Protein AF-0000000069339954 (afdb_homodimer)

Radius of gyration: 22.27 Å; Cα contacts (8 Å, |Δi|>4): 765; chains: 2; bounding box: 49×61×51 Å

Solvent-accessible surface area (backbone atoms only — not comparable to full-atom values): 23093 Å² total; per-residue (Å²): 108,72,66,53,50,46,50,40,54,21,49,47,51,28,42,56,39,59,40,52,70,90,53,72,43,31,54,77,86,26,27,66,56,45,43,47,37,65,69,64,50,54,42,57,45,34,44,43,46,44,49,50,40,51,49,58,54,48,73,76,56,79,58,58,97,74,69,33,35,27,34,40,33,30,35,76,48,36,39,30,36,53,57,76,63,29,57,77,33,49,38,16,46,40,73,83,49,70,68,61,49,49,57,51,49,58,66,36,70,54,47,54,30,65,59,44,52,54,50,50,52,50,43,52,72,62,56,36,37,36,33,37,45,35,84,54,45,29,86,83,39,36,69,32,48,53,53,23,38,45,74,57,64,63,63,86,56,74,44,80,44,51,33,44,80,91,49,63,92,53,51,46,26,60,49,49,17,52,52,36,46,50,44,43,72,74,62,38,41,47,55,30,26,38,20,28,41,67,25,67,58,42,76,47,67,43,43,76,37,58,38,63,35,74,51,77,38,61,68,62,96,108,71,66,53,51,47,49,40,53,21,50,47,51,29,43,54,37,59,41,52,70,91,54,72,43,33,55,78,88,30,27,65,56,46,43,48,36,66,70,65,50,53,42,59,44,35,44,43,45,45,48,50,40,51,50,59,53,47,73,76,56,77,58,59,96,73,70,33,36,27,34,42,33,28,35,76,48,35,38,29,35,53,58,75,63,29,57,79,33,49,38,16,47,41,74,82,49,70,67,63,48,49,55,50,52,56,66,35,69,54,48,55,30,66,60,45,51,55,49,50,52,52,43,51,73,62,55,37,36,36,34,38,47,35,82,53,45,30,86,84,39,35,67,33,47,54,52,24,37,45,74,54,64,62,64,87,55,73,43,80,44,50,32,45,80,90,50,62,91,54,51,46,28,59,49,49,17,50,53,34,45,50,42,44,73,72,61,38,40,47,55,30,26,38,19,30,41,66,26,68,56,41,76,49,68,44,42,75,36,56,38,64,36,75,52,77,39,60,69,63,95

Secondary structure (DSSP, 8-state):
-HHHHHHHHHHHHHHHTT-S-S-SS--GGGHHHHHHHHHSSHHHHHHHHHHHHHHHHHTT----TTS-EEEEEETBTTTB--HHHHHTTGGGTSPP-HHHHHHHHHTT-PPB-HHHHHHHHHHHHTT-EEEEEEEEEHHHHHHHHHHHHHHTT--S-SEEEEE-GGGTT--HHHHHHHHHHHHHHTT-EEEEEEESSGGGTSSS---S-EEE----S----/-HHHHHHHHHHHHHHHTT-S-S-SS--GGGHHHHHHHHHSSHHHHHHHHHHHHHHHHHTT----TTS-EEEEEETBTTTB--HHHHHTTGGGTSPP-HHHHHHHHHTT-PPB-HHHHHHHHHHHHTT-EEEEEEEEEHHHHHHHHHHHHHHTT--S-SEEEEE-GGGTT--HHHHHHHHHHHHHHTT-EEEEEEESSGGGTSSS---S-EEE----S----

Foldseek 3Di:
DVVLLVVLVVVLVCQLVVNDADDFFFPPSCLVVLVCCVPVCVLLVLQLVLLVVVVVLVVPDADDPPQQEEEEFEPDCTFFDCVVVLVVVSLRRHGDDPVSVLVVLQVLPTATSVSNLVSLVVCVVRRHAYEYEYAPECVSRVVSSVVSCVVNPNPDHPDYHYDYPVCPPPALLVVLQVVLVVSVVVVHAHAEFEDQAVSRQDDHNSHPYYTHRHRSSGYGD/DVVLLVVLVVVLVCQLVVNDADDFFQPPSCLVVLVCCVPVCVLLVLQLVLLVVVVVLVVPDADDPPQQEEEEFEPDCTFFDCVVVLVVVSLRRHGDDPVSVLVVLQVLPTATSVSNLVSLVVCVVRRHAYEYEYAPECVSRVVSSVVSCVVNPNPDHPDYHYDYPVCPPPALLVVLQVVLVVSVVVVHAHAEFEYQAVSRQDDHNSHPYYTHRHRSSGYGD

pLDDT: mean 97.52, std 3.15, range [65.25, 98.94]

InterPro domains:
  IPR005519 Acid phosphatase, class B-like [PF03767] (4-220)
  IPR010028 Acid phosphatase, plant [TIGR01675] (3-221)
  IPR014403 Vegetative storage protein/acid phosphatase [PIRSF002674] (4-221)
  IPR023214 HAD superfamily [G3DSA:3.40.50.1000] (3-221)
  IPR036412 HAD-like superfamily [SSF56784] (65-218)

Organism: Musa acuminata subsp. malaccensis (NCBI:txid214687)

Sequence (442 aa):
MAAEESYCLSWRVAVEANNARGWRTVPSECVCHVESYMLGGQYESDVDAVVENVTAYLDGVVAADDDKDVWLLDVDDTCLSNLPYYRGKHFGGDAFDSTAFRNWILRGDCPAIPAVLRLYEKLMGRGFQVFLVTGRDEEVMGSSTAENLAAQGFVGHQRLIMRGPRFRGQGAVAFKSAIRRQLVAEGYRIRGNVGDQWSDLLGDCVGDRTFKIPNPMYFVPMAAEESYCLSWRVAVEANNARGWRTVPSECVCHVESYMLGGQYESDVDAVVENVTAYLDGVVAADDDKDVWLLDVDDTCLSNLPYYRGKHFGGDAFDSTAFRNWILRGDCPAIPAVLRLYEKLMGRGFQVFLVTGRDEEVMGSSTAENLAAQGFVGHQRLIMRGPRFRGQGAVAFKSAIRRQLVAEGYRIRGNVGDQWSDLLGDCVGDRTFKIPNPMYFVP

Nearest PDB structures (foldseek):
  3pct-assembly2_C-2  TM=7.575E-01  e=1.041E-11  Pasteurella multocida
  3et4-assembly1_A  TM=8.330E-01  e=1.310E-10  Haemophilus influenzae 86-028NP
  3ocy-assembly1_A  TM=8.257E-01  e=1.310E-10  Haemophilus influenzae
  3sf0-assembly1_A-2  TM=8.254E-01  e=2.429E-10  Haemophilus influenzae Rd KW20
  3ocu-assembly1_A  TM=8.253E-01  e=4.504E-10  Haemophilus influenzae

Structure (mmCIF, N/CA/C/O backbone):
data_AF-0000000069339954-model_v1
#
loop_
_entity.id
_entity.type
_entity.pdbx_description
1 polymer '(wild Malaysian banana) hypothetical protein'
#
loop_
_atom_site.group_PDB
_atom_site.id
_atom_site.type_symbol
_atom_site.label_atom_id
_atom_site.label_alt_id
_atom_site.label_comp_id
_atom_site.label_asym_id
_atom_site.label_entity_id
_atom_site.label_seq_id
_atom_site.pdbx_PDB_ins_code
_atom_site.Cartn_x
_atom_site.Cartn_y
_atom_site.Cartn_z
_atom_site.occupancy
_atom_site.B_iso_or_equiv
_atom_site.auth_seq_id
_atom_site.auth_comp_id
_atom_site.auth_asym_id
_atom_site.auth_atom_id
_atom_site.pdbx_PDB_model_num
ATOM 1 N N . MET A 1 1 ? 23 -7.996 14.758 1 69.88 1 MET A N 1
ATOM 2 C CA . MET A 1 1 ? 23.047 -6.676 14.141 1 69.88 1 MET A CA 1
ATOM 3 C C . MET A 1 1 ? 22.453 -6.715 12.734 1 69.88 1 MET A C 1
ATOM 5 O O . MET A 1 1 ? 21.484 -6.008 12.445 1 69.88 1 MET A O 1
ATOM 9 N N . ALA A 1 2 ? 23.062 -7.637 11.812 1 75.19 2 ALA A N 1
ATOM 10 C CA . ALA A 1 2 ? 22.578 -7.715 10.438 1 75.19 2 ALA A CA 1
ATOM 11 C C . ALA A 1 2 ? 21.141 -8.227 10.391 1 75.19 2 ALA A C 1
ATOM 13 O O . ALA A 1 2 ? 20.312 -7.695 9.648 1 75.19 2 ALA A O 1
ATOM 14 N N . ALA A 1 3 ? 20.766 -9.203 11.203 1 83.69 3 ALA A N 1
ATOM 15 C CA . ALA A 1 3 ? 19.422 -9.773 11.234 1 83.69 3 ALA A CA 1
ATOM 16 C C . ALA A 1 3 ? 18.406 -8.766 11.758 1 83.69 3 ALA A C 1
ATOM 18 O O . ALA A 1 3 ? 17.297 -8.68 11.25 1 83.69 3 ALA A O 1
ATOM 19 N N . GLU A 1 4 ? 18.812 -8.016 12.711 1 86 4 GLU A N 1
ATOM 20 C CA . GLU A 1 4 ? 17.938 -6.988 13.266 1 86 4 GLU A CA 1
ATOM 21 C C . GLU A 1 4 ? 17.656 -5.895 12.242 1 86 4 GLU A C 1
ATOM 23 O O . GLU A 1 4 ? 16.531 -5.422 12.125 1 86 4 GLU A O 1
ATOM 28 N N . GLU A 1 5 ? 18.672 -5.52 11.469 1 92.81 5 GLU A N 1
ATOM 29 C CA . GLU A 1 5 ? 18.484 -4.504 10.438 1 92.81 5 GLU A CA 1
ATOM 30 C C . GLU A 1 5 ? 17.547 -4.992 9.344 1 92.81 5 GLU A C 1
ATOM 32 O O . GLU A 1 5 ? 16.688 -4.242 8.875 1 92.81 5 GLU A O 1
ATOM 37 N N . SER A 1 6 ? 17.766 -6.23 9 1 96.38 6 SER A N 1
ATOM 38 C CA . SER A 1 6 ? 16.906 -6.828 7.984 1 96.38 6 SER A CA 1
ATOM 39 C C . SER A 1 6 ? 15.453 -6.867 8.453 1 96.38 6 SER A C 1
ATOM 41 O O . SER A 1 6 ? 14.539 -6.543 7.688 1 96.38 6 SER A O 1
ATOM 43 N N . TYR A 1 7 ? 15.25 -7.242 9.703 1 97.62 7 TYR A N 1
ATOM 44 C CA . TYR A 1 7 ? 13.906 -7.289 10.266 1 97.62 7 TYR A CA 1
ATOM 45 C C . TYR A 1 7 ? 13.258 -5.91 10.25 1 97.62 7 TYR A C 1
ATOM 47 O O . TYR A 1 7 ? 12.094 -5.77 9.859 1 97.62 7 TYR A O 1
ATOM 55 N N . CYS A 1 8 ? 13.969 -4.906 10.688 1 98.62 8 CYS A N 1
ATOM 56 C CA . CYS A 1 8 ? 13.414 -3.562 10.797 1 98.62 8 CYS A CA 1
ATOM 57 C C . CYS A 1 8 ? 13.117 -2.982 9.422 1 98.62 8 CYS A C 1
ATOM 59 O O . CYS A 1 8 ? 12.133 -2.266 9.242 1 98.62 8 CYS A O 1
ATOM 61 N N . LEU A 1 9 ? 14.008 -3.293 8.414 1 98.19 9 LEU A N 1
ATOM 62 C CA . LEU A 1 9 ? 13.719 -2.904 7.035 1 98.19 9 LEU A CA 1
ATOM 63 C C . LEU A 1 9 ? 12.43 -3.549 6.547 1 98.19 9 LEU A C 1
ATOM 65 O O . LEU A 1 9 ? 11.586 -2.877 5.949 1 98.19 9 LEU A O 1
ATOM 69 N N . SER A 1 10 ? 12.281 -4.82 6.859 1 98.75 10 SER A N 1
ATOM 70 C CA . SER A 1 10 ? 11.094 -5.559 6.445 1 98.75 10 SER A CA 1
ATOM 71 C C . SER A 1 10 ? 9.844 -5.012 7.117 1 98.75 10 SER A C 1
ATOM 73 O O . SER A 1 10 ? 8.797 -4.879 6.48 1 98.75 10 SER A O 1
ATOM 75 N N . TRP A 1 11 ? 9.969 -4.695 8.398 1 98.75 11 TRP A N 1
ATOM 76 C CA . TRP A 1 11 ? 8.836 -4.141 9.133 1 98.75 11 TRP A CA 1
ATOM 77 C C . TRP A 1 11 ? 8.406 -2.807 8.539 1 98.75 11 TRP A C 1
ATOM 79 O O . TRP A 1 11 ? 7.211 -2.568 8.336 1 98.75 11 TRP A O 1
ATOM 89 N N . ARG A 1 12 ? 9.344 -1.943 8.211 1 98.69 12 ARG A N 1
ATOM 90 C CA . ARG A 1 12 ? 9.008 -0.635 7.652 1 98.69 12 ARG A CA 1
ATOM 91 C C . ARG A 1 12 ? 8.312 -0.772 6.305 1 98.69 12 ARG A C 1
ATOM 93 O O . ARG A 1 12 ? 7.34 -0.07 6.031 1 98.69 12 ARG A O 1
ATOM 100 N N . VAL A 1 13 ? 8.797 -1.703 5.457 1 98.56 13 VAL A N 1
ATOM 101 C CA . VAL A 1 13 ? 8.156 -1.912 4.16 1 98.56 13 VAL A CA 1
ATOM 102 C C . VAL A 1 13 ? 6.75 -2.463 4.363 1 98.56 13 VAL A C 1
ATOM 104 O O . VAL A 1 13 ? 5.816 -2.072 3.658 1 98.56 13 VAL A O 1
ATOM 107 N N . ALA A 1 14 ? 6.602 -3.352 5.352 1 98.88 14 ALA A N 1
ATOM 108 C CA . ALA A 1 14 ? 5.285 -3.9 5.656 1 98.88 14 ALA A CA 1
ATOM 109 C C . ALA A 1 14 ? 4.316 -2.799 6.082 1 98.88 14 ALA A C 1
ATOM 111 O O . ALA A 1 14 ? 3.129 -2.85 5.754 1 98.88 14 ALA A O 1
ATOM 112 N N . VAL A 1 15 ? 4.777 -1.814 6.801 1 98.81 15 VAL A N 1
ATOM 113 C CA . VAL A 1 15 ? 3.973 -0.667 7.207 1 98.81 15 VAL A CA 1
ATOM 114 C C . VAL A 1 15 ? 3.527 0.114 5.973 1 98.81 15 VAL A C 1
ATOM 116 O O . VAL A 1 15 ? 2.342 0.412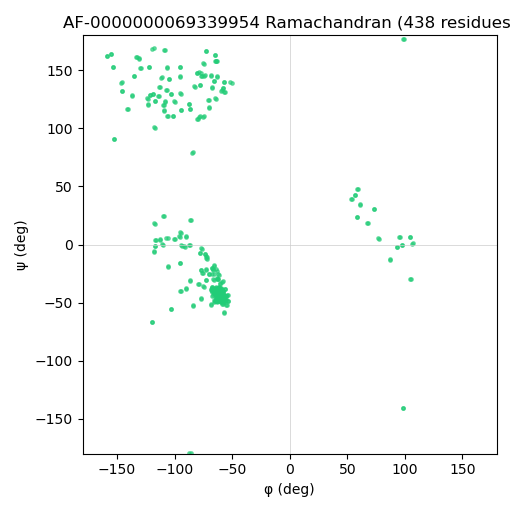 5.812 1 98.81 15 VAL A O 1
ATOM 119 N N . GLU A 1 16 ? 4.477 0.405 5.059 1 98.88 16 GLU A N 1
ATOM 120 C CA . GLU A 1 16 ? 4.195 1.255 3.904 1 98.88 16 GLU A CA 1
ATOM 121 C C . GLU A 1 16 ? 3.328 0.529 2.883 1 98.88 16 GLU A C 1
ATOM 123 O O . GLU A 1 16 ? 2.598 1.165 2.117 1 98.88 16 GLU A O 1
ATOM 128 N N . ALA A 1 17 ? 3.332 -0.808 2.93 1 98.81 17 ALA A N 1
ATOM 129 C CA . ALA A 1 17 ? 2.535 -1.603 1.999 1 98.81 17 ALA A CA 1
ATOM 130 C C . ALA A 1 17 ? 1.195 -1.99 2.617 1 98.81 17 ALA A C 1
ATOM 132 O O . ALA A 1 17 ? 0.456 -2.801 2.055 1 98.81 17 ALA A O 1
ATOM 133 N N . ASN A 1 18 ? 0.898 -1.47 3.795 1 98.56 18 ASN A N 1
ATOM 134 C CA . ASN A 1 18 ? -0.348 -1.687 4.523 1 98.56 18 ASN A CA 1
ATOM 135 C C . ASN A 1 18 ? -0.471 -3.129 5.004 1 98.56 18 ASN A C 1
ATOM 137 O O . ASN A 1 18 ? -1.578 -3.619 5.23 1 98.56 18 ASN A O 1
ATOM 141 N N . ASN A 1 19 ? 0.628 -3.885 5.066 1 98.81 19 ASN A N 1
ATOM 142 C CA . ASN A 1 19 ? 0.629 -5.234 5.625 1 98.81 19 ASN A CA 1
ATOM 143 C C . ASN A 1 19 ? 0.612 -5.211 7.148 1 98.81 19 ASN A C 1
ATOM 145 O O . ASN A 1 19 ? -0.134 -5.965 7.777 1 98.81 19 ASN A O 1
ATOM 149 N N . ALA A 1 20 ? 1.477 -4.371 7.719 1 98.69 20 ALA A N 1
ATOM 150 C CA . ALA A 1 20 ? 1.535 -4.219 9.172 1 98.69 20 ALA A CA 1
ATOM 151 C C . ALA A 1 20 ? 0.53 -3.178 9.656 1 98.69 20 ALA A C 1
ATOM 153 O O . ALA A 1 20 ? 0.642 -1.996 9.32 1 98.69 20 ALA A O 1
ATOM 154 N N . ARG A 1 21 ? -0.448 -3.604 10.453 1 97.56 21 ARG A N 1
ATOM 155 C CA . ARG A 1 21 ? -1.477 -2.713 10.977 1 97.56 21 ARG A CA 1
ATOM 156 C C . ARG A 1 21 ? -1.642 -2.896 12.484 1 97.56 21 ARG A C 1
ATOM 158 O O . ARG A 1 21 ? -1.176 -3.889 13.047 1 97.56 21 ARG A O 1
ATOM 165 N N . GLY A 1 22 ? -2.201 -1.932 13.047 1 96 22 GLY A N 1
ATOM 166 C CA . GLY A 1 22 ? -2.691 -2.061 14.406 1 96 22 GLY A CA 1
ATOM 167 C C . GLY A 1 22 ? -1.59 -1.996 15.445 1 96 22 GLY A C 1
ATOM 168 O O . GLY A 1 22 ? -1.816 -2.301 16.625 1 96 22 GLY A O 1
ATOM 169 N N . TRP A 1 23 ? -0.354 -1.727 15.039 1 97.19 23 TRP A N 1
ATOM 170 C CA . TRP A 1 23 ? 0.729 -1.627 16.016 1 97.19 23 TRP A CA 1
ATOM 171 C C . TRP A 1 23 ? 0.641 -0.321 16.797 1 97.19 23 TRP A C 1
ATOM 173 O O . TRP A 1 23 ? 0.254 0.713 16.25 1 97.19 23 TRP A O 1
ATOM 183 N N . ARG A 1 24 ? 0.978 -0.327 18.016 1 96.81 24 ARG A N 1
ATOM 184 C CA . ARG A 1 24 ? 0.797 0.814 18.906 1 96.81 24 ARG A CA 1
ATOM 185 C C . ARG A 1 24 ? 2.061 1.666 18.969 1 96.81 24 ARG A C 1
ATOM 187 O O . ARG A 1 24 ? 1.985 2.889 19.109 1 96.81 24 ARG A O 1
ATOM 194 N N . THR A 1 25 ? 3.168 0.961 19 1 98.44 25 THR A N 1
ATOM 195 C CA . THR A 1 25 ? 4.473 1.614 18.984 1 98.44 25 THR A CA 1
ATOM 196 C C . THR A 1 25 ? 5.406 0.957 17.984 1 98.44 25 THR A C 1
ATOM 198 O O . THR A 1 25 ? 5.145 -0.155 17.516 1 98.44 25 THR A O 1
ATOM 201 N N . VAL A 1 26 ? 6.375 1.643 17.641 1 98.69 26 VAL A N 1
ATOM 202 C CA . VAL A 1 26 ? 7.48 1.039 16.906 1 98.69 26 VAL A CA 1
ATOM 203 C C . VAL A 1 26 ? 8.086 -0.099 17.719 1 98.69 26 VAL A C 1
ATOM 205 O O . VAL A 1 26 ? 8.297 0.037 18.938 1 98.69 26 VAL A O 1
ATOM 208 N N . PRO A 1 27 ? 8.305 -1.264 17.047 1 98.06 27 PRO A N 1
ATOM 209 C CA . PRO A 1 27 ? 8.992 -2.309 17.812 1 98.06 27 PRO A CA 1
ATOM 210 C C . PRO A 1 27 ? 10.289 -1.812 18.453 1 98.06 27 PRO A C 1
ATOM 212 O O . PRO A 1 27 ? 11.047 -1.07 17.828 1 98.06 27 PRO A O 1
ATOM 215 N N . SER A 1 28 ? 10.508 -2.258 19.688 1 97.75 28 SER A N 1
ATOM 216 C CA . SER A 1 28 ? 11.641 -1.749 20.453 1 97.75 28 SER A CA 1
ATOM 217 C C . SER A 1 28 ? 12.953 -1.96 19.703 1 97.75 28 SER A C 1
ATOM 219 O O . SER A 1 28 ? 13.82 -1.083 19.703 1 97.75 28 SER A O 1
ATOM 221 N N . GLU A 1 29 ? 13.086 -3.066 19.047 1 97.81 29 GLU A N 1
ATOM 222 C CA . GLU A 1 29 ? 14.328 -3.385 18.359 1 97.81 29 GLU A CA 1
ATOM 223 C C . GLU A 1 29 ? 14.484 -2.547 17.094 1 97.81 29 GLU A C 1
ATOM 225 O O . GLU A 1 29 ? 15.555 -2.518 16.484 1 97.81 29 GLU A O 1
ATOM 230 N N . CYS A 1 30 ? 13.414 -1.79 16.703 1 98.56 30 CYS A N 1
ATOM 231 C CA . CYS A 1 30 ? 13.469 -1.052 15.445 1 98.56 30 CYS A CA 1
ATOM 232 C C . CYS A 1 30 ? 13.539 0.449 15.695 1 98.56 30 CYS A C 1
ATOM 234 O O . CYS A 1 30 ? 13.586 1.24 14.75 1 98.56 30 CYS A O 1
ATOM 236 N N . VAL A 1 31 ? 13.555 0.902 16.953 1 98.56 31 VAL A N 1
ATOM 237 C CA . VAL A 1 31 ? 13.523 2.326 17.266 1 98.56 31 VAL A CA 1
ATOM 238 C C . VAL A 1 31 ? 14.75 3.02 16.688 1 98.56 31 VAL A C 1
ATOM 240 O O . VAL A 1 31 ? 14.633 4.066 16.047 1 98.56 31 VAL A O 1
ATOM 243 N N . CYS A 1 32 ? 15.938 2.441 16.828 1 98.19 32 CYS A N 1
ATOM 244 C CA . CYS A 1 32 ? 17.156 3.029 16.297 1 98.19 32 CYS A CA 1
ATOM 245 C C . CYS A 1 32 ? 17.109 3.062 14.773 1 98.19 32 CYS A C 1
ATOM 247 O O . CYS A 1 32 ? 17.594 4.02 14.156 1 98.19 32 CYS A O 1
ATOM 249 N N . HIS A 1 33 ? 16.609 2.004 14.227 1 98.38 33 HIS A N 1
ATOM 250 C CA . HIS A 1 33 ? 16.453 1.955 12.781 1 98.38 33 HIS A CA 1
ATOM 251 C C . HIS A 1 33 ? 15.562 3.086 12.281 1 98.38 33 HIS A C 1
ATOM 253 O O . HIS A 1 33 ? 15.898 3.768 11.312 1 98.38 33 HIS A O 1
ATOM 259 N N . VAL A 1 34 ? 14.422 3.32 12.945 1 98.75 34 VAL A N 1
ATOM 260 C CA . VAL A 1 34 ? 13.484 4.359 12.539 1 98.75 34 VAL A CA 1
ATOM 261 C C . VAL A 1 34 ? 14.125 5.734 12.719 1 98.75 34 VAL A C 1
ATOM 263 O O . VAL A 1 34 ? 13.984 6.609 11.867 1 98.75 34 VAL A O 1
ATOM 266 N N . GLU A 1 35 ? 14.82 5.918 13.82 1 98.69 35 GLU A N 1
ATOM 267 C CA . GLU A 1 35 ? 15.555 7.164 14.023 1 98.69 35 GLU A CA 1
ATOM 268 C C . GLU A 1 35 ? 16.5 7.438 12.867 1 98.69 35 GLU A C 1
ATOM 270 O O . GLU A 1 35 ? 16.5 8.531 12.297 1 98.69 35 GLU A O 1
ATOM 275 N N . SER A 1 36 ? 17.312 6.469 12.539 1 98.38 36 SER A N 1
ATOM 276 C CA . SER A 1 36 ? 18.281 6.609 11.461 1 98.38 36 SER A CA 1
ATOM 277 C C . SER A 1 36 ? 17.578 6.875 10.125 1 98.38 36 SER A C 1
ATOM 279 O O . SER A 1 36 ? 18.062 7.66 9.312 1 98.38 36 SER A O 1
ATOM 281 N N . TYR A 1 37 ? 16.453 6.215 9.914 1 98.44 37 TYR A N 1
ATOM 282 C CA . TYR A 1 37 ? 15.672 6.406 8.695 1 98.44 37 TYR A CA 1
ATOM 283 C C . TYR A 1 37 ? 15.172 7.84 8.586 1 98.44 37 TYR A C 1
ATOM 285 O O . TYR A 1 37 ? 15.336 8.484 7.551 1 98.44 37 TYR A O 1
ATOM 293 N N . MET A 1 38 ? 14.617 8.359 9.695 1 98.75 38 MET A N 1
ATOM 294 C CA . MET A 1 38 ? 13.961 9.664 9.688 1 98.75 38 MET A CA 1
ATOM 295 C C . MET A 1 38 ? 14.984 10.789 9.586 1 98.75 38 MET A C 1
ATOM 297 O O . MET A 1 38 ? 14.711 11.828 8.984 1 98.75 38 MET A O 1
ATOM 301 N N . LEU A 1 39 ? 16.156 10.539 10.125 1 98.44 39 LEU A N 1
ATOM 302 C CA . LEU A 1 39 ? 17.109 11.633 10.234 1 98.44 39 LEU A CA 1
ATOM 303 C C . LEU A 1 39 ? 18.219 11.492 9.203 1 98.44 39 LEU A C 1
ATOM 305 O O . LEU A 1 39 ? 18.938 12.461 8.914 1 98.44 39 LEU A O 1
ATOM 309 N N . GLY A 1 40 ? 18.375 10.312 8.688 1 97.75 40 GLY A N 1
ATOM 310 C CA . GLY A 1 40 ? 19.578 10 7.926 1 97.75 40 GLY A CA 1
ATOM 311 C C . GLY A 1 40 ? 19.438 10.305 6.445 1 97.75 40 GLY A C 1
ATOM 312 O O . GLY A 1 40 ? 20.297 9.938 5.645 1 97.75 40 GLY A O 1
ATOM 313 N N . GLY A 1 41 ? 18.359 10.914 6.027 1 98.12 41 GLY A N 1
ATOM 314 C CA . GLY A 1 41 ? 18.25 11.352 4.645 1 98.12 41 GLY A CA 1
ATOM 315 C C . GLY A 1 41 ? 17.328 10.469 3.82 1 98.12 41 GLY A C 1
ATOM 316 O O . GLY A 1 41 ? 16.734 10.93 2.84 1 98.12 41 GLY A O 1
ATOM 317 N N . GLN A 1 42 ? 17.219 9.18 4.148 1 98.44 42 GLN A N 1
ATOM 318 C CA . GLN A 1 42 ? 16.422 8.258 3.344 1 98.44 42 GLN A CA 1
ATOM 319 C C . GLN A 1 42 ? 14.945 8.656 3.367 1 98.44 42 GLN A C 1
ATOM 321 O O . GLN A 1 42 ? 14.25 8.531 2.359 1 98.44 42 GLN A O 1
ATOM 326 N N . TYR A 1 43 ? 14.445 9.133 4.516 1 98.69 43 TYR A N 1
ATOM 327 C CA . TYR A 1 43 ? 13.062 9.602 4.59 1 98.69 43 TYR A CA 1
ATOM 328 C C . TYR A 1 43 ? 12.812 10.711 3.576 1 98.69 43 TYR A C 1
ATOM 330 O O . TYR A 1 43 ? 11.836 10.664 2.828 1 98.69 43 TYR A O 1
ATOM 338 N N . GLU A 1 44 ? 13.656 11.68 3.551 1 98.5 44 GLU A N 1
ATOM 339 C CA . GLU A 1 44 ? 13.523 12.773 2.598 1 98.5 44 GLU A CA 1
ATOM 340 C C . GLU A 1 44 ? 13.523 12.258 1.16 1 98.5 44 GLU A C 1
ATOM 342 O O . GLU A 1 44 ? 12.734 12.719 0.332 1 98.5 44 GLU A O 1
ATOM 347 N N . SER A 1 45 ? 14.406 11.352 0.894 1 98.69 45 SER A N 1
ATOM 348 C CA . SER A 1 45 ? 14.469 10.75 -0.435 1 98.69 45 SER A CA 1
ATOM 349 C C . SER A 1 45 ? 13.164 10.031 -0.782 1 98.69 45 SER A C 1
ATOM 351 O O . SER A 1 45 ? 12.68 10.133 -1.91 1 98.69 45 SER A O 1
ATOM 353 N N . ASP A 1 46 ? 12.602 9.289 0.179 1 98.88 46 ASP A N 1
ATOM 354 C CA . ASP A 1 46 ? 11.352 8.578 -0.049 1 98.88 46 ASP A CA 1
ATOM 355 C C . ASP A 1 46 ? 10.203 9.555 -0.322 1 98.88 46 ASP A C 1
ATOM 357 O O . ASP A 1 46 ? 9.391 9.32 -1.216 1 98.88 46 ASP A O 1
ATOM 361 N N . VAL A 1 47 ? 10.109 10.641 0.428 1 98.94 47 VAL A N 1
ATOM 362 C CA . VAL A 1 47 ? 9.062 11.641 0.219 1 98.94 47 VAL A CA 1
ATOM 363 C C . VAL A 1 47 ? 9.227 12.273 -1.16 1 98.94 47 VAL A C 1
ATOM 365 O O . VAL A 1 47 ? 8.242 12.461 -1.883 1 98.94 47 VAL A O 1
ATOM 368 N N . ASP A 1 48 ? 10.461 12.602 -1.527 1 98.75 48 ASP A N 1
ATOM 369 C CA . ASP A 1 48 ? 10.727 13.156 -2.852 1 98.75 48 ASP A CA 1
ATOM 370 C C . ASP A 1 48 ? 10.25 12.203 -3.947 1 98.75 48 ASP A C 1
ATOM 372 O O . ASP A 1 48 ? 9.688 12.641 -4.953 1 98.75 48 ASP A O 1
ATOM 376 N N . ALA A 1 49 ? 10.484 10.93 -3.764 1 98.69 49 ALA A N 1
ATOM 377 C CA . ALA A 1 49 ? 10.055 9.938 -4.742 1 98.69 49 ALA A CA 1
ATOM 378 C C . ALA A 1 49 ? 8.531 9.93 -4.879 1 98.69 49 ALA A C 1
ATOM 380 O O . ALA A 1 49 ? 8 9.805 -5.984 1 98.69 49 ALA A O 1
ATOM 381 N N . VAL A 1 50 ? 7.809 10.008 -3.77 1 98.88 50 VAL A N 1
ATOM 382 C CA . VAL A 1 50 ? 6.352 10.07 -3.811 1 98.88 50 VAL A CA 1
ATOM 383 C C . VAL A 1 50 ? 5.91 11.297 -4.605 1 98.88 50 VAL A C 1
ATOM 385 O O . VAL A 1 50 ? 5.074 11.188 -5.508 1 98.88 50 VAL A O 1
ATOM 388 N N . VAL A 1 51 ? 6.484 12.438 -4.27 1 98.81 51 VAL A N 1
ATOM 389 C CA . VAL A 1 51 ? 6.105 13.695 -4.918 1 98.81 51 VAL A CA 1
ATOM 390 C C . VAL A 1 51 ? 6.422 13.625 -6.41 1 98.81 51 VAL A C 1
ATOM 392 O O . VAL A 1 51 ? 5.676 14.148 -7.238 1 98.81 51 VAL A O 1
ATOM 395 N N . GLU A 1 52 ? 7.52 12.992 -6.75 1 98.19 52 GLU A N 1
ATOM 396 C CA . GLU A 1 52 ? 7.848 12.789 -8.156 1 98.19 52 GLU A CA 1
ATOM 397 C C . GLU A 1 52 ? 6.781 11.953 -8.859 1 98.19 52 GLU A C 1
ATOM 399 O O . GLU A 1 52 ? 6.414 12.242 -10 1 98.19 52 GLU A O 1
ATOM 404 N N . ASN A 1 53 ? 6.34 10.93 -8.234 1 98.62 53 ASN A N 1
ATOM 405 C CA . ASN A 1 53 ? 5.277 10.117 -8.812 1 98.62 53 ASN A CA 1
ATOM 406 C C . ASN A 1 53 ? 3.975 10.898 -8.938 1 98.62 53 ASN A C 1
ATOM 408 O O . ASN A 1 53 ? 3.252 10.75 -9.922 1 98.62 53 ASN A O 1
ATOM 412 N N . VAL A 1 54 ? 3.617 11.742 -7.953 1 98.75 54 VAL A N 1
ATOM 413 C CA . VAL A 1 54 ? 2.453 12.617 -8.047 1 98.75 54 VAL A CA 1
ATOM 414 C C . VAL A 1 54 ? 2.59 13.531 -9.266 1 98.75 54 VAL A C 1
ATOM 416 O O . VAL A 1 54 ? 1.649 13.68 -10.047 1 98.75 54 VAL A O 1
ATOM 419 N N . THR A 1 55 ? 3.756 14.094 -9.391 1 97.88 55 THR A N 1
ATOM 420 C CA . THR A 1 55 ? 4.008 15.039 -10.469 1 97.88 55 THR A CA 1
ATOM 421 C C . THR A 1 55 ? 3.867 14.359 -11.828 1 97.88 55 THR A C 1
ATOM 423 O O . THR A 1 55 ? 3.277 14.922 -12.758 1 97.88 55 THR A O 1
ATOM 426 N N . ALA A 1 56 ? 4.391 13.18 -11.945 1 97.31 56 ALA A N 1
ATOM 427 C CA . ALA A 1 56 ? 4.258 12.414 -13.188 1 97.31 56 ALA A CA 1
ATOM 428 C C . ALA A 1 56 ? 2.791 12.148 -13.508 1 97.31 56 ALA A C 1
ATOM 430 O O . ALA A 1 56 ? 2.365 12.289 -14.656 1 97.31 56 ALA A O 1
ATOM 431 N N . TYR A 1 57 ? 2.064 11.789 -12.57 1 97.75 57 TYR A N 1
ATOM 432 C CA . TYR A 1 57 ? 0.634 11.57 -12.75 1 97.75 57 TYR A CA 1
ATOM 433 C C . TYR A 1 57 ? -0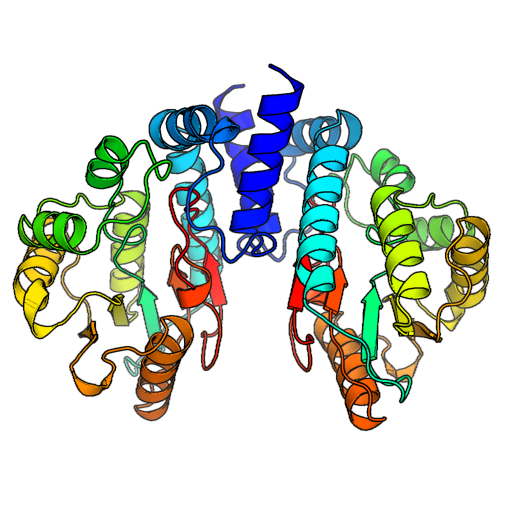.072 12.859 -13.148 1 97.75 57 TYR A C 1
ATOM 435 O O . TYR A 1 57 ? -0.895 12.859 -14.062 1 97.75 57 TYR A O 1
ATOM 443 N N . LEU A 1 58 ? 0.27 13.93 -12.469 1 96.5 58 LEU A N 1
ATOM 444 C CA . LEU A 1 58 ? -0.315 15.25 -12.688 1 96.5 58 LEU A CA 1
ATOM 445 C C . LEU A 1 58 ? -0.105 15.703 -14.133 1 96.5 58 LEU A C 1
ATOM 447 O O . LEU A 1 58 ? -0.944 16.406 -14.688 1 96.5 58 LEU A O 1
ATOM 451 N N . ASP A 1 59 ? 0.967 15.289 -14.703 1 94.31 59 ASP A N 1
ATOM 452 C CA . ASP A 1 59 ? 1.296 15.695 -16.062 1 94.31 59 ASP A CA 1
ATOM 453 C C . ASP A 1 59 ? 0.262 15.164 -17.062 1 94.31 59 ASP A C 1
ATOM 455 O O . ASP A 1 59 ? 0.083 15.734 -18.141 1 94.31 59 ASP A O 1
ATOM 459 N N . GLY A 1 60 ? -0.46 14.125 -16.672 1 93.56 60 GLY A N 1
ATOM 460 C CA . GLY A 1 60 ? -1.471 13.555 -17.547 1 93.56 60 GLY A CA 1
ATOM 461 C C . GLY A 1 60 ? -2.881 13.992 -17.203 1 93.56 60 GLY A C 1
ATOM 462 O O . GLY A 1 60 ? -3.846 13.555 -17.828 1 93.56 60 GLY A O 1
ATOM 463 N N . VAL A 1 61 ? -3.004 14.875 -16.25 1 94.38 61 VAL A N 1
ATOM 464 C CA . VAL A 1 61 ? -4.316 15.297 -15.766 1 94.38 61 VAL A CA 1
ATOM 465 C C . VAL A 1 61 ? -4.508 16.781 -16.031 1 94.38 61 VAL A C 1
ATOM 467 O O . VAL A 1 61 ? -3.664 17.609 -15.641 1 94.38 61 VAL A O 1
ATOM 470 N N . VAL A 1 62 ? -5.562 17.156 -16.75 1 92.38 62 VAL A N 1
ATOM 471 C CA . VAL A 1 62 ? -5.887 18.547 -16.984 1 92.38 62 VAL A CA 1
ATOM 472 C C . VAL A 1 62 ? -7.125 18.938 -16.188 1 92.38 62 VAL A C 1
ATOM 474 O O . VAL A 1 62 ? -8.148 18.266 -16.234 1 92.38 62 VAL A O 1
ATOM 477 N N . ALA A 1 63 ? -6.906 19.938 -15.406 1 93.44 63 ALA A N 1
ATOM 478 C CA . ALA A 1 63 ? -8.047 20.453 -14.656 1 93.44 63 ALA A CA 1
ATOM 479 C C . ALA A 1 63 ? -9.062 21.109 -15.594 1 93.44 63 ALA A C 1
ATOM 481 O O . ALA A 1 63 ? -8.688 21.891 -16.484 1 93.44 63 ALA A O 1
ATOM 482 N N . ALA A 1 64 ? -10.281 20.797 -15.359 1 93.88 64 ALA A N 1
ATOM 483 C CA . ALA A 1 64 ? -11.336 21.438 -16.125 1 93.88 64 ALA A CA 1
ATOM 484 C C . ALA A 1 64 ? -11.523 22.891 -15.695 1 93.88 64 ALA A C 1
ATOM 486 O O . ALA A 1 64 ? -11.031 23.297 -14.633 1 93.88 64 ALA A O 1
ATOM 487 N N . ASP A 1 65 ? -12.25 23.656 -16.5 1 93.38 65 ASP A N 1
ATOM 488 C CA . ASP A 1 65 ? -12.43 25.094 -16.25 1 93.38 65 ASP A CA 1
ATOM 489 C C . ASP A 1 65 ? -13.609 25.328 -15.312 1 93.38 65 ASP A C 1
ATOM 491 O O . ASP A 1 65 ? -14.047 26.469 -15.141 1 93.38 65 ASP A O 1
ATOM 495 N N . ASP A 1 66 ? -14 24.391 -14.578 1 96.69 66 ASP A N 1
ATOM 496 C CA . ASP A 1 66 ? -15.18 24.594 -13.742 1 96.69 66 ASP A CA 1
ATOM 497 C C . ASP A 1 66 ? -14.805 24.609 -12.258 1 96.69 66 ASP A C 1
ATOM 499 O O . ASP A 1 66 ? -15.688 24.609 -11.391 1 96.69 66 ASP A O 1
ATOM 503 N N . ASP A 1 67 ? -13.5 24.531 -11.898 1 95.44 67 ASP A N 1
ATOM 504 C CA . ASP A 1 67 ? -12.961 24.594 -10.539 1 95.44 67 ASP A CA 1
ATOM 505 C C . ASP A 1 67 ? -13.5 23.453 -9.68 1 95.44 67 ASP A C 1
ATOM 507 O O . ASP A 1 67 ? -13.75 23.641 -8.484 1 95.44 67 ASP A O 1
ATOM 511 N N . LYS A 1 68 ? -13.695 22.328 -10.297 1 97.94 68 LYS A N 1
ATOM 512 C CA . LYS A 1 68 ? -14.281 21.219 -9.555 1 97.94 68 LYS A CA 1
ATOM 513 C C . LYS A 1 68 ? -13.305 20.047 -9.461 1 97.94 68 LYS A C 1
ATOM 515 O O . LYS A 1 68 ? -13.609 19.031 -8.828 1 97.94 68 LYS A O 1
ATOM 520 N N . ASP A 1 69 ? -12.148 20.188 -10.062 1 98.5 69 ASP A N 1
ATOM 521 C CA . ASP A 1 69 ? -11.094 19.188 -9.906 1 98.5 69 ASP A CA 1
ATOM 522 C C . ASP A 1 69 ? -10.234 19.484 -8.68 1 98.5 69 ASP A C 1
ATOM 524 O O . ASP A 1 69 ? -9.625 20.547 -8.586 1 98.5 69 ASP A O 1
ATOM 528 N N . VAL A 1 70 ? -10.188 18.516 -7.754 1 98.44 70 VAL A N 1
ATOM 529 C CA . VAL A 1 70 ? -9.586 18.859 -6.465 1 98.44 70 VAL A CA 1
ATOM 530 C C . VAL A 1 70 ? -8.539 17.812 -6.09 1 98.44 70 VAL A C 1
ATOM 532 O O . VAL A 1 70 ? -8.586 16.688 -6.566 1 98.44 70 VAL A O 1
ATOM 535 N N . TRP A 1 71 ? -7.613 18.219 -5.375 1 98.81 71 TRP A N 1
ATOM 536 C CA . TRP A 1 71 ? -6.652 17.375 -4.676 1 98.81 71 TRP A CA 1
ATOM 537 C C . TRP A 1 71 ? -6.832 17.469 -3.166 1 98.81 71 TRP A C 1
ATOM 539 O O . TRP A 1 71 ? -7.062 18.562 -2.631 1 98.81 71 TRP A O 1
ATOM 549 N N . LEU A 1 72 ? -6.797 16.344 -2.523 1 98.94 72 LEU A N 1
ATOM 550 C CA . LEU A 1 72 ? -6.844 16.266 -1.067 1 98.94 72 LEU A CA 1
ATOM 551 C C . LEU A 1 72 ? -5.461 15.992 -0.49 1 98.94 72 LEU A C 1
ATOM 553 O O . LEU A 1 72 ? -4.77 15.07 -0.939 1 98.94 72 LEU A O 1
ATOM 557 N N . LEU A 1 73 ? -5.031 16.766 0.464 1 98.94 73 LEU A N 1
ATOM 558 C CA . LEU A 1 73 ? -3.807 16.531 1.22 1 98.94 73 LEU A CA 1
ATOM 559 C C . LEU A 1 73 ? -4.102 16.406 2.711 1 98.94 73 LEU A C 1
ATOM 561 O O . LEU A 1 73 ? -4.777 17.266 3.285 1 98.94 73 LEU A O 1
ATOM 565 N N . ASP A 1 74 ? -3.598 15.328 3.312 1 98.94 74 ASP A N 1
ATOM 566 C CA . ASP A 1 74 ? -3.543 15.273 4.77 1 98.94 74 ASP A CA 1
ATOM 567 C C . ASP A 1 74 ? -2.596 16.344 5.324 1 98.94 74 ASP A C 1
ATOM 569 O O . ASP A 1 74 ? -1.8 16.922 4.578 1 98.94 74 ASP A O 1
ATOM 573 N N . VAL A 1 75 ? -2.738 16.625 6.66 1 98.94 75 VAL A N 1
ATOM 574 C CA . VAL A 1 75 ? -1.907 17.672 7.234 1 98.94 75 VAL A CA 1
ATOM 575 C C . VAL A 1 75 ? -0.76 17.062 8.031 1 98.94 75 VAL A C 1
ATOM 577 O O . VAL A 1 75 ? 0.412 17.281 7.723 1 98.94 75 VAL A O 1
ATOM 580 N N . ASP A 1 76 ? -1.057 16.203 9.008 1 98.81 76 ASP A N 1
ATOM 581 C CA . ASP A 1 76 ? -0.046 15.641 9.898 1 98.81 76 ASP A CA 1
ATOM 582 C C . ASP A 1 76 ? 0.848 14.656 9.148 1 98.81 76 ASP A C 1
ATOM 584 O O . ASP A 1 76 ? 0.371 13.641 8.641 1 98.81 76 ASP A O 1
ATOM 588 N N . ASP A 1 77 ? 2.174 15.023 9.102 1 98.88 77 ASP A N 1
ATOM 589 C CA . ASP A 1 77 ? 3.24 14.258 8.469 1 98.88 77 ASP A CA 1
ATOM 590 C C . ASP A 1 77 ? 2.939 14.031 6.988 1 98.88 77 ASP A C 1
ATOM 592 O O . ASP A 1 77 ? 3.344 13.016 6.418 1 98.88 77 ASP A O 1
ATOM 596 N N . THR A 1 78 ? 2.133 14.898 6.434 1 98.94 78 THR A N 1
ATOM 597 C CA . THR A 1 78 ? 1.922 15.094 5.004 1 98.94 78 THR A CA 1
ATOM 598 C C . THR A 1 78 ? 2.285 16.516 4.594 1 98.94 78 THR A C 1
ATOM 600 O O . THR A 1 78 ? 3.35 16.75 4.02 1 98.94 78 THR A O 1
ATOM 603 N N . CYS A 1 79 ? 1.536 17.484 5.055 1 98.94 79 CYS A N 1
ATOM 604 C CA . CYS A 1 79 ? 1.92 18.875 4.836 1 98.94 79 CYS A CA 1
ATOM 605 C C . CYS A 1 79 ? 2.908 19.344 5.898 1 98.94 79 CYS A C 1
ATOM 607 O O . CYS A 1 79 ? 3.965 19.891 5.574 1 98.94 79 CYS A O 1
ATOM 609 N N . LEU A 1 80 ? 2.543 19.141 7.168 1 98.94 80 LEU A N 1
ATOM 610 C CA . LEU A 1 80 ? 3.348 19.531 8.32 1 98.94 80 LEU A CA 1
ATOM 611 C C . LEU A 1 80 ? 4.004 18.328 8.961 1 98.94 80 LEU A C 1
ATOM 613 O O . LEU A 1 80 ? 3.385 17.266 9.07 1 98.94 80 LEU A O 1
ATOM 617 N N . SER A 1 81 ? 5.215 18.469 9.422 1 98.88 81 SER A N 1
ATOM 618 C CA . SER A 1 81 ? 5.969 17.375 10.008 1 98.88 81 SER A CA 1
ATOM 619 C C . SER A 1 81 ? 5.82 17.344 11.523 1 98.88 81 SER A C 1
ATOM 621 O O . SER A 1 81 ? 6.035 18.359 12.195 1 98.88 81 SER A O 1
ATOM 623 N N . ASN A 1 82 ? 5.492 16.219 12.055 1 98.44 82 ASN A N 1
ATOM 624 C CA . ASN A 1 82 ? 5.457 15.984 13.492 1 98.44 82 ASN A CA 1
ATOM 625 C C . ASN A 1 82 ? 6.758 15.375 14 1 98.44 82 ASN A C 1
ATOM 627 O O . ASN A 1 82 ? 6.848 14.953 15.148 1 98.44 82 ASN A O 1
ATOM 631 N N . LEU A 1 83 ? 7.77 15.328 13.156 1 98.44 83 LEU A N 1
ATOM 632 C CA . LEU A 1 83 ? 9.047 14.719 13.5 1 98.44 83 LEU A CA 1
ATOM 633 C C . LEU A 1 83 ? 9.625 15.344 14.766 1 98.44 83 LEU A C 1
ATOM 635 O O . LEU A 1 83 ? 10.109 14.625 15.648 1 98.44 83 LEU A O 1
ATOM 639 N N . PRO A 1 84 ? 9.602 16.703 14.938 1 97.88 84 PRO A N 1
ATOM 640 C CA . PRO A 1 84 ? 10.141 17.25 16.188 1 97.88 84 PRO A CA 1
ATOM 641 C C . PRO A 1 84 ? 9.438 16.703 17.422 1 97.88 84 PRO A C 1
ATOM 643 O O . PRO A 1 84 ? 10.086 16.422 18.438 1 97.88 84 PRO A O 1
ATOM 646 N N . TYR A 1 85 ? 8.141 16.531 17.422 1 97.69 85 TYR A N 1
ATOM 647 C CA . TYR A 1 85 ? 7.414 15.93 18.531 1 97.69 85 TYR A CA 1
ATOM 648 C C . TYR A 1 85 ? 7.867 14.492 18.766 1 97.69 85 TYR A C 1
ATOM 650 O O . TYR A 1 85 ? 8.164 14.102 19.891 1 97.69 85 TYR A O 1
ATOM 658 N N . TYR A 1 86 ? 7.957 13.727 17.688 1 98 86 TYR A N 1
ATOM 659 C CA . TYR A 1 86 ? 8.211 12.297 17.797 1 98 86 TYR A CA 1
ATOM 660 C C . TYR A 1 86 ? 9.68 12.023 18.109 1 98 86 TYR A C 1
ATOM 662 O O . TYR A 1 86 ? 10.031 10.938 18.578 1 98 86 TYR A O 1
ATOM 670 N N . ARG A 1 87 ? 10.516 12.961 17.797 1 97.12 87 ARG A N 1
ATOM 671 C CA . ARG A 1 87 ? 11.875 12.859 18.297 1 97.12 87 ARG A CA 1
ATOM 672 C C . ARG A 1 87 ? 11.883 12.695 19.812 1 97.12 87 ARG A C 1
ATOM 674 O O . ARG A 1 87 ? 12.617 11.867 20.359 1 97.12 87 ARG A O 1
ATOM 681 N N . GLY A 1 88 ? 11.047 13.484 20.469 1 96.12 88 GLY A N 1
ATOM 682 C CA . GLY A 1 88 ? 10.938 13.414 21.922 1 96.12 88 GLY A CA 1
ATOM 683 C C . GLY A 1 88 ? 10.234 12.164 22.406 1 96.12 88 GLY A C 1
ATOM 684 O O . GLY A 1 88 ? 10.25 11.859 23.609 1 96.12 88 GLY A O 1
ATOM 685 N N . LYS A 1 89 ? 9.594 11.422 21.547 1 97.62 89 LYS A N 1
ATOM 686 C CA . LYS A 1 89 ? 8.875 10.188 21.859 1 97.62 89 LYS A CA 1
ATOM 687 C C . LYS A 1 89 ? 9.594 8.969 21.297 1 97.62 89 LYS A C 1
ATOM 689 O O . LYS A 1 89 ? 8.953 7.973 20.938 1 97.62 89 LYS A O 1
ATOM 694 N N . HIS A 1 90 ? 10.914 9.117 21.109 1 98.06 90 HIS A N 1
ATOM 695 C CA . HIS A 1 90 ? 11.766 8.055 20.594 1 98.06 90 HIS A CA 1
ATOM 696 C C . HIS A 1 90 ? 11.273 7.555 19.234 1 98.06 90 HIS A C 1
ATOM 698 O O . HIS A 1 90 ? 11.164 6.348 19.016 1 98.06 90 HIS A O 1
ATOM 704 N N . PHE A 1 91 ? 10.891 8.477 18.391 1 98.5 91 PHE A N 1
ATOM 705 C CA . PHE A 1 91 ? 10.492 8.211 17.016 1 98.5 91 PHE A CA 1
ATOM 706 C C . PHE A 1 91 ? 9.406 7.145 16.953 1 98.5 91 PHE A C 1
ATOM 708 O O . PHE A 1 91 ? 9.445 6.262 16.094 1 98.5 91 PHE A O 1
ATOM 715 N N . GLY A 1 92 ? 8.469 7.211 17.906 1 98.44 92 GLY A N 1
ATOM 716 C CA . GLY A 1 92 ? 7.348 6.285 17.938 1 98.44 92 GLY A CA 1
ATOM 717 C C . GLY A 1 92 ? 7.562 5.117 18.875 1 98.44 92 GLY A C 1
ATOM 718 O O . GLY A 1 92 ? 6.688 4.254 19.016 1 98.44 92 GLY A O 1
ATOM 719 N N . GLY A 1 93 ? 8.656 5.035 19.516 1 98.44 93 GLY A N 1
ATOM 720 C CA . GLY A 1 93 ? 8.922 3.977 20.469 1 98.44 93 GLY A CA 1
ATOM 721 C C . GLY A 1 93 ? 8.094 4.094 21.734 1 98.44 93 GLY A C 1
ATOM 722 O O . GLY A 1 93 ? 7.91 3.109 22.453 1 98.44 93 GLY A O 1
ATOM 723 N N . ASP A 1 94 ? 7.656 5.266 22.094 1 97.88 94 ASP A N 1
ATOM 724 C CA . ASP A 1 94 ? 6.793 5.512 23.25 1 97.88 94 ASP A CA 1
ATOM 725 C C . ASP A 1 94 ? 5.324 5.555 22.828 1 97.88 94 ASP A C 1
ATOM 727 O O . ASP A 1 94 ? 5.004 5.918 21.703 1 97.88 94 ASP A O 1
ATOM 731 N N . ALA A 1 95 ? 4.5 5.23 23.719 1 95.56 95 ALA A N 1
ATOM 732 C CA . ALA A 1 95 ? 3.061 5.266 23.469 1 95.56 95 ALA A CA 1
ATOM 733 C C . ALA A 1 95 ? 2.59 6.688 23.172 1 95.56 95 ALA A C 1
ATOM 735 O O . ALA A 1 95 ? 3.119 7.652 23.719 1 95.56 95 ALA A O 1
ATOM 736 N N . PHE A 1 96 ? 1.644 6.773 22.297 1 94.75 96 PHE A N 1
ATOM 737 C CA . PHE A 1 96 ? 1.059 8.062 21.938 1 94.75 96 PHE A CA 1
ATOM 738 C C . PHE A 1 96 ? 0.476 8.75 23.172 1 94.75 96 PHE A C 1
ATOM 740 O O . PHE A 1 96 ? -0.171 8.109 24 1 94.75 96 PHE A O 1
ATOM 747 N N . ASP A 1 97 ? 0.735 9.945 23.312 1 95.62 97 ASP A N 1
ATOM 748 C CA . ASP A 1 97 ? 0.207 10.82 24.344 1 95.62 97 ASP A CA 1
ATOM 749 C C . ASP A 1 97 ? -0.627 11.945 23.75 1 95.62 97 ASP A C 1
ATOM 751 O O . ASP A 1 97 ? -0.083 12.969 23.312 1 95.62 97 ASP A O 1
ATOM 755 N N . SER A 1 98 ? -1.955 11.766 23.812 1 95 98 SER A N 1
ATOM 756 C CA . SER A 1 98 ? -2.869 12.672 23.141 1 95 98 SER A CA 1
ATOM 757 C C . SER A 1 98 ? -2.752 14.094 23.688 1 95 98 SER A C 1
ATOM 759 O O . SER A 1 98 ? -2.824 15.062 22.938 1 95 98 SER A O 1
ATOM 761 N N . THR A 1 99 ? -2.621 14.258 25 1 97 99 THR A N 1
ATOM 762 C CA . THR A 1 99 ? -2.5 15.57 25.625 1 97 99 THR A CA 1
ATOM 763 C C . THR A 1 99 ? -1.203 16.25 25.203 1 97 99 THR A C 1
ATOM 765 O O . THR A 1 99 ? -1.211 17.422 24.828 1 97 99 THR A O 1
ATOM 768 N N . ALA A 1 100 ? -0.106 15.539 25.297 1 96.94 100 ALA A N 1
ATOM 769 C CA . ALA A 1 100 ? 1.178 16.109 24.891 1 96.94 100 ALA A CA 1
ATOM 770 C C . ALA A 1 100 ? 1.165 16.5 23.406 1 96.94 100 ALA A C 1
ATOM 772 O O . ALA A 1 100 ? 1.728 17.531 23.031 1 96.94 100 ALA A O 1
ATOM 773 N N . PHE A 1 101 ? 0.572 15.664 22.609 1 97.12 101 PHE A N 1
ATOM 774 C CA . PHE A 1 101 ? 0.488 15.953 21.188 1 97.12 101 PHE A CA 1
ATOM 775 C C . PHE A 1 101 ? -0.339 17.203 20.938 1 97.12 101 PHE A C 1
ATOM 777 O O . PHE A 1 101 ? 0.067 18.078 20.156 1 97.12 101 PHE A O 1
ATOM 784 N N . ARG A 1 102 ? -1.477 17.281 21.594 1 97.38 102 ARG A N 1
ATOM 785 C CA . ARG A 1 102 ? -2.318 18.469 21.484 1 97.38 102 ARG A CA 1
ATOM 786 C C . ARG A 1 102 ? -1.542 19.734 21.859 1 97.38 102 ARG A C 1
ATOM 788 O O . ARG A 1 102 ? -1.579 20.734 21.141 1 97.38 102 ARG A O 1
ATOM 795 N N . ASN A 1 103 ? -0.865 19.656 22.984 1 97.62 103 ASN A N 1
ATOM 796 C CA . ASN A 1 103 ? -0.07 20.797 23.422 1 97.62 103 ASN A CA 1
ATOM 797 C C . ASN A 1 103 ? 0.992 21.172 22.391 1 97.62 103 ASN A C 1
ATOM 799 O O . ASN A 1 103 ? 1.259 22.344 22.172 1 97.62 103 ASN A O 1
ATOM 803 N N . TRP A 1 104 ? 1.552 20.188 21.812 1 97.44 104 TRP A N 1
ATOM 804 C CA . TRP A 1 104 ? 2.547 20.422 20.766 1 97.44 104 TRP A CA 1
ATOM 805 C C . TRP A 1 104 ? 1.925 21.125 19.562 1 97.44 104 TRP A C 1
ATOM 807 O O . TRP A 1 104 ? 2.482 22.109 19.062 1 97.44 104 TRP A O 1
ATOM 817 N N . ILE A 1 105 ? 0.79 20.672 19.078 1 98.19 105 ILE A N 1
ATOM 818 C CA . ILE A 1 105 ? 0.1 21.234 17.922 1 98.19 105 ILE A CA 1
ATOM 819 C C . ILE A 1 105 ? -0.263 22.703 18.219 1 98.19 105 ILE A C 1
ATOM 821 O O . ILE A 1 105 ? -0.161 23.562 17.328 1 98.19 105 ILE A O 1
ATOM 825 N N . LEU A 1 106 ? -0.662 22.969 19.422 1 98.31 106 LEU 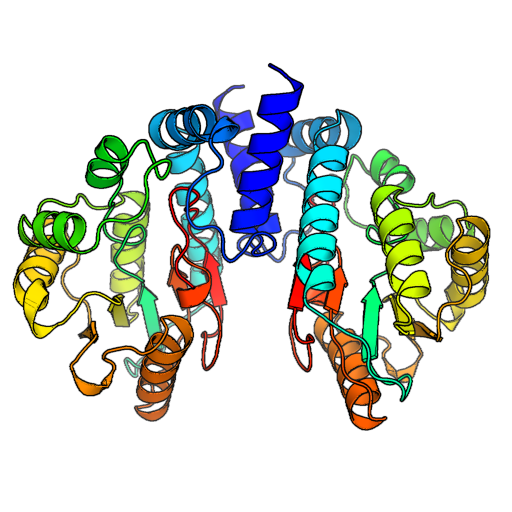A N 1
ATOM 826 C CA . LEU A 1 106 ? -1.115 24.297 19.812 1 98.31 106 LEU A CA 1
ATOM 827 C C . LEU A 1 106 ? 0.038 25.297 19.781 1 98.31 106 LEU A C 1
ATOM 829 O O . LEU A 1 106 ? -0.186 26.5 19.719 1 98.31 106 LEU A O 1
ATOM 833 N N . ARG A 1 107 ? 1.284 24.812 19.828 1 97.38 107 ARG A N 1
ATOM 834 C CA . ARG A 1 107 ? 2.436 25.703 19.703 1 97.38 107 ARG A CA 1
ATOM 835 C C . ARG A 1 107 ? 2.506 26.312 18.312 1 97.38 107 ARG A C 1
ATOM 837 O O . ARG A 1 107 ? 3.104 27.375 18.125 1 97.38 107 ARG A O 1
ATOM 844 N N . GLY A 1 108 ? 1.999 25.562 17.312 1 97.38 108 GLY A N 1
ATOM 845 C CA . GLY A 1 108 ? 1.967 26.062 15.953 1 97.38 108 GLY A CA 1
ATOM 846 C C . GLY A 1 108 ? 3.334 26.094 15.297 1 97.38 108 GLY A C 1
ATOM 847 O O . GLY A 1 108 ? 3.6 26.953 14.445 1 97.38 108 GLY A O 1
ATOM 848 N N . ASP A 1 109 ? 4.215 25.172 15.688 1 95.56 109 ASP A N 1
ATOM 849 C CA . ASP A 1 109 ? 5.602 25.25 15.242 1 95.56 109 ASP A CA 1
ATOM 850 C C . ASP A 1 109 ? 5.988 24.047 14.398 1 95.56 109 ASP A C 1
ATOM 852 O O . ASP A 1 109 ? 7.172 23.75 14.234 1 95.56 109 ASP A O 1
ATOM 856 N N . CYS A 1 110 ? 5.039 23.344 13.906 1 98.38 110 CYS A N 1
ATOM 857 C CA . CYS A 1 110 ? 5.352 22.219 13.031 1 98.38 110 CYS A CA 1
ATOM 858 C C . CYS A 1 110 ? 5.895 22.703 11.695 1 98.38 110 CYS A C 1
ATOM 860 O O . CYS A 1 110 ? 5.258 23.5 11.016 1 98.38 110 CYS A O 1
ATOM 862 N N . PRO A 1 111 ? 7.043 22.25 11.328 1 98.81 111 PRO A N 1
ATOM 863 C CA . PRO A 1 111 ? 7.602 22.703 10.047 1 98.81 111 PRO A CA 1
ATOM 864 C C . PRO A 1 111 ? 6.918 22.047 8.844 1 98.81 111 PRO A C 1
ATOM 866 O O . PRO A 1 111 ? 6.371 20.953 8.969 1 98.81 111 PRO A O 1
ATOM 869 N N . ALA A 1 112 ? 6.973 22.703 7.664 1 98.94 112 ALA A N 1
ATOM 870 C CA . ALA A 1 112 ? 6.492 22.109 6.414 1 98.94 112 ALA A CA 1
ATOM 871 C C . ALA A 1 112 ? 7.375 20.953 5.98 1 98.94 112 ALA A C 1
ATOM 873 O O . ALA A 1 112 ? 8.57 20.922 6.281 1 98.94 112 ALA A O 1
ATOM 874 N N . ILE A 1 113 ? 6.805 19.984 5.41 1 98.94 113 ILE A N 1
ATOM 875 C CA . ILE A 1 113 ? 7.574 19.031 4.617 1 98.94 113 ILE A CA 1
ATOM 876 C C . ILE A 1 113 ? 7.895 19.625 3.25 1 98.94 113 ILE A C 1
ATOM 878 O O . ILE A 1 113 ? 7 19.812 2.424 1 98.94 113 ILE A O 1
ATOM 882 N N . PRO A 1 114 ? 9.133 19.922 3.018 1 98.75 114 PRO A N 1
ATOM 883 C CA . PRO A 1 114 ? 9.484 20.766 1.877 1 98.75 114 PRO A CA 1
ATOM 884 C C . PRO A 1 114 ? 8.992 20.203 0.547 1 98.75 114 PRO A C 1
ATOM 886 O O . PRO A 1 114 ? 8.461 20.938 -0.285 1 98.75 114 PRO A O 1
ATOM 889 N N . ALA A 1 115 ? 9.141 18.938 0.321 1 98.81 115 ALA A N 1
ATOM 890 C CA . ALA A 1 115 ? 8.727 18.328 -0.937 1 98.81 115 ALA A CA 1
ATOM 891 C C . ALA A 1 115 ? 7.23 18.484 -1.161 1 98.81 115 ALA A C 1
ATOM 893 O O . ALA A 1 115 ? 6.789 18.734 -2.285 1 98.81 115 ALA A O 1
ATOM 894 N N . VAL A 1 116 ? 6.438 18.391 -0.111 1 98.94 116 VAL A N 1
ATOM 895 C CA . VAL A 1 116 ? 4.988 18.484 -0.234 1 98.94 116 VAL A CA 1
ATOM 896 C C . VAL A 1 116 ? 4.594 19.953 -0.45 1 98.94 116 VAL A C 1
ATOM 898 O O . VAL A 1 116 ? 3.646 20.25 -1.182 1 98.94 116 VAL A O 1
ATOM 901 N N . LEU A 1 117 ? 5.305 20.859 0.177 1 98.88 117 LEU A N 1
ATOM 902 C CA . LEU A 1 117 ? 5.059 22.266 -0.091 1 98.88 117 LEU A CA 1
ATOM 903 C C . LEU A 1 117 ? 5.266 22.594 -1.567 1 98.88 117 LEU A C 1
ATOM 905 O O . LEU A 1 117 ? 4.465 23.297 -2.17 1 98.88 117 LEU A O 1
ATOM 909 N N . ARG A 1 118 ? 6.344 22.047 -2.143 1 98.62 118 ARG A N 1
ATOM 910 C CA . ARG A 1 118 ? 6.578 22.234 -3.57 1 98.62 118 ARG A CA 1
ATOM 911 C C . ARG A 1 118 ? 5.434 21.641 -4.395 1 98.62 118 ARG A C 1
ATOM 913 O O . ARG A 1 118 ? 4.996 22.25 -5.375 1 98.62 118 ARG A O 1
ATOM 920 N N . LEU A 1 119 ? 4.984 20.469 -4.062 1 98.81 119 LEU A N 1
ATOM 921 C CA . LEU A 1 119 ? 3.842 19.859 -4.734 1 98.81 119 LEU A CA 1
ATOM 922 C C . LEU A 1 119 ? 2.609 20.75 -4.633 1 98.81 119 LEU A C 1
ATOM 924 O O . LEU A 1 119 ? 1.897 20.953 -5.617 1 98.81 119 LEU A O 1
ATOM 928 N N . TYR A 1 120 ? 2.375 21.234 -3.416 1 98.75 120 TYR A N 1
ATOM 929 C CA . TYR A 1 120 ? 1.243 22.125 -3.143 1 98.75 120 TYR A CA 1
ATOM 930 C C . TYR A 1 120 ? 1.246 23.312 -4.078 1 98.75 120 TYR A C 1
ATOM 932 O O . TYR A 1 120 ? 0.231 23.625 -4.711 1 98.75 120 TYR A O 1
ATOM 940 N N . GLU A 1 121 ? 2.332 23.938 -4.219 1 98.25 121 GLU A N 1
ATOM 941 C CA . GLU A 1 121 ? 2.49 25.094 -5.102 1 98.25 121 GLU A CA 1
ATOM 942 C C . GLU A 1 121 ? 2.244 24.719 -6.559 1 98.25 121 GLU A C 1
ATOM 944 O O . GLU A 1 121 ? 1.617 25.469 -7.309 1 98.25 121 GLU A O 1
ATOM 949 N N . LYS A 1 122 ? 2.74 23.594 -6.91 1 97.81 122 LYS A N 1
ATOM 950 C CA . LYS A 1 122 ? 2.541 23.109 -8.273 1 97.81 122 LYS A CA 1
ATOM 951 C C . LYS A 1 122 ? 1.062 22.859 -8.555 1 97.81 122 LYS A C 1
ATOM 953 O O . LYS A 1 122 ? 0.563 23.219 -9.625 1 97.81 122 LYS A O 1
ATOM 958 N N . LEU A 1 123 ? 0.376 22.234 -7.613 1 98.06 123 LEU A N 1
ATOM 959 C CA . LEU A 1 123 ? -1.049 21.969 -7.77 1 98.06 123 LEU A CA 1
ATOM 960 C C . LEU A 1 123 ? -1.832 23.266 -7.961 1 98.06 123 LEU A C 1
ATOM 962 O O . LEU A 1 123 ? -2.646 23.375 -8.883 1 98.06 123 LEU A O 1
ATOM 966 N N . MET A 1 124 ? -1.563 24.203 -7.105 1 95.69 124 MET A N 1
ATOM 967 C CA . MET A 1 124 ? -2.238 25.5 -7.164 1 95.69 124 MET A CA 1
ATOM 968 C C . MET A 1 124 ? -1.945 26.219 -8.484 1 95.69 124 MET A C 1
ATOM 970 O O . MET A 1 124 ? -2.85 26.766 -9.102 1 95.69 124 MET A O 1
ATOM 974 N N . GLY A 1 125 ? -0.725 26.141 -8.914 1 95.5 125 GLY A N 1
ATOM 975 C CA . GLY A 1 125 ? -0.32 26.766 -10.164 1 95.5 125 GLY A CA 1
ATOM 976 C C . GLY A 1 125 ? -0.974 26.141 -11.383 1 95.5 125 GLY A C 1
ATOM 977 O O . GLY A 1 125 ? -1.139 26.812 -12.406 1 95.5 125 GLY A O 1
ATOM 978 N N . ARG A 1 126 ? -1.384 24.891 -11.305 1 95.81 126 ARG A N 1
ATOM 979 C CA . ARG A 1 126 ? -1.98 24.172 -12.422 1 95.81 126 ARG A CA 1
ATOM 980 C C . ARG A 1 126 ? -3.498 24.312 -12.422 1 95.81 126 ARG A C 1
ATOM 982 O O . ARG A 1 126 ? -4.184 23.734 -13.266 1 95.81 126 ARG A O 1
ATOM 989 N N . GLY A 1 127 ? -4.008 25.016 -11.43 1 95.31 127 GLY A N 1
ATOM 990 C CA . GLY A 1 127 ? -5.422 25.375 -11.453 1 95.31 127 GLY A CA 1
ATOM 991 C C . GLY A 1 127 ? -6.285 24.406 -10.664 1 95.31 127 GLY A C 1
ATOM 992 O O . GLY A 1 127 ? -7.516 24.469 -10.727 1 95.31 127 GLY A O 1
ATOM 993 N N . PHE A 1 128 ? -5.691 23.5 -9.984 1 97.75 128 PHE A N 1
ATOM 994 C CA . PHE A 1 128 ? -6.469 22.594 -9.148 1 97.75 128 PHE A CA 1
ATOM 995 C C . PHE A 1 128 ? -6.871 23.281 -7.848 1 97.75 128 PHE A C 1
ATOM 997 O O . PHE A 1 128 ? -6.168 24.172 -7.359 1 97.75 128 PHE A O 1
ATOM 1004 N N . GLN A 1 129 ? -8.055 22.859 -7.371 1 97.69 129 GLN A N 1
ATOM 1005 C CA . GLN A 1 129 ? -8.391 23.219 -5.996 1 97.69 129 GLN A CA 1
ATOM 1006 C C . GLN A 1 129 ? -7.762 22.234 -5.004 1 97.69 129 GLN A C 1
ATOM 1008 O O . GLN A 1 129 ? -7.734 21.031 -5.242 1 97.69 129 GLN A O 1
ATOM 1013 N N . VAL A 1 130 ? -7.238 22.828 -3.975 1 98.75 130 VAL A N 1
ATOM 1014 C CA . VAL A 1 130 ? -6.617 21.953 -2.977 1 98.75 130 VAL A CA 1
ATOM 1015 C C . VAL A 1 130 ? -7.402 22.031 -1.668 1 98.75 130 VAL A C 1
ATOM 1017 O O . VAL A 1 130 ? -7.719 23.125 -1.192 1 98.75 130 VAL A O 1
ATOM 1020 N N . PHE A 1 131 ? -7.777 20.891 -1.151 1 98.94 131 PHE A N 1
ATOM 1021 C CA . PHE A 1 131 ? -8.367 20.75 0.173 1 98.94 131 PHE A CA 1
ATOM 1022 C C . PHE A 1 131 ? -7.383 20.125 1.143 1 98.94 131 PHE A C 1
ATOM 1024 O O . PHE A 1 131 ? -6.688 19.156 0.791 1 98.94 131 PHE A O 1
ATOM 1031 N N . LEU A 1 132 ? -7.27 20.703 2.297 1 98.94 132 LEU A N 1
ATOM 1032 C CA . LEU A 1 132 ? -6.523 20.094 3.398 1 98.94 132 LEU A CA 1
ATOM 1033 C C . LEU A 1 132 ? -7.469 19.438 4.395 1 98.94 132 LEU A C 1
ATOM 1035 O O . LEU A 1 132 ? -8.414 20.062 4.875 1 98.94 132 LEU A O 1
ATOM 1039 N N . VAL A 1 133 ? -7.262 18.172 4.629 1 98.88 133 VAL A N 1
ATOM 1040 C CA . VAL A 1 133 ? -8.156 17.422 5.492 1 98.88 133 VAL A CA 1
ATOM 1041 C C . VAL A 1 133 ? -7.363 16.797 6.641 1 98.88 133 VAL A C 1
ATOM 1043 O O . VAL A 1 133 ? -6.449 16 6.414 1 98.88 133 VAL A O 1
ATOM 1046 N N . THR A 1 134 ? -7.695 17.109 7.887 1 98.75 134 THR A N 1
ATOM 1047 C CA . THR A 1 134 ? -6.93 16.641 9.031 1 98.75 134 THR A CA 1
ATOM 1048 C C . THR A 1 134 ? -7.859 16.141 10.141 1 98.75 134 THR A C 1
ATOM 1050 O O . THR A 1 134 ? -8.969 16.656 10.289 1 98.75 134 THR A O 1
ATOM 1053 N N . GLY A 1 135 ? -7.418 15.117 10.844 1 97.94 135 GLY A N 1
ATOM 1054 C CA . GLY A 1 135 ? -8.172 14.586 11.969 1 97.94 135 GLY A CA 1
ATOM 1055 C C . GLY A 1 135 ? -8.047 15.438 13.219 1 97.94 135 GLY A C 1
ATOM 1056 O O . GLY A 1 135 ? -8.656 15.125 14.25 1 97.94 135 GLY A O 1
ATOM 1057 N N . ARG A 1 136 ? -7.234 16.516 13.195 1 98.12 136 ARG A N 1
ATOM 1058 C CA . ARG A 1 136 ? -7.125 17.422 14.328 1 98.12 136 ARG A CA 1
ATOM 1059 C C . ARG A 1 136 ? -8.484 18 14.711 1 98.12 136 ARG A C 1
ATOM 1061 O O . ARG A 1 136 ? -9.289 18.328 13.836 1 98.12 136 ARG A O 1
ATOM 1068 N N . ASP A 1 137 ? -8.695 18.094 15.984 1 97.5 137 ASP A N 1
ATOM 1069 C CA . ASP A 1 137 ? -9.953 18.641 16.484 1 97.5 137 ASP A CA 1
ATOM 1070 C C . ASP A 1 137 ? -10.094 20.109 16.094 1 97.5 137 ASP A C 1
ATOM 1072 O O . ASP A 1 137 ? -9.227 20.938 16.406 1 97.5 137 ASP A O 1
ATOM 1076 N N . GLU A 1 138 ? -11.156 20.406 15.477 1 98.06 138 GLU A N 1
ATOM 1077 C CA . GLU A 1 138 ? -11.367 21.75 14.945 1 98.06 138 GLU A CA 1
ATOM 1078 C C . GLU A 1 138 ? -11.508 22.766 16.078 1 98.06 138 GLU A C 1
ATOM 1080 O O . GLU A 1 138 ? -10.922 23.859 16.016 1 98.06 138 GLU A O 1
ATOM 1085 N N . GLU A 1 139 ? -12.234 22.453 17.062 1 97.69 139 GLU A N 1
ATOM 1086 C CA . GLU A 1 139 ? -12.531 23.406 18.125 1 97.69 139 GLU A CA 1
ATOM 1087 C C . GLU A 1 139 ? -11.281 23.719 18.953 1 97.69 139 GLU A C 1
ATOM 1089 O O . GLU A 1 139 ? -11.062 24.875 19.328 1 97.69 139 GLU A O 1
ATOM 1094 N N . VAL A 1 140 ? -10.508 22.766 19.172 1 97.25 140 VAL A N 1
ATOM 1095 C CA . VAL A 1 140 ? -9.391 22.906 20.078 1 97.25 140 VAL A CA 1
ATOM 1096 C C . VAL A 1 140 ? -8.148 23.375 19.328 1 97.25 140 VAL A C 1
ATOM 1098 O O . VAL A 1 140 ? -7.395 24.219 19.812 1 97.25 140 VAL A O 1
ATOM 1101 N N . MET A 1 141 ? -7.945 22.859 18.094 1 98.19 141 MET A N 1
ATOM 1102 C CA . MET A 1 141 ? -6.668 23.047 17.406 1 98.19 141 MET A CA 1
ATOM 1103 C C . MET A 1 141 ? -6.848 23.859 16.141 1 98.19 141 MET A C 1
ATOM 1105 O O . MET A 1 141 ? -5.898 24.031 15.367 1 98.19 141 MET A O 1
ATOM 1109 N N . GLY A 1 142 ? -8.055 24.328 15.883 1 98.12 142 GLY A N 1
ATOM 1110 C CA . GLY A 1 142 ? -8.383 24.953 14.609 1 98.12 142 GLY A CA 1
ATOM 1111 C C . GLY A 1 142 ? -7.488 26.141 14.289 1 98.12 142 GLY A C 1
ATOM 1112 O O . GLY A 1 142 ? -6.824 26.156 13.25 1 98.12 142 GLY A O 1
ATOM 1113 N N . SER A 1 143 ? -7.48 27.141 15.156 1 98.12 143 SER A N 1
ATOM 1114 C CA . SER A 1 143 ? -6.738 28.375 14.906 1 98.12 143 SER A CA 1
ATOM 1115 C C . SER A 1 143 ? -5.242 28.094 14.781 1 98.12 143 SER A C 1
ATOM 1117 O O . SER A 1 143 ? -4.598 28.578 13.844 1 98.12 143 SER A O 1
ATOM 1119 N N . SER A 1 144 ? -4.68 27.328 15.703 1 98.62 144 SER A N 1
ATOM 1120 C CA . SER A 1 144 ? -3.252 27.016 15.688 1 98.62 144 SER A CA 1
ATOM 1121 C C . SER A 1 144 ? -2.865 26.266 14.406 1 98.62 144 SER A C 1
ATOM 1123 O O . SER A 1 144 ? -1.807 26.531 13.828 1 98.62 144 SER A O 1
ATOM 1125 N N . THR A 1 145 ? -3.666 25.344 13.969 1 98.81 145 THR A N 1
ATOM 1126 C CA . THR A 1 145 ? -3.4 24.594 12.758 1 98.81 145 THR A CA 1
ATOM 1127 C C . THR A 1 145 ? -3.42 25.5 11.531 1 98.81 145 THR A C 1
ATOM 1129 O O . THR A 1 145 ? -2.5 25.469 10.711 1 98.81 145 THR A O 1
ATOM 1132 N N . ALA A 1 146 ? -4.484 26.328 11.438 1 98.81 146 ALA A N 1
ATOM 1133 C CA . ALA A 1 146 ? -4.609 27.234 10.305 1 98.81 146 ALA A CA 1
ATOM 1134 C C . ALA A 1 146 ? -3.43 28.203 10.25 1 98.81 146 ALA A C 1
ATOM 1136 O O . ALA A 1 146 ? -2.855 28.422 9.18 1 98.81 146 ALA A O 1
ATOM 1137 N N . GLU A 1 147 ? -3.08 28.766 11.367 1 98.69 147 GLU A N 1
ATOM 1138 C CA . GLU A 1 147 ? -1.976 29.719 11.445 1 98.69 147 GLU A CA 1
ATOM 1139 C C . GLU A 1 147 ? -0.649 29.047 11.086 1 98.69 147 GLU A C 1
ATOM 1141 O O . GLU A 1 147 ? 0.185 29.641 10.398 1 98.69 147 GLU A O 1
ATOM 1146 N N . ASN A 1 148 ? -0.448 27.812 11.609 1 98.88 148 ASN A N 1
ATOM 1147 C CA . ASN A 1 148 ? 0.768 27.078 11.281 1 98.88 148 ASN A CA 1
ATOM 1148 C C . ASN A 1 148 ? 0.882 26.812 9.781 1 98.88 148 ASN A C 1
ATOM 1150 O O . ASN A 1 148 ? 1.937 27.047 9.188 1 98.88 148 ASN A O 1
ATOM 1154 N N . LEU A 1 149 ? -0.202 26.312 9.188 1 98.94 149 LEU A N 1
ATOM 1155 C CA . LEU A 1 149 ? -0.223 26.062 7.75 1 98.94 149 LEU A CA 1
ATOM 1156 C C . LEU A 1 149 ? 0.125 27.328 6.969 1 98.94 149 LEU A C 1
ATOM 1158 O O . LEU A 1 149 ? 0.961 27.297 6.062 1 98.94 149 LEU A O 1
ATOM 1162 N N . ALA A 1 150 ? -0.507 28.438 7.34 1 98.75 150 ALA A N 1
ATOM 1163 C CA . ALA A 1 150 ? -0.241 29.703 6.66 1 98.75 150 ALA A CA 1
ATOM 1164 C C . ALA A 1 150 ? 1.22 30.109 6.82 1 98.75 150 ALA A C 1
ATOM 1166 O O . ALA A 1 150 ? 1.871 30.5 5.848 1 98.75 150 ALA A O 1
ATOM 1167 N N . ALA A 1 151 ? 1.729 29.984 8.023 1 98.75 151 ALA A N 1
ATOM 1168 C CA . ALA A 1 151 ? 3.105 30.375 8.312 1 98.75 151 ALA A CA 1
ATOM 1169 C C . ALA A 1 151 ? 4.094 29.531 7.516 1 98.75 151 ALA A C 1
ATOM 1171 O O . ALA A 1 151 ? 5.195 29.984 7.199 1 98.75 151 ALA A O 1
ATOM 1172 N N . GLN A 1 152 ? 3.707 28.328 7.215 1 98.81 152 GLN A N 1
ATOM 1173 C CA . GLN A 1 152 ? 4.602 27.406 6.52 1 98.81 152 GLN A CA 1
ATOM 1174 C C . GLN A 1 152 ? 4.379 27.453 5.012 1 98.81 152 GLN A C 1
ATOM 1176 O O . GLN A 1 152 ? 5.004 26.703 4.262 1 98.81 152 GLN A O 1
ATOM 1181 N N . GLY A 1 153 ? 3.477 28.25 4.566 1 98.69 153 GLY A N 1
ATOM 1182 C CA . GLY A 1 153 ? 3.367 28.516 3.141 1 98.69 153 GLY A CA 1
ATOM 1183 C C . GLY A 1 153 ? 2.178 27.844 2.492 1 98.69 153 GLY A C 1
ATOM 1184 O O . GLY A 1 153 ? 1.978 27.953 1.281 1 98.69 153 GLY A O 1
ATOM 1185 N N . PHE A 1 154 ? 1.378 27.109 3.248 1 98.81 154 PHE A N 1
ATOM 1186 C CA . PHE A 1 154 ? 0.173 26.5 2.709 1 98.81 154 PHE A CA 1
ATOM 1187 C C . PHE A 1 154 ? -0.993 27.484 2.725 1 98.81 154 PHE A C 1
ATOM 1189 O O . PHE A 1 154 ? -1.872 27.391 3.584 1 98.81 154 PHE A O 1
ATOM 1196 N N . VAL A 1 155 ? -0.981 28.328 1.767 1 98.5 155 VAL A N 1
ATOM 1197 C CA . VAL A 1 155 ? -1.985 29.375 1.66 1 98.5 155 VAL A CA 1
ATOM 1198 C C . VAL A 1 155 ? -2.709 29.266 0.32 1 98.5 155 VAL A C 1
ATOM 1200 O O . VAL A 1 155 ? -2.162 28.734 -0.646 1 98.5 155 VAL A O 1
ATOM 1203 N N . GLY A 1 156 ? -3.922 29.703 0.224 1 97.75 156 GLY A N 1
ATOM 1204 C CA . GLY A 1 156 ? -4.645 29.75 -1.035 1 97.75 156 GLY A CA 1
ATOM 1205 C C . GLY A 1 156 ? -5.48 28.516 -1.301 1 97.75 156 GLY A C 1
ATOM 1206 O O . GLY A 1 156 ? -6.188 28.438 -2.309 1 97.75 156 GLY A O 1
ATOM 1207 N N . HIS A 1 157 ? -5.422 27.516 -0.378 1 98.19 157 HIS A N 1
ATOM 1208 C CA . HIS A 1 157 ? -6.246 26.328 -0.549 1 98.19 157 HIS A CA 1
ATOM 1209 C C . HIS A 1 157 ? -7.73 26.672 -0.478 1 98.19 157 HIS A C 1
ATOM 1211 O O . HIS A 1 157 ? -8.109 27.719 0.069 1 98.19 157 HIS A O 1
ATOM 1217 N N . GLN A 1 158 ? -8.523 25.812 -1.047 1 98.31 158 GLN A N 1
ATOM 1218 C CA . GLN A 1 158 ? -9.961 26.047 -1.087 1 98.31 158 GLN A CA 1
ATOM 1219 C C . GLN A 1 158 ? -10.57 25.953 0.309 1 98.31 158 GLN A C 1
ATOM 1221 O O . GLN A 1 158 ? -11.352 26.828 0.712 1 98.31 158 GLN A O 1
ATOM 1226 N N . ARG A 1 159 ? -10.297 24.812 1.064 1 98.44 159 ARG A N 1
ATOM 1227 C CA . ARG A 1 159 ? -10.797 24.609 2.422 1 98.44 159 ARG A CA 1
ATOM 1228 C C . ARG A 1 159 ? -9.789 23.844 3.27 1 98.44 159 ARG A C 1
ATOM 1230 O O . ARG A 1 159 ? -9.086 22.969 2.764 1 98.44 159 ARG A O 1
ATOM 1237 N N . LEU A 1 160 ? -9.68 24.266 4.441 1 98.88 160 LEU A N 1
ATOM 1238 C CA . LEU A 1 160 ? -9.156 23.422 5.508 1 98.88 160 LEU A CA 1
ATOM 1239 C C . LEU A 1 160 ? -10.289 22.734 6.262 1 98.88 160 LEU A C 1
ATOM 1241 O O . LEU A 1 160 ? -11.133 23.406 6.871 1 98.88 160 LEU A O 1
ATOM 1245 N N . ILE A 1 161 ? -10.32 21.422 6.176 1 98.88 161 ILE A N 1
ATOM 1246 C CA . ILE A 1 161 ? -11.383 20.656 6.82 1 98.88 161 ILE A CA 1
ATOM 1247 C C . ILE A 1 161 ? -10.812 19.875 8.008 1 98.88 161 ILE A C 1
ATOM 1249 O O . ILE A 1 161 ? -9.891 19.078 7.848 1 98.88 161 ILE A O 1
ATOM 1253 N N . MET A 1 162 ? -11.328 20.156 9.188 1 98.69 162 MET A N 1
ATOM 1254 C CA . MET A 1 162 ? -10.875 19.531 10.43 1 98.69 162 MET A CA 1
ATOM 1255 C C . MET A 1 162 ? -12.008 18.734 11.086 1 98.69 162 MET A C 1
ATOM 1257 O O . MET A 1 162 ? -13.156 18.812 10.648 1 98.69 162 MET A O 1
ATOM 1261 N N . ARG A 1 163 ? -11.633 17.984 12.047 1 98.06 163 ARG A N 1
ATOM 1262 C CA . ARG A 1 163 ? -12.625 17.141 12.703 1 98.06 163 ARG A CA 1
ATOM 1263 C C . ARG A 1 163 ? -13.516 17.953 13.625 1 98.06 163 ARG A C 1
ATOM 1265 O O . ARG A 1 163 ? -13.086 18.375 14.703 1 98.06 163 ARG A O 1
ATOM 1272 N N . GLY A 1 164 ? -14.734 18.109 13.25 1 97.19 164 GLY A N 1
ATOM 1273 C CA . GLY A 1 164 ? -15.711 18.812 14.062 1 97.19 164 GLY A CA 1
ATOM 1274 C C . GLY A 1 164 ? -16.391 17.922 15.086 1 97.19 164 GLY A C 1
ATOM 1275 O O . GLY A 1 164 ? -16.125 16.719 15.156 1 97.19 164 GLY A O 1
ATOM 1276 N N . PRO A 1 165 ? -17.297 18.5 15.852 1 95.88 165 PRO A N 1
ATOM 1277 C CA . PRO A 1 165 ? -17.969 17.766 16.938 1 95.88 165 PRO A CA 1
ATOM 1278 C C . PRO A 1 165 ? -18.75 16.562 16.438 1 95.88 165 PRO A C 1
ATOM 1280 O O . PRO A 1 165 ? -18.844 15.547 17.125 1 95.88 165 PRO A O 1
ATOM 1283 N N . ARG A 1 166 ? -19.312 16.656 15.258 1 95.44 166 ARG A N 1
ATOM 1284 C CA . ARG A 1 166 ? -20.156 15.602 14.727 1 95.44 166 ARG A CA 1
ATOM 1285 C C . ARG A 1 166 ? -19.344 14.336 14.461 1 95.44 166 ARG A C 1
ATOM 1287 O O . ARG A 1 166 ? -19.906 13.25 14.328 1 95.44 166 ARG A O 1
ATOM 1294 N N . PHE A 1 167 ? -18.094 14.484 14.328 1 95.94 167 PHE A N 1
ATOM 1295 C CA . PHE A 1 167 ? -17.266 13.352 13.977 1 95.94 167 PHE A CA 1
ATOM 1296 C C . PHE A 1 167 ? -16.438 12.891 15.172 1 95.94 167 PHE A C 1
ATOM 1298 O O . PHE A 1 167 ? -15.57 12.023 15.047 1 95.94 167 PHE A O 1
ATOM 1305 N N . ARG A 1 168 ? -16.688 13.484 16.297 1 92.12 168 ARG A N 1
ATOM 1306 C CA . ARG A 1 168 ? -15.938 13.102 17.5 1 92.12 168 ARG A CA 1
ATOM 1307 C C . ARG A 1 168 ? -16.078 11.609 17.781 1 92.12 168 ARG A C 1
ATOM 1309 O O . ARG A 1 168 ? -17.188 11.07 17.734 1 92.12 168 ARG A O 1
ATOM 1316 N N . GLY A 1 169 ? -14.914 10.906 18.031 1 91.31 169 GLY A N 1
ATOM 1317 C CA . GLY A 1 169 ? -14.93 9.492 18.391 1 91.31 169 GLY A CA 1
ATOM 1318 C C . GLY A 1 169 ? -14.922 8.578 17.172 1 91.31 169 GLY A C 1
ATOM 1319 O O . GLY A 1 169 ? -14.727 7.371 17.297 1 91.31 169 GLY A O 1
ATOM 1320 N N . GLN A 1 170 ? -15.148 9.086 16.031 1 94.56 170 GLN A N 1
ATOM 1321 C CA . GLN A 1 170 ? -15.148 8.273 14.812 1 94.56 170 GLN A CA 1
ATOM 1322 C C . GLN A 1 170 ? -13.719 7.957 14.367 1 94.56 170 GLN A C 1
ATOM 1324 O O . GLN A 1 170 ? -12.82 8.781 14.523 1 94.56 170 GLN A O 1
ATOM 1329 N N . GLY A 1 171 ? -13.547 6.77 13.812 1 96.62 171 GLY A N 1
ATOM 1330 C CA . GLY A 1 171 ? -12.25 6.395 13.273 1 96.62 171 GLY A CA 1
ATOM 1331 C C . GLY A 1 171 ? -11.82 7.258 12.102 1 96.62 171 GLY A C 1
ATOM 1332 O O . GLY A 1 171 ? -12.656 7.863 11.438 1 96.62 171 GLY A O 1
ATOM 1333 N N . ALA A 1 172 ? -10.539 7.262 11.891 1 97.31 172 ALA A N 1
ATOM 1334 C CA . ALA A 1 172 ? -9.977 8.125 10.859 1 97.31 172 ALA A CA 1
ATOM 1335 C C . ALA A 1 172 ? -10.531 7.766 9.484 1 97.31 172 ALA A C 1
ATOM 1337 O O . ALA A 1 172 ? -10.875 8.648 8.695 1 97.31 172 ALA A O 1
ATOM 1338 N N . VAL A 1 173 ? -10.664 6.453 9.141 1 98.12 173 VAL A N 1
ATOM 1339 C CA . VAL A 1 173 ? -11.172 6.027 7.836 1 98.12 173 VAL A CA 1
ATOM 1340 C C . VAL A 1 173 ? -12.602 6.531 7.648 1 98.12 173 VAL A C 1
ATOM 1342 O O . VAL A 1 173 ? -12.945 7.062 6.594 1 98.12 173 VAL A O 1
ATOM 1345 N N . ALA A 1 174 ? -13.422 6.359 8.672 1 97.81 174 ALA A N 1
ATOM 1346 C CA . ALA A 1 174 ? -14.82 6.785 8.609 1 97.81 174 ALA A CA 1
ATOM 1347 C C . ALA A 1 174 ? -14.922 8.297 8.43 1 97.81 174 ALA A C 1
ATOM 1349 O O . ALA A 1 174 ? -15.68 8.781 7.586 1 97.81 174 ALA A O 1
ATOM 1350 N N . PHE A 1 175 ? -14.188 9.055 9.266 1 98.5 175 PHE A N 1
ATOM 1351 C CA . PHE A 1 175 ? -14.195 10.508 9.188 1 98.5 175 PHE A CA 1
ATOM 1352 C C . PHE A 1 175 ? -13.758 10.984 7.809 1 98.5 175 PHE A C 1
ATOM 1354 O O . PHE A 1 175 ? -14.477 11.75 7.156 1 98.5 175 PHE A O 1
ATOM 1361 N N . LYS A 1 176 ? -12.633 10.508 7.305 1 98.62 176 LYS A N 1
ATOM 1362 C CA . LYS A 1 176 ? -12.102 10.945 6.012 1 98.62 176 LYS A CA 1
ATOM 1363 C C . LYS A 1 176 ? -13.031 10.539 4.875 1 98.62 176 LYS A C 1
ATOM 1365 O O . LYS A 1 176 ? -13.227 11.305 3.924 1 98.62 176 LYS A O 1
ATOM 1370 N N . SER A 1 177 ? -13.594 9.336 4.961 1 98.5 177 SER A N 1
ATOM 1371 C CA . SER A 1 177 ? -14.555 8.883 3.957 1 98.5 177 SER A CA 1
ATOM 1372 C C . SER A 1 177 ? -15.766 9.805 3.906 1 98.5 177 SER A C 1
ATOM 1374 O O . SER A 1 177 ? -16.234 10.164 2.822 1 98.5 177 SER A O 1
ATOM 1376 N N . ALA A 1 178 ? -16.219 10.188 5.082 1 98.62 178 ALA A N 1
ATOM 1377 C CA . ALA A 1 178 ? -17.391 11.062 5.148 1 98.62 178 ALA A CA 1
ATOM 1378 C C . ALA A 1 178 ? -17.094 12.406 4.477 1 98.62 178 ALA A C 1
ATOM 1380 O O . ALA A 1 178 ? -17.938 12.93 3.74 1 98.62 178 ALA A O 1
ATOM 1381 N N . ILE A 1 179 ? -15.953 12.914 4.723 1 98.75 179 ILE A N 1
ATOM 1382 C CA . ILE A 1 179 ? -15.555 14.188 4.133 1 98.75 179 ILE A CA 1
ATOM 1383 C C . ILE A 1 179 ? -15.484 14.055 2.611 1 98.75 179 ILE A C 1
ATOM 1385 O O . ILE A 1 179 ? -16 14.898 1.881 1 98.75 179 ILE A O 1
ATOM 1389 N N . ARG A 1 180 ? -14.859 12.992 2.1 1 98.88 180 ARG A N 1
ATOM 1390 C CA . ARG A 1 180 ? -14.727 12.805 0.659 1 98.88 180 ARG A CA 1
ATOM 1391 C C . ARG A 1 180 ? -16.078 12.609 -0 1 98.88 180 ARG A C 1
ATOM 1393 O O . ARG A 1 180 ? -16.344 13.141 -1.079 1 98.88 180 ARG A O 1
ATOM 1400 N N . ARG A 1 181 ? -16.969 11.836 0.666 1 98.75 181 ARG A N 1
ATOM 1401 C CA . ARG A 1 181 ? -18.312 11.672 0.144 1 98.75 181 ARG A CA 1
ATOM 1402 C C . ARG A 1 181 ? -19.031 13.016 0.026 1 98.75 181 ARG A C 1
ATOM 1404 O O . ARG A 1 181 ? -19.734 13.273 -0.958 1 98.75 181 ARG A O 1
ATOM 1411 N N . GLN A 1 182 ? -18.859 13.812 1.059 1 98.62 182 GLN A N 1
ATOM 1412 C CA . GLN A 1 182 ? -19.484 15.133 1.05 1 98.62 182 GLN A CA 1
ATOM 1413 C C . GLN A 1 182 ? -18.953 15.977 -0.106 1 98.62 182 GLN A C 1
ATOM 1415 O O . GLN A 1 182 ? -19.719 16.672 -0.785 1 98.62 182 GLN A O 1
ATOM 1420 N N . LEU A 1 183 ? -17.656 15.961 -0.32 1 98.75 183 LEU A N 1
ATOM 1421 C CA . LEU A 1 183 ? -17.047 16.734 -1.4 1 98.75 183 LEU A CA 1
ATOM 1422 C C . LEU A 1 183 ? -17.562 16.266 -2.758 1 98.75 183 LEU A C 1
ATOM 1424 O O . LEU A 1 183 ? -17.891 17.078 -3.621 1 98.75 183 LEU A O 1
ATOM 1428 N N . VAL A 1 184 ? -17.609 14.953 -2.938 1 98.81 184 VAL A N 1
ATOM 1429 C CA . VAL A 1 184 ? -18.141 14.398 -4.18 1 98.81 184 VAL A CA 1
ATOM 1430 C C . VAL A 1 184 ? -19.594 14.82 -4.355 1 98.81 184 VAL A C 1
ATOM 1432 O O . VAL A 1 184 ? -20.016 15.195 -5.453 1 98.81 184 VAL A O 1
ATOM 1435 N N . ALA A 1 185 ? -20.359 14.789 -3.287 1 98.69 185 ALA A N 1
ATOM 1436 C CA . ALA A 1 185 ? -21.766 15.203 -3.32 1 98.69 185 ALA A CA 1
ATOM 1437 C C . ALA A 1 185 ? -21.891 16.672 -3.695 1 98.69 185 ALA A C 1
ATOM 1439 O O . ALA A 1 185 ? -22.875 17.078 -4.316 1 98.69 185 ALA A O 1
ATOM 1440 N N . GLU A 1 186 ? -20.906 17.438 -3.346 1 98.5 186 GLU A N 1
ATOM 1441 C CA . GLU A 1 186 ? -20.875 18.859 -3.672 1 98.5 186 GLU A CA 1
ATOM 1442 C C . GLU A 1 186 ? -20.484 19.078 -5.129 1 98.5 186 GLU A C 1
ATOM 1444 O O . GLU A 1 186 ? -20.5 20.219 -5.613 1 98.5 186 GLU A O 1
ATOM 1449 N N . GLY A 1 187 ? -20.094 18.031 -5.828 1 98.44 187 GLY A N 1
ATOM 1450 C CA . GLY A 1 187 ? -19.828 18.109 -7.254 1 98.44 187 GLY A CA 1
ATOM 1451 C C . GLY A 1 187 ? -18.344 18.109 -7.578 1 98.44 187 GLY A C 1
ATOM 1452 O O . GLY A 1 187 ? -17.953 18.266 -8.734 1 98.44 187 GLY A O 1
ATOM 1453 N N . TYR A 1 188 ? -17.531 17.906 -6.586 1 98.75 188 TYR A N 1
ATOM 1454 C CA . TYR A 1 188 ? -16.094 17.906 -6.812 1 98.75 188 TYR A CA 1
ATOM 1455 C C . TYR A 1 188 ? -15.633 16.562 -7.379 1 98.75 188 TYR A C 1
ATOM 1457 O O . TYR A 1 188 ? -16.219 15.523 -7.078 1 98.75 188 TYR A O 1
ATOM 1465 N N . ARG A 1 189 ? -14.609 16.641 -8.195 1 98.69 189 ARG A N 1
ATOM 1466 C CA . ARG A 1 189 ? -13.875 15.477 -8.68 1 98.69 189 ARG A CA 1
ATOM 1467 C C . ARG A 1 189 ? -12.516 15.359 -8.008 1 98.69 189 ARG A C 1
ATOM 1469 O O . ARG A 1 189 ? -11.633 16.188 -8.234 1 98.69 189 ARG A O 1
ATOM 1476 N N . ILE A 1 190 ? -12.406 14.391 -7.215 1 98.75 190 ILE A N 1
ATOM 1477 C CA . ILE A 1 190 ? -11.141 14.195 -6.512 1 98.75 190 ILE A CA 1
ATOM 1478 C C . ILE A 1 190 ? -10.133 13.523 -7.441 1 98.75 190 ILE A C 1
ATOM 1480 O O . ILE A 1 190 ? -10.242 12.32 -7.723 1 98.75 190 ILE A O 1
ATOM 1484 N N . ARG A 1 191 ? -9.156 14.258 -7.879 1 98.62 191 ARG A N 1
ATOM 1485 C CA . ARG A 1 191 ? -8.18 13.766 -8.852 1 98.62 191 ARG A CA 1
ATOM 1486 C C . ARG A 1 191 ? -7.027 13.047 -8.164 1 98.62 191 ARG A C 1
ATOM 1488 O O . ARG A 1 191 ? -6.43 12.133 -8.734 1 98.62 191 ARG A O 1
ATOM 1495 N N . GLY A 1 192 ? -6.699 13.438 -7 1 98.62 192 GLY A N 1
ATOM 1496 C CA . GLY A 1 192 ? -5.629 12.844 -6.219 1 98.62 192 GLY A CA 1
ATOM 1497 C C . GLY A 1 192 ? -5.82 13.008 -4.723 1 98.62 192 GLY A C 1
ATOM 1498 O O . GLY A 1 192 ? -6.445 13.969 -4.273 1 98.62 192 GLY A O 1
ATOM 1499 N N . ASN A 1 193 ? -5.305 12.141 -3.994 1 98.88 193 ASN A N 1
ATOM 1500 C CA . ASN A 1 193 ? -5.398 12.047 -2.541 1 98.88 193 ASN A CA 1
ATOM 1501 C C . ASN A 1 193 ? -4.074 11.609 -1.923 1 98.88 193 ASN A C 1
ATOM 1503 O O . ASN A 1 193 ? -3.574 10.523 -2.225 1 98.88 193 ASN A O 1
ATOM 1507 N N . VAL A 1 194 ? -3.457 12.484 -1.097 1 98.94 194 VAL A N 1
ATOM 1508 C CA . VAL A 1 194 ? -2.119 12.266 -0.559 1 98.94 194 VAL A CA 1
ATOM 1509 C C . VAL A 1 194 ? -2.178 12.211 0.966 1 98.94 194 VAL A C 1
ATOM 1511 O O . VAL A 1 194 ? -2.756 13.094 1.603 1 98.94 194 VAL A O 1
ATOM 1514 N N . GLY A 1 195 ? -1.628 11.227 1.583 1 98.94 195 GLY A N 1
ATOM 1515 C CA . GLY A 1 195 ? -1.58 11.102 3.031 1 98.94 195 GLY A CA 1
ATOM 1516 C C . GLY A 1 195 ? -0.48 10.18 3.516 1 98.94 195 GLY A C 1
ATOM 1517 O O . GLY A 1 195 ? 0.036 9.367 2.746 1 98.94 195 GLY A O 1
ATOM 1518 N N . ASP A 1 196 ? -0.141 10.297 4.781 1 98.94 196 ASP A N 1
ATOM 1519 C CA . ASP A 1 196 ? 0.951 9.492 5.324 1 98.94 196 ASP A CA 1
ATOM 1520 C C . ASP A 1 196 ? 0.423 8.219 5.984 1 98.94 196 ASP A C 1
ATOM 1522 O O . ASP A 1 196 ? 1.192 7.305 6.285 1 98.94 196 ASP A O 1
ATOM 1526 N N . GLN A 1 197 ? -0.871 8.195 6.262 1 98.81 197 GLN A N 1
ATOM 1527 C CA . GLN A 1 197 ? -1.52 7.023 6.848 1 98.81 197 GLN A CA 1
ATOM 1528 C C . GLN A 1 197 ? -2.467 6.359 5.852 1 98.81 197 GLN A C 1
ATOM 1530 O O . GLN A 1 197 ? -3.145 7.047 5.082 1 98.81 197 GLN A O 1
ATOM 1535 N N . TRP A 1 198 ? -2.529 5.051 5.906 1 98.69 198 TRP A N 1
ATOM 1536 C CA . TRP A 1 198 ? -3.477 4.348 5.047 1 98.69 198 TRP A CA 1
ATOM 1537 C C . TRP A 1 198 ? -4.91 4.742 5.383 1 98.69 198 TRP A C 1
ATOM 1539 O O . TRP A 1 198 ? -5.777 4.77 4.504 1 98.69 198 TRP A O 1
ATOM 1549 N N . SER A 1 199 ? -5.188 5.176 6.594 1 98.56 199 SER A N 1
ATOM 1550 C CA . SER A 1 199 ? -6.516 5.648 6.973 1 98.56 199 SER A CA 1
ATOM 1551 C C . SER A 1 199 ? -6.883 6.926 6.223 1 98.56 199 SER A C 1
ATOM 1553 O O . SER A 1 199 ? -8.055 7.305 6.168 1 98.56 199 SER A O 1
ATOM 1555 N N . ASP A 1 200 ? -5.93 7.625 5.672 1 98.69 200 ASP A N 1
ATOM 1556 C CA . ASP A 1 200 ? -6.195 8.773 4.812 1 98.69 200 ASP A CA 1
ATOM 1557 C C . ASP A 1 200 ? -6.668 8.336 3.432 1 98.69 200 ASP A C 1
ATOM 1559 O O . ASP A 1 200 ? -7.293 9.109 2.705 1 98.69 200 ASP A O 1
ATOM 1563 N N . LEU A 1 201 ? -6.312 7.137 3.031 1 98.75 201 LEU A N 1
ATOM 1564 C CA . LEU A 1 201 ? -6.312 6.766 1.619 1 98.75 201 LEU A CA 1
ATOM 1565 C C . LEU A 1 201 ? -7.293 5.629 1.354 1 98.75 201 LEU A C 1
ATOM 1567 O O . LEU A 1 201 ? -7.496 5.238 0.202 1 98.75 201 LEU A O 1
ATOM 1571 N N . LEU A 1 202 ? -7.887 5.066 2.369 1 97.75 202 LEU A N 1
ATOM 1572 C CA . LEU A 1 202 ? -8.797 3.934 2.246 1 97.75 202 LEU A CA 1
ATOM 1573 C C . LEU A 1 202 ? -10.234 4.359 2.518 1 97.75 202 LEU A C 1
ATOM 1575 O O . LEU A 1 202 ? -10.477 5.449 3.041 1 97.75 202 LEU A O 1
ATOM 1579 N N . GLY A 1 203 ? -11.219 3.486 2.184 1 97.12 203 GLY A N 1
ATOM 1580 C CA . GLY A 1 203 ? -12.633 3.754 2.391 1 97.12 203 GLY A CA 1
ATOM 1581 C C . GLY A 1 203 ? -13.336 4.242 1.139 1 97.12 203 GLY A C 1
ATOM 1582 O O . GLY A 1 203 ? -13.07 3.75 0.04 1 97.12 203 GLY A O 1
ATOM 1583 N N . ASP A 1 204 ? -14.258 5.211 1.309 1 97.31 204 ASP A N 1
ATOM 1584 C CA . ASP A 1 204 ? -15.102 5.637 0.199 1 97.31 204 ASP A CA 1
ATOM 1585 C C . ASP A 1 204 ? -14.516 6.863 -0.496 1 97.31 204 ASP A C 1
ATOM 1587 O O . ASP A 1 204 ? -13.898 7.715 0.149 1 97.31 204 ASP A O 1
ATOM 1591 N N . CYS A 1 205 ? -14.688 6.922 -1.794 1 98.19 205 CYS A N 1
ATOM 1592 C CA . CYS A 1 205 ? -14.391 8.102 -2.594 1 98.19 205 CYS A CA 1
ATOM 1593 C C . CYS A 1 205 ? -12.93 8.508 -2.449 1 98.19 205 CYS A C 1
ATOM 1595 O O . CYS A 1 205 ? -12.625 9.68 -2.215 1 98.19 205 CYS A O 1
ATOM 1597 N N . VAL A 1 206 ? -12.031 7.602 -2.566 1 98.06 206 VAL A N 1
ATOM 1598 C CA . VAL A 1 206 ? -10.625 7.836 -2.26 1 98.06 206 VAL A CA 1
ATOM 1599 C C . VAL A 1 206 ? -10 8.711 -3.344 1 98.06 206 VAL A C 1
ATOM 1601 O O . VAL A 1 206 ? -8.898 9.25 -3.162 1 98.06 206 VAL A O 1
ATOM 1604 N N . GLY A 1 207 ? -10.719 8.961 -4.484 1 98.12 207 GLY A N 1
ATOM 1605 C CA . GLY A 1 207 ? -10.188 9.734 -5.594 1 98.12 207 GLY A CA 1
ATOM 1606 C C . GLY A 1 207 ? -9.648 8.875 -6.715 1 98.12 207 GLY A C 1
ATOM 1607 O O . GLY A 1 207 ? -9.664 7.645 -6.629 1 98.12 207 GLY A O 1
ATOM 1608 N N . ASP A 1 208 ? -9.195 9.555 -7.832 1 97.94 208 ASP A N 1
ATOM 1609 C CA . ASP A 1 208 ? -8.703 8.852 -9.008 1 97.94 208 ASP A CA 1
ATOM 1610 C C . ASP A 1 208 ? -7.395 8.133 -8.711 1 97.94 208 ASP A C 1
ATOM 1612 O O . ASP A 1 208 ? -7.156 7.031 -9.219 1 97.94 208 ASP A O 1
ATOM 1616 N N . ARG A 1 209 ? -6.562 8.82 -7.887 1 98.25 209 ARG A N 1
ATOM 1617 C CA . ARG A 1 209 ? -5.254 8.273 -7.535 1 98.25 209 ARG A CA 1
ATOM 1618 C C . ARG A 1 209 ? -4.875 8.648 -6.105 1 98.25 209 ARG A C 1
ATOM 1620 O O . ARG A 1 209 ? -5.102 9.773 -5.668 1 98.25 209 ARG A O 1
ATOM 1627 N N . THR A 1 210 ? -4.414 7.648 -5.332 1 98.81 210 THR A N 1
ATOM 1628 C CA . THR A 1 210 ? -3.916 7.906 -3.986 1 98.81 210 THR A CA 1
ATOM 1629 C C . THR A 1 210 ? -2.393 7.805 -3.943 1 98.81 210 THR A C 1
ATOM 1631 O O . THR A 1 210 ? -1.792 7.082 -4.742 1 98.81 210 THR A O 1
ATOM 1634 N N . PHE A 1 211 ? -1.771 8.508 -3.037 1 98.94 211 PHE A N 1
ATOM 1635 C CA . PHE A 1 211 ? -0.327 8.477 -2.834 1 98.94 211 PHE A CA 1
ATOM 1636 C C . PHE A 1 211 ? 0.01 8.422 -1.35 1 98.94 211 PHE A C 1
ATOM 1638 O O . PHE A 1 211 ? -0.457 9.25 -0.57 1 98.94 211 PHE A O 1
ATOM 1645 N N . LYS A 1 212 ? 0.834 7.469 -0.977 1 98.94 212 LYS A N 1
ATOM 1646 C CA . LYS A 1 212 ? 1.196 7.176 0.408 1 98.94 212 LYS A CA 1
ATOM 1647 C C . LYS A 1 212 ? 2.568 7.75 0.749 1 98.94 212 LYS A C 1
ATOM 1649 O O . LYS A 1 212 ? 3.592 7.242 0.284 1 98.94 212 LYS A O 1
ATOM 1654 N N . ILE A 1 213 ? 2.584 8.781 1.592 1 98.94 213 ILE A N 1
ATOM 1655 C CA . ILE A 1 213 ? 3.826 9.281 2.168 1 98.94 213 ILE A CA 1
ATOM 1656 C C . ILE A 1 213 ? 4.27 8.367 3.309 1 98.94 213 ILE A C 1
ATOM 1658 O O . ILE A 1 213 ? 3.451 7.938 4.121 1 98.94 213 ILE A O 1
ATOM 1662 N N . PRO A 1 214 ? 5.574 8.039 3.393 1 98.88 214 PRO A N 1
ATOM 1663 C CA . PRO A 1 214 ? 6.012 7.105 4.43 1 98.88 214 PRO A CA 1
ATOM 1664 C C . PRO A 1 214 ? 5.836 7.66 5.84 1 98.88 214 PRO A C 1
ATOM 1666 O O . PRO A 1 214 ? 6.031 8.859 6.062 1 98.88 214 PRO A O 1
ATOM 1669 N N . ASN A 1 215 ? 5.418 6.816 6.746 1 98.88 215 ASN A N 1
ATOM 1670 C CA . ASN A 1 215 ? 5.379 7.164 8.164 1 98.88 215 ASN A CA 1
ATOM 1671 C C . ASN A 1 215 ? 5.516 5.926 9.047 1 98.88 215 ASN A C 1
ATOM 1673 O O . ASN A 1 215 ? 4.52 5.281 9.383 1 98.88 215 ASN A O 1
ATOM 1677 N N . PRO A 1 216 ? 6.734 5.594 9.398 1 98.75 216 PRO A N 1
ATOM 1678 C CA . PRO A 1 216 ? 6.926 4.438 10.273 1 98.75 216 PRO A CA 1
ATOM 1679 C C . PRO A 1 216 ? 6.836 4.797 11.75 1 98.75 216 PRO A C 1
ATOM 1681 O O . PRO A 1 216 ? 7.004 3.93 12.617 1 98.75 216 PRO A O 1
ATOM 1684 N N . MET A 1 217 ? 6.605 6.055 12.078 1 98.81 217 MET A N 1
ATOM 1685 C CA . MET A 1 217 ? 6.711 6.5 13.469 1 98.81 217 MET A CA 1
ATOM 1686 C C . MET A 1 217 ? 5.457 6.133 14.258 1 98.81 217 MET A C 1
ATOM 1688 O O . MET A 1 217 ? 5.523 5.887 15.461 1 98.81 217 MET A O 1
ATOM 1692 N N . TYR A 1 218 ? 4.336 6.168 13.547 1 98.62 218 TYR A N 1
ATOM 1693 C CA . TYR A 1 218 ? 3.09 5.855 14.242 1 98.62 218 TYR A CA 1
ATOM 1694 C C . TYR A 1 218 ? 2.035 5.355 13.266 1 98.62 218 TYR A C 1
ATOM 1696 O O . TYR A 1 218 ? 2.189 5.496 12.047 1 98.62 218 TYR A O 1
ATOM 1704 N N . PHE A 1 219 ? 1.037 4.754 13.789 1 98.19 219 PHE A N 1
ATOM 1705 C CA . PHE A 1 219 ? -0.059 4.156 13.039 1 98.19 219 PHE A CA 1
ATOM 1706 C C . PHE A 1 219 ? -1.397 4.742 13.477 1 98.19 219 PHE A C 1
ATOM 1708 O O . PHE A 1 219 ? -1.698 4.797 14.672 1 98.19 219 PHE A O 1
ATOM 1715 N N . VAL A 1 220 ? -2.141 5.242 12.555 1 97.44 220 VAL A N 1
ATOM 1716 C CA . VAL A 1 220 ? -3.498 5.711 12.812 1 97.44 220 VAL A CA 1
ATOM 1717 C C . VAL A 1 220 ? -4.504 4.758 12.172 1 97.44 220 VAL A C 1
ATOM 1719 O O . VAL A 1 220 ? -4.547 4.613 10.953 1 97.44 220 VAL A O 1
ATOM 1722 N N . PRO A 1 221 ? -5.301 4.105 12.992 1 93.38 221 PRO A N 1
ATOM 1723 C CA . PRO A 1 221 ? -6.25 3.129 12.453 1 93.38 221 PRO A CA 1
ATOM 1724 C C . PRO A 1 221 ? -7.422 3.781 11.727 1 93.38 221 PRO A C 1
ATOM 1726 O O . PRO A 1 221 ? -7.77 4.93 12.016 1 93.38 221 PRO A O 1
ATOM 1729 N N . MET B 1 1 ? 27.188 6.949 -6.066 1 65.25 1 MET B N 1
ATOM 1730 C CA . MET B 1 1 ? 26.953 5.637 -5.469 1 65.25 1 MET B CA 1
ATOM 1731 C C . MET B 1 1 ? 25.891 5.719 -4.371 1 65.25 1 MET B C 1
ATOM 1733 O O . MET B 1 1 ? 24.844 5.074 -4.461 1 65.25 1 MET B O 1
ATOM 1737 N N . ALA B 1 2 ? 26.078 6.617 -3.303 1 75.62 2 ALA B N 1
ATOM 1738 C CA . ALA B 1 2 ? 25.125 6.715 -2.203 1 75.62 2 ALA B CA 1
ATOM 1739 C C . ALA B 1 2 ? 23.797 7.297 -2.68 1 75.62 2 ALA B C 1
ATOM 1741 O O . ALA B 1 2 ? 22.719 6.785 -2.332 1 75.62 2 ALA B O 1
ATOM 1742 N N . ALA B 1 3 ? 23.859 8.273 -3.512 1 84.31 3 ALA B N 1
ATOM 1743 C CA . ALA B 1 3 ? 22.641 8.891 -4.031 1 84.31 3 ALA B CA 1
ATOM 1744 C C . ALA B 1 3 ? 21.844 7.91 -4.891 1 84.31 3 ALA B C 1
ATOM 1746 O O . ALA B 1 3 ? 20.609 7.871 -4.828 1 84.31 3 ALA B O 1
ATOM 1747 N N . GLU B 1 4 ? 22.547 7.117 -5.629 1 85.81 4 GLU B N 1
ATOM 1748 C CA . GLU B 1 4 ? 21.891 6.113 -6.469 1 85.81 4 GLU B CA 1
ATOM 1749 C C . GLU B 1 4 ? 21.219 5.039 -5.621 1 85.81 4 GLU B C 1
ATOM 1751 O O . GLU B 1 4 ? 20.109 4.605 -5.926 1 85.81 4 GLU B O 1
ATOM 1756 N N . GLU B 1 5 ? 21.844 4.629 -4.574 1 92.69 5 GLU B N 1
ATOM 1757 C CA . GLU B 1 5 ? 21.281 3.631 -3.678 1 92.69 5 GLU B CA 1
ATOM 1758 C C . GLU B 1 5 ? 20.016 4.16 -2.992 1 92.69 5 GLU B C 1
ATOM 1760 O O . GLU B 1 5 ? 19.016 3.445 -2.877 1 92.69 5 GLU B O 1
ATOM 1765 N N . SER B 1 6 ? 20.141 5.398 -2.578 1 96.31 6 SER B N 1
ATOM 1766 C CA . SER B 1 6 ? 19 6.031 -1.944 1 96.31 6 SER B CA 1
ATOM 1767 C C . SER B 1 6 ? 17.812 6.117 -2.904 1 96.31 6 SER B C 1
ATOM 1769 O O . SER B 1 6 ? 16.672 5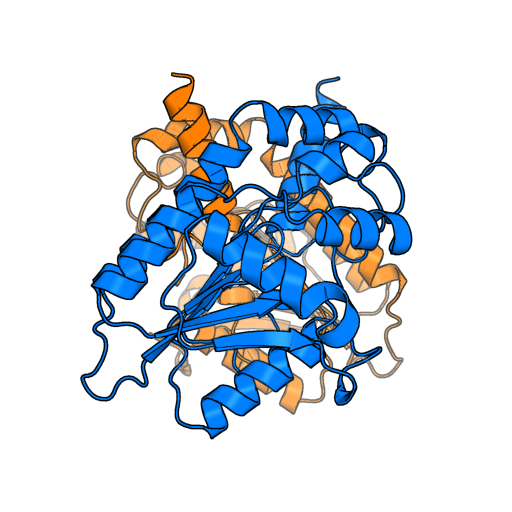.828 -2.523 1 96.31 6 SER B O 1
ATOM 1771 N N . TYR B 1 7 ? 18.094 6.484 -4.141 1 97.62 7 TYR B N 1
ATOM 1772 C CA . TYR B 1 7 ? 17.047 6.578 -5.148 1 97.62 7 TYR B CA 1
ATOM 1773 C C . TYR B 1 7 ? 16.375 5.223 -5.371 1 97.62 7 TYR B C 1
ATOM 1775 O O . TYR B 1 7 ? 15.148 5.129 -5.422 1 97.62 7 TYR B O 1
ATOM 1783 N N . CYS B 1 8 ? 17.172 4.188 -5.527 1 98.62 8 CYS B N 1
ATOM 1784 C CA . CYS B 1 8 ? 16.641 2.863 -5.832 1 98.62 8 CYS B CA 1
ATOM 1785 C C . CYS B 1 8 ? 15.844 2.309 -4.648 1 98.62 8 CYS B C 1
ATOM 1787 O O . CYS B 1 8 ? 14.836 1.631 -4.836 1 98.62 8 CYS B O 1
ATOM 1789 N N . LEU B 1 9 ? 16.328 2.598 -3.391 1 98.19 9 LEU B N 1
ATOM 1790 C CA . LEU B 1 9 ? 15.547 2.236 -2.207 1 98.19 9 LEU B CA 1
ATOM 1791 C C . LEU B 1 9 ? 14.188 2.928 -2.211 1 98.19 9 LEU B C 1
ATOM 1793 O O . LEU B 1 9 ? 13.164 2.291 -1.958 1 98.19 9 LEU B O 1
ATOM 1797 N N . SER B 1 10 ? 14.211 4.195 -2.551 1 98.75 10 SER B N 1
ATOM 1798 C CA . SER B 1 10 ? 12.984 4.98 -2.59 1 98.75 10 SER B CA 1
ATOM 1799 C C . SER B 1 10 ? 12.039 4.469 -3.672 1 98.75 10 SER B C 1
ATOM 1801 O O . SER B 1 10 ? 10.828 4.379 -3.455 1 98.75 10 SER B O 1
ATOM 1803 N N . TRP B 1 11 ? 12.609 4.141 -4.816 1 98.75 11 TRP B N 1
ATOM 1804 C CA . TRP B 1 11 ? 11.797 3.623 -5.918 1 98.75 11 TRP B CA 1
ATOM 1805 C C . TRP B 1 11 ? 11.133 2.309 -5.527 1 98.75 11 TRP B C 1
ATOM 1807 O O . TRP B 1 11 ? 9.938 2.117 -5.77 1 98.75 11 TRP B O 1
ATOM 1817 N N . ARG B 1 12 ? 11.852 1.421 -4.883 1 98.69 12 ARG B N 1
ATOM 1818 C CA . ARG B 1 12 ? 11.289 0.131 -4.488 1 98.69 12 ARG B CA 1
ATOM 1819 C C . ARG B 1 12 ? 10.156 0.307 -3.482 1 98.69 12 ARG B C 1
ATOM 1821 O O . ARG B 1 12 ? 9.125 -0.354 -3.584 1 98.69 12 ARG B O 1
ATOM 1828 N N . VAL B 1 13 ? 10.336 1.225 -2.514 1 98.56 13 VAL B N 1
ATOM 1829 C CA . VAL B 1 13 ? 9.281 1.469 -1.536 1 98.56 13 VAL B CA 1
ATOM 1830 C C . VAL B 1 13 ? 8.062 2.07 -2.232 1 98.56 13 VAL B C 1
ATOM 1832 O O . VAL B 1 13 ? 6.918 1.725 -1.914 1 98.56 13 VAL B O 1
ATOM 1835 N N . ALA B 1 14 ? 8.312 2.953 -3.203 1 98.88 14 ALA B N 1
ATOM 1836 C CA . ALA B 1 14 ? 7.215 3.547 -3.959 1 98.88 14 ALA B CA 1
ATOM 1837 C C . ALA B 1 14 ? 6.426 2.477 -4.711 1 98.88 14 ALA B C 1
ATOM 1839 O O . ALA B 1 14 ? 5.203 2.574 -4.832 1 98.88 14 ALA B O 1
ATOM 1840 N N . VAL B 1 15 ? 7.082 1.47 -5.215 1 98.81 15 VAL B N 1
ATOM 1841 C CA . VAL B 1 15 ? 6.434 0.35 -5.891 1 98.81 15 VAL B CA 1
ATOM 1842 C C . VAL B 1 15 ? 5.547 -0.406 -4.906 1 98.81 15 VAL B C 1
ATOM 1844 O O . VAL B 1 15 ? 4.375 -0.661 -5.188 1 98.81 15 VAL B O 1
ATOM 1847 N N . GLU B 1 16 ? 6.082 -0.716 -3.713 1 98.88 16 GLU B N 1
ATOM 1848 C CA . GLU B 1 16 ? 5.379 -1.55 -2.742 1 98.88 16 GLU B CA 1
ATOM 1849 C C . GLU B 1 16 ? 4.227 -0.787 -2.092 1 98.88 16 GLU B C 1
ATOM 1851 O O . GLU B 1 16 ? 3.26 -1.393 -1.627 1 98.88 16 GLU B O 1
ATOM 1856 N N . ALA B 1 17 ? 4.293 0.55 -2.137 1 98.81 17 ALA B N 1
ATOM 1857 C CA . ALA B 1 17 ? 3.24 1.377 -1.551 1 98.81 17 ALA B CA 1
ATOM 1858 C C . ALA B 1 17 ? 2.232 1.813 -2.609 1 98.81 17 ALA B C 1
ATOM 1860 O O . ALA B 1 17 ? 1.375 2.66 -2.346 1 98.81 17 ALA B O 1
ATOM 1861 N N . ASN B 1 18 ? 2.359 1.28 -3.822 1 98.56 18 ASN B N 1
ATOM 1862 C CA . ASN B 1 18 ? 1.468 1.541 -4.945 1 98.56 18 ASN B CA 1
ATOM 1863 C C . ASN B 1 18 ? 1.579 2.984 -5.43 1 98.56 18 ASN B C 1
ATOM 1865 O O . ASN B 1 18 ? 0.644 3.518 -6.027 1 98.56 18 ASN B O 1
ATOM 1869 N N . ASN B 1 19 ? 2.656 3.703 -5.086 1 98.81 19 ASN B N 1
ATOM 1870 C CA . ASN B 1 19 ? 2.908 5.047 -5.594 1 98.81 19 ASN B CA 1
ATOM 1871 C C . ASN B 1 19 ? 3.443 5.016 -7.023 1 98.81 19 ASN B C 1
ATOM 1873 O O . ASN B 1 19 ? 3.01 5.797 -7.871 1 98.81 19 ASN B O 1
ATOM 1877 N N . ALA B 1 20 ? 4.422 4.137 -7.25 1 98.69 20 ALA B N 1
ATOM 1878 C CA . ALA B 1 20 ? 4.992 3.971 -8.586 1 98.69 20 ALA B CA 1
ATOM 1879 C C . ALA B 1 20 ? 4.191 2.961 -9.406 1 98.69 20 ALA B C 1
ATOM 1881 O O . ALA B 1 20 ? 4.113 1.784 -9.047 1 98.69 20 ALA B O 1
ATOM 1882 N N . ARG B 1 21 ? 3.596 3.41 -10.492 1 97.62 21 ARG B N 1
ATOM 1883 C CA . ARG B 1 21 ? 2.793 2.553 -11.359 1 97.62 21 ARG B CA 1
ATOM 1884 C C . ARG B 1 21 ? 3.191 2.723 -12.82 1 97.62 21 ARG B C 1
ATOM 1886 O O . ARG B 1 21 ? 3.857 3.697 -13.18 1 97.62 21 ARG B O 1
ATOM 1893 N N . GLY B 1 22 ? 2.846 1.77 -13.555 1 96 22 GLY B N 1
ATOM 1894 C CA . GLY B 1 22 ? 2.877 1.9 -15 1 96 22 GLY B CA 1
ATOM 1895 C C . GLY B 1 22 ? 4.273 1.782 -15.578 1 96 22 GLY B C 1
ATOM 1896 O O . GLY B 1 22 ? 4.492 2.076 -16.75 1 96 22 GLY B O 1
ATOM 1897 N N . TRP B 1 23 ? 5.285 1.477 -14.758 1 97.19 23 TRP B N 1
ATOM 1898 C CA . TRP B 1 23 ? 6.641 1.33 -15.281 1 97.19 23 TRP B CA 1
ATOM 1899 C C . TRP B 1 23 ? 6.785 0.023 -16.062 1 97.19 23 TRP B C 1
ATOM 1901 O O . TRP B 1 23 ? 6.184 -0.99 -15.695 1 97.19 23 TRP B O 1
ATOM 1911 N N . ARG B 1 24 ? 7.547 0.006 -17.062 1 96.81 24 ARG B N 1
ATOM 1912 C CA . ARG B 1 24 ? 7.656 -1.137 -17.969 1 96.81 24 ARG B CA 1
ATOM 1913 C C . ARG B 1 24 ? 8.828 -2.027 -17.578 1 96.81 24 ARG B C 1
ATOM 1915 O O . ARG B 1 24 ? 8.781 -3.246 -17.766 1 96.81 24 ARG B O 1
ATOM 1922 N N . THR B 1 25 ? 9.891 -1.357 -17.203 1 98.44 25 THR B N 1
ATOM 1923 C CA . THR B 1 25 ? 11.086 -2.053 -16.734 1 98.44 25 THR B CA 1
ATOM 1924 C C . THR B 1 25 ? 11.609 -1.425 -15.445 1 98.44 25 THR B C 1
ATOM 1926 O O . THR B 1 25 ? 11.242 -0.301 -15.102 1 98.44 25 THR B O 1
ATOM 1929 N N . VAL B 1 26 ? 12.375 -2.148 -14.789 1 98.69 26 VAL B N 1
ATOM 1930 C CA . VAL B 1 26 ? 13.156 -1.58 -13.695 1 98.69 26 VAL B CA 1
ATOM 1931 C C . VAL B 1 26 ? 14.062 -0.47 -14.227 1 98.69 26 VAL B C 1
ATOM 1933 O O . VAL B 1 26 ? 14.688 -0.621 -15.281 1 98.69 26 VAL B O 1
ATOM 1936 N N . PRO B 1 27 ? 14.047 0.704 -13.523 1 98.06 27 PRO B N 1
ATOM 1937 C CA . PRO B 1 27 ? 15 1.718 -13.977 1 98.06 27 PRO B CA 1
ATOM 1938 C C . PRO B 1 27 ? 16.422 1.17 -14.125 1 98.06 27 PRO B C 1
ATOM 1940 O O . PRO B 1 27 ? 16.875 0.407 -13.266 1 98.06 27 PRO B O 1
ATOM 1943 N N . SER B 1 28 ? 17.078 1.582 -15.18 1 97.81 28 SER B N 1
ATOM 1944 C CA . SER B 1 28 ? 18.391 1.025 -15.492 1 97.81 28 SER B CA 1
ATOM 1945 C C . SER B 1 28 ? 19.359 1.192 -14.32 1 97.81 28 SER B C 1
ATOM 1947 O O . SER B 1 28 ? 20.125 0.285 -14.016 1 97.81 28 SER B O 1
ATOM 1949 N N . GLU B 1 29 ? 19.281 2.318 -13.656 1 97.81 29 GLU B N 1
ATOM 1950 C CA . GLU B 1 29 ? 20.203 2.596 -12.562 1 97.81 29 GLU B CA 1
ATOM 1951 C C . GLU B 1 29 ? 19.859 1.763 -11.328 1 97.81 29 GLU B C 1
ATOM 1953 O O . GLU B 1 29 ? 20.641 1.699 -10.375 1 97.81 29 GLU B O 1
ATOM 1958 N N . CYS B 1 30 ? 18.703 1.053 -11.352 1 98.56 30 CYS B N 1
ATOM 1959 C CA . CYS B 1 30 ? 18.281 0.32 -10.164 1 98.56 30 CYS B CA 1
ATOM 1960 C C . CYS B 1 30 ? 18.391 -1.185 -10.383 1 98.56 30 CYS B C 1
ATOM 1962 O O . CYS B 1 30 ? 18.062 -1.971 -9.492 1 98.56 30 CYS B O 1
ATOM 1964 N N . VAL B 1 31 ? 18.828 -1.65 -11.555 1 98.56 31 VAL B N 1
ATOM 1965 C CA . VAL B 1 31 ? 18.859 -3.074 -11.875 1 98.56 31 VAL B CA 1
ATOM 1966 C C . VAL B 1 31 ? 19.781 -3.805 -10.891 1 98.56 31 VAL B C 1
ATOM 1968 O O . VAL B 1 31 ? 19.406 -4.844 -10.344 1 98.56 31 VAL B O 1
ATOM 1971 N N . CYS B 1 32 ? 20.953 -3.271 -10.594 1 98.25 32 CYS B N 1
ATOM 1972 C CA . CYS B 1 32 ? 21.875 -3.898 -9.656 1 98.25 32 CYS B CA 1
ATOM 1973 C C . CYS B 1 32 ? 21.297 -3.924 -8.25 1 98.25 32 CYS B C 1
ATOM 1975 O O . CYS B 1 32 ? 21.484 -4.895 -7.512 1 98.25 32 CYS B O 1
ATOM 1977 N N . HIS B 1 33 ? 20.672 -2.842 -7.914 1 98.38 33 HIS B N 1
ATOM 1978 C CA . HIS B 1 33 ? 20 -2.781 -6.617 1 98.38 33 HIS B CA 1
ATOM 1979 C C . HIS B 1 33 ? 18.953 -3.875 -6.488 1 98.38 33 HIS B C 1
ATOM 1981 O O . HIS B 1 33 ? 18.891 -4.566 -5.465 1 98.38 33 HIS B O 1
ATOM 1987 N N . VAL B 1 34 ? 18.109 -4.074 -7.504 1 98.75 34 VAL B N 1
ATOM 1988 C CA . VAL B 1 34 ? 17.047 -5.074 -7.473 1 98.75 34 VAL B CA 1
ATOM 1989 C C . VAL B 1 34 ? 17.656 -6.473 -7.426 1 98.75 34 VAL B C 1
ATOM 1991 O O . VAL B 1 34 ? 17.188 -7.34 -6.684 1 98.75 34 VAL B O 1
ATOM 1994 N N . GLU B 1 35 ? 18.703 -6.684 -8.195 1 98.69 35 GLU B N 1
ATOM 1995 C CA . GLU B 1 35 ? 19.422 -7.957 -8.133 1 98.69 35 GLU B CA 1
ATOM 1996 C C . GLU B 1 35 ? 19.875 -8.258 -6.711 1 98.69 35 GLU B C 1
ATOM 1998 O O . GLU B 1 35 ? 19.641 -9.344 -6.188 1 98.69 35 GLU B O 1
ATOM 2003 N N . SER B 1 36 ? 20.547 -7.316 -6.109 1 98.38 36 SER B N 1
ATOM 2004 C CA . SER B 1 36 ? 21.062 -7.48 -4.75 1 98.38 36 SER B CA 1
ATOM 2005 C C . SER B 1 36 ? 19.922 -7.711 -3.758 1 98.38 36 SER B C 1
ATOM 2007 O O . SER B 1 36 ? 20.047 -8.508 -2.828 1 98.38 36 SER B O 1
ATOM 2009 N N . TYR B 1 37 ? 18.812 -7.012 -3.971 1 98.44 37 TYR B N 1
ATOM 2010 C CA . TYR B 1 37 ? 17.641 -7.16 -3.115 1 98.44 37 TYR B CA 1
ATOM 2011 C C . TYR B 1 37 ? 17.078 -8.57 -3.203 1 98.44 37 TYR B C 1
ATOM 2013 O O . TYR B 1 37 ? 16.844 -9.219 -2.18 1 98.44 37 TYR B O 1
ATOM 2021 N N . MET B 1 38 ? 16.938 -9.086 -4.441 1 98.75 38 MET B N 1
ATOM 2022 C CA . MET B 1 38 ? 16.281 -10.367 -4.676 1 98.75 38 MET B CA 1
ATOM 2023 C C . MET B 1 38 ? 17.156 -11.531 -4.219 1 98.75 38 MET B C 1
ATOM 2025 O O . MET B 1 38 ? 16.641 -12.555 -3.766 1 98.75 38 MET B O 1
ATOM 2029 N N . LEU B 1 39 ? 18.438 -11.328 -4.297 1 98.44 39 LEU B N 1
ATOM 2030 C CA . LEU B 1 39 ? 19.328 -12.461 -4.066 1 98.44 39 LEU B CA 1
ATOM 2031 C C . LEU B 1 39 ? 20 -12.352 -2.699 1 98.44 39 LEU B C 1
ATOM 2033 O O . LEU B 1 39 ? 20.531 -13.336 -2.176 1 98.44 39 LEU B O 1
ATOM 2037 N N . GLY B 1 40 ? 20 -11.172 -2.152 1 97.75 40 GLY B N 1
ATOM 2038 C CA . GLY B 1 40 ? 20.859 -10.898 -1.005 1 97.75 40 GLY B CA 1
ATOM 2039 C C . GLY B 1 40 ? 20.172 -11.188 0.322 1 97.75 40 GLY B C 1
ATOM 2040 O O . GLY B 1 40 ? 20.703 -10.852 1.382 1 97.75 40 GLY B O 1
ATOM 2041 N N . GLY B 1 41 ? 19 -11.758 0.318 1 98.12 41 GLY B N 1
ATOM 2042 C CA . GLY B 1 41 ? 18.375 -12.172 1.562 1 98.12 41 GLY B CA 1
ATOM 2043 C C . GLY B 1 41 ? 17.266 -11.25 2.006 1 98.12 41 GLY B C 1
ATOM 2044 O O . GLY B 1 41 ? 16.344 -11.672 2.707 1 98.12 41 GLY B O 1
ATOM 2045 N N . GLN B 1 42 ? 17.344 -9.953 1.662 1 98.44 42 GLN B N 1
ATOM 2046 C CA . GLN B 1 42 ? 16.344 -9.008 2.131 1 98.44 42 GLN B CA 1
ATOM 2047 C C . GLN B 1 42 ? 14.961 -9.344 1.578 1 98.44 42 GLN B C 1
ATOM 2049 O O . GLN B 1 42 ? 13.953 -9.18 2.271 1 98.44 42 GLN B O 1
ATOM 2054 N N . TYR B 1 43 ? 14.875 -9.812 0.323 1 98.69 43 TYR B N 1
ATOM 2055 C CA . TYR B 1 43 ? 13.594 -10.227 -0.242 1 98.69 43 TYR B CA 1
ATOM 2056 C C . TYR B 1 43 ? 12.953 -11.32 0.605 1 98.69 43 TYR B C 1
ATOM 2058 O O . TYR B 1 43 ? 11.773 -11.234 0.952 1 98.69 43 TYR B O 1
ATOM 2066 N N . GLU B 1 44 ? 13.695 -12.312 0.925 1 98.5 44 GLU B N 1
ATOM 2067 C CA . GLU B 1 44 ? 13.188 -13.398 1.765 1 98.5 44 GLU B CA 1
ATOM 2068 C C . GLU B 1 44 ? 12.688 -12.867 3.105 1 98.5 44 GLU B C 1
ATOM 2070 O O . GLU B 1 44 ? 11.641 -13.297 3.598 1 98.5 44 GLU B O 1
ATOM 2075 N N . SER B 1 45 ? 13.453 -11.992 3.684 1 98.69 45 SER B N 1
ATOM 2076 C CA . SER B 1 45 ? 13.062 -11.383 4.949 1 98.69 45 SER B CA 1
ATOM 2077 C C . SER B 1 45 ? 11.75 -10.617 4.805 1 98.69 45 SER B C 1
ATOM 2079 O O . SER B 1 45 ? 10.883 -10.688 5.68 1 98.69 45 SER B O 1
ATOM 2081 N N . ASP B 1 46 ? 11.602 -9.859 3.717 1 98.88 46 ASP B N 1
ATOM 2082 C CA . ASP B 1 46 ? 10.383 -9.102 3.48 1 98.88 46 ASP B CA 1
ATOM 2083 C C . ASP B 1 46 ? 9.18 -10.023 3.316 1 98.88 46 ASP B C 1
ATOM 2085 O O . ASP B 1 46 ? 8.102 -9.758 3.854 1 98.88 46 ASP B O 1
ATOM 2089 N N . VAL B 1 47 ? 9.312 -11.117 2.574 1 98.94 47 VAL B N 1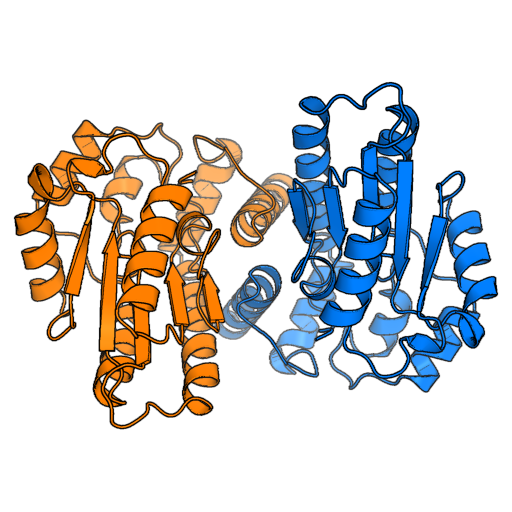
ATOM 2090 C CA . VAL B 1 47 ? 8.227 -12.078 2.387 1 98.94 47 VAL B CA 1
ATOM 2091 C C . VAL B 1 47 ? 7.855 -12.711 3.727 1 98.94 47 VAL B C 1
ATOM 2093 O O . VAL B 1 47 ? 6.676 -12.852 4.047 1 98.94 47 VAL B O 1
ATOM 2096 N N . ASP B 1 48 ? 8.852 -13.07 4.516 1 98.75 48 ASP B N 1
ATOM 2097 C CA . ASP B 1 48 ? 8.602 -13.625 5.844 1 98.75 48 ASP B CA 1
ATOM 2098 C C . ASP B 1 48 ? 7.797 -12.648 6.699 1 98.75 48 ASP B C 1
ATOM 2100 O O . ASP B 1 48 ? 6.895 -13.055 7.434 1 98.75 48 ASP B O 1
ATOM 2104 N N . ALA B 1 49 ? 8.133 -11.398 6.621 1 98.62 49 ALA B N 1
ATOM 2105 C CA . ALA B 1 49 ? 7.414 -10.383 7.383 1 98.62 49 ALA B CA 1
ATOM 2106 C C . ALA B 1 49 ? 5.949 -10.312 6.961 1 98.62 49 ALA B C 1
ATOM 2108 O O . ALA B 1 49 ? 5.059 -10.164 7.805 1 98.62 49 ALA B O 1
ATOM 2109 N N . VAL B 1 50 ? 5.676 -10.367 5.668 1 98.88 50 VAL B N 1
ATOM 2110 C CA . VAL B 1 50 ? 4.305 -10.375 5.18 1 98.88 50 VAL B CA 1
ATOM 2111 C C . VAL B 1 50 ? 3.559 -11.578 5.75 1 98.88 50 VAL B C 1
ATOM 2113 O O . VAL B 1 50 ? 2.459 -11.438 6.293 1 98.88 50 VAL B O 1
ATOM 2116 N N . VAL B 1 51 ? 4.16 -12.75 5.637 1 98.81 51 VAL B N 1
ATOM 2117 C CA . VAL B 1 51 ? 3.527 -13.977 6.094 1 98.81 51 VAL B CA 1
ATOM 2118 C C . VAL B 1 51 ? 3.291 -13.914 7.602 1 98.81 51 VAL B C 1
ATOM 2120 O O . VAL B 1 51 ? 2.275 -14.406 8.102 1 98.81 51 VAL B O 1
ATOM 2123 N N . GLU B 1 52 ? 4.219 -13.328 8.32 1 98.19 52 GLU B N 1
ATOM 2124 C CA . GLU B 1 52 ? 4.023 -13.133 9.758 1 98.19 52 GLU B CA 1
ATOM 2125 C C . GLU B 1 52 ? 2.809 -12.258 10.031 1 98.19 52 GLU B C 1
ATOM 2127 O O . GLU B 1 52 ? 2.039 -12.523 10.953 1 98.19 52 GLU B O 1
ATOM 2132 N N . ASN B 1 53 ? 2.658 -11.211 9.297 1 98.62 53 ASN B N 1
ATOM 2133 C CA . ASN B 1 53 ? 1.491 -10.359 9.461 1 98.62 53 ASN B CA 1
ATOM 2134 C C . ASN B 1 53 ? 0.202 -11.094 9.102 1 98.62 53 ASN B C 1
ATOM 2136 O O . ASN B 1 53 ? -0.823 -10.914 9.766 1 98.62 53 ASN B O 1
ATOM 2140 N N . VAL B 1 54 ? 0.197 -11.93 8.047 1 98.69 54 VAL B N 1
ATOM 2141 C CA . VAL B 1 54 ? -0.956 -12.75 7.707 1 98.69 54 VAL B CA 1
ATOM 2142 C C . VAL B 1 54 ? -1.302 -13.664 8.883 1 98.69 54 VAL B C 1
ATOM 2144 O O . VAL B 1 54 ? -2.467 -13.773 9.273 1 98.69 54 VAL B O 1
ATOM 2147 N N . THR B 1 55 ? -0.284 -14.273 9.406 1 97.88 55 THR B N 1
ATOM 2148 C CA . THR B 1 55 ? -0.475 -15.227 10.492 1 97.88 55 THR B CA 1
ATOM 2149 C C . THR B 1 55 ? -1.067 -14.531 11.719 1 97.88 55 THR B C 1
ATOM 2151 O O . THR B 1 55 ? -1.972 -15.062 12.367 1 97.88 55 THR B O 1
ATOM 2154 N N . ALA B 1 56 ? -0.577 -13.375 12.031 1 97.25 56 ALA B N 1
ATOM 2155 C CA . ALA B 1 56 ? -1.119 -12.609 13.148 1 97.25 56 ALA B CA 1
ATOM 2156 C C . ALA B 1 56 ? -2.592 -12.281 12.922 1 97.25 56 ALA B C 1
ATOM 2158 O O . ALA B 1 56 ? -3.408 -12.398 13.844 1 97.25 56 ALA B O 1
ATOM 2159 N N . TYR B 1 57 ? -2.912 -11.891 11.781 1 97.75 57 TYR B N 1
ATOM 2160 C CA . TYR B 1 57 ? -4.301 -11.609 11.438 1 97.75 57 TYR B CA 1
ATOM 2161 C C . TYR B 1 57 ? -5.156 -12.867 11.547 1 97.75 57 TYR B C 1
ATOM 2163 O O . TYR B 1 57 ? -6.254 -12.836 12.109 1 97.75 57 TYR B O 1
ATOM 2171 N N . LEU B 1 58 ? -4.637 -13.945 11.031 1 96.44 58 LEU B N 1
ATOM 2172 C CA . LEU B 1 58 ? -5.312 -15.242 11.008 1 96.44 58 LEU B CA 1
ATOM 2173 C C . LEU B 1 58 ? -5.652 -15.695 12.422 1 96.44 58 LEU B C 1
ATOM 2175 O O . LEU B 1 58 ? -6.66 -16.375 12.641 1 96.44 58 LEU B O 1
ATOM 2179 N N . ASP B 1 59 ? -4.848 -15.336 13.344 1 94.31 59 ASP B N 1
ATOM 2180 C CA . ASP B 1 59 ? -5.047 -15.742 14.727 1 94.31 59 ASP B CA 1
ATOM 2181 C C . ASP B 1 59 ? -6.348 -15.172 15.289 1 94.31 59 ASP B C 1
ATOM 2183 O O . ASP B 1 59 ? -6.922 -15.727 16.219 1 94.31 59 ASP B O 1
ATOM 2187 N N . GLY B 1 60 ? -6.836 -14.094 14.688 1 93.5 60 GLY B N 1
ATOM 2188 C CA . GLY B 1 60 ? -8.07 -13.477 15.141 1 93.5 60 GLY B CA 1
ATOM 2189 C C . GLY B 1 60 ? -9.273 -13.859 14.305 1 93.5 60 GLY B C 1
ATOM 2190 O O . GLY B 1 60 ? -10.383 -13.375 14.547 1 93.5 60 GLY B O 1
ATOM 2191 N N . VAL B 1 61 ? -9.086 -14.742 13.367 1 94.25 61 VAL B N 1
ATOM 2192 C CA . VAL B 1 61 ? -10.148 -15.117 12.445 1 94.25 61 VAL B CA 1
ATOM 2193 C C . VAL B 1 61 ? -10.484 -16.594 12.617 1 94.25 61 VAL B C 1
ATOM 2195 O O . VAL B 1 61 ? -9.594 -17.453 12.555 1 94.25 61 VAL B O 1
ATOM 2198 N N . VAL B 1 62 ? -11.742 -16.922 12.898 1 92.25 62 VAL B N 1
ATOM 2199 C CA . VAL B 1 62 ? -12.188 -18.297 13 1 92.25 62 VAL B CA 1
ATOM 2200 C C . VAL B 1 62 ? -13.062 -18.656 11.797 1 92.25 62 VAL B C 1
ATOM 2202 O O . VAL B 1 62 ? -14.016 -17.938 11.484 1 92.25 62 VAL B O 1
ATOM 2205 N N . ALA B 1 63 ? -12.609 -19.656 11.141 1 93.38 63 ALA B N 1
ATOM 2206 C CA . ALA B 1 63 ? -13.43 -20.141 10.031 1 93.38 63 ALA B CA 1
ATOM 2207 C C . ALA B 1 63 ? -14.734 -20.75 10.539 1 93.38 63 ALA B C 1
ATOM 2209 O O . ALA B 1 63 ? -14.734 -21.531 11.484 1 93.38 63 ALA B O 1
ATOM 2210 N N . ALA B 1 64 ? -15.773 -20.391 9.891 1 93.75 64 ALA B N 1
ATOM 2211 C CA . ALA B 1 64 ? -17.062 -21 10.227 1 93.75 64 ALA B CA 1
ATOM 2212 C C . ALA B 1 64 ? -17.125 -22.438 9.742 1 93.75 64 ALA B C 1
ATOM 2214 O O . ALA B 1 64 ? -16.312 -22.859 8.922 1 93.75 64 ALA B O 1
ATOM 2215 N N . ASP B 1 65 ? -18.109 -23.172 10.227 1 93.38 65 ASP B N 1
ATOM 2216 C CA . ASP B 1 65 ? -18.25 -24.594 9.914 1 93.38 65 ASP B CA 1
ATOM 2217 C C . ASP B 1 65 ? -19.016 -24.797 8.617 1 93.38 65 ASP B C 1
ATOM 2219 O O . ASP B 1 65 ? -19.438 -25.922 8.312 1 93.38 65 ASP B O 1
ATOM 2223 N N . ASP B 1 66 ? -19.078 -23.859 7.789 1 96.62 66 ASP B N 1
ATOM 2224 C CA . ASP B 1 66 ? -19.875 -24.016 6.582 1 96.62 66 ASP B CA 1
ATOM 2225 C C . ASP B 1 66 ? -19 -24.047 5.336 1 96.62 66 ASP B C 1
ATOM 2227 O O . ASP B 1 66 ? -19.516 -24.031 4.211 1 96.62 66 ASP B O 1
ATOM 2231 N N . ASP B 1 67 ? -17.641 -24.031 5.477 1 95.38 67 ASP B N 1
ATOM 2232 C CA . ASP B 1 67 ? -16.672 -24.125 4.402 1 95.38 67 ASP B CA 1
ATOM 2233 C C . ASP B 1 67 ? -16.812 -22.969 3.414 1 95.38 67 ASP B C 1
ATOM 2235 O O . ASP B 1 67 ? -16.641 -23.156 2.209 1 95.38 67 ASP B O 1
ATOM 2239 N N . LYS B 1 68 ? -17.172 -21.828 3.93 1 98 68 LYS B N 1
ATOM 2240 C CA . LYS B 1 68 ? -17.406 -20.703 3.033 1 98 68 LYS B CA 1
ATOM 2241 C C . LYS B 1 68 ? -16.422 -19.562 3.305 1 98 68 LYS B C 1
ATOM 2243 O O . LYS B 1 68 ? -16.438 -18.547 2.613 1 98 68 LYS B O 1
ATOM 2248 N N . ASP B 1 69 ? -15.562 -19.75 4.289 1 98.44 69 ASP B N 1
ATOM 2249 C CA . ASP B 1 69 ? -14.484 -18.797 4.531 1 98.44 69 ASP B CA 1
ATOM 2250 C C . ASP B 1 69 ? -13.25 -19.125 3.695 1 98.44 69 ASP B C 1
ATOM 2252 O O . ASP B 1 69 ? -12.688 -20.219 3.82 1 98.44 69 ASP B O 1
ATOM 2256 N N . VAL B 1 70 ? -12.828 -18.172 2.852 1 98.5 70 VAL B N 1
ATOM 2257 C CA . VAL B 1 70 ? -11.828 -18.547 1.863 1 98.5 70 VAL B CA 1
ATOM 2258 C C . VAL B 1 70 ? -10.672 -17.547 1.892 1 98.5 70 VAL B C 1
ATOM 2260 O O . VAL B 1 70 ? -10.844 -16.406 2.328 1 98.5 70 VAL B O 1
ATOM 2263 N N . TRP B 1 71 ? -9.57 -18 1.543 1 98.81 71 TRP B N 1
ATOM 2264 C CA . TRP B 1 71 ? -8.391 -17.203 1.245 1 98.81 71 TRP B CA 1
ATOM 2265 C C . TRP B 1 71 ? -8.016 -17.297 -0.23 1 98.81 71 TRP B C 1
ATOM 2267 O O . TRP B 1 71 ? -8.078 -18.391 -0.818 1 98.81 71 TRP B O 1
ATOM 2277 N N . LEU B 1 72 ? -7.711 -16.172 -0.814 1 98.94 72 LEU B N 1
ATOM 2278 C CA . LEU B 1 72 ? -7.23 -16.109 -2.191 1 98.94 72 LEU B CA 1
ATOM 2279 C C . LEU B 1 72 ? -5.723 -15.883 -2.232 1 98.94 72 LEU B C 1
ATOM 2281 O O . LEU B 1 72 ? -5.207 -14.984 -1.562 1 98.94 72 LEU B O 1
ATOM 2285 N N . LEU B 1 73 ? -5.004 -16.688 -2.975 1 98.94 73 LEU B N 1
ATOM 2286 C CA . LEU B 1 73 ? -3.582 -16.5 -3.236 1 98.94 73 LEU B CA 1
ATOM 2287 C C . LEU B 1 73 ? -3.316 -16.375 -4.734 1 98.94 73 LEU B C 1
ATOM 2289 O O . LEU B 1 73 ? -3.773 -17.219 -5.516 1 98.94 73 LEU B O 1
ATOM 2293 N N . ASP B 1 74 ? -2.59 -15.328 -5.109 1 98.94 74 ASP B N 1
ATOM 2294 C CA . ASP B 1 74 ? -2.012 -15.297 -6.445 1 98.94 74 ASP B CA 1
ATOM 2295 C C . ASP B 1 74 ? -0.969 -16.391 -6.621 1 98.94 74 ASP B C 1
ATOM 2297 O O . ASP B 1 74 ? -0.511 -16.984 -5.641 1 98.94 74 ASP B O 1
ATOM 2301 N N . VAL B 1 75 ? -0.628 -16.688 -7.91 1 98.94 75 VAL B N 1
ATOM 2302 C CA . VAL B 1 75 ? 0.314 -17.766 -8.148 1 98.94 75 VAL B CA 1
ATOM 2303 C C . VAL B 1 75 ? 1.692 -17.203 -8.477 1 98.94 75 VAL B C 1
ATOM 2305 O O . VAL B 1 75 ? 2.664 -17.469 -7.762 1 98.94 75 VAL B O 1
ATOM 2308 N N . ASP B 1 76 ? 1.789 -16.344 -9.492 1 98.81 76 ASP B N 1
ATOM 2309 C CA . ASP B 1 76 ? 3.072 -15.82 -9.953 1 98.81 76 ASP B CA 1
ATOM 2310 C C . ASP B 1 76 ? 3.67 -14.867 -8.93 1 98.81 76 ASP B C 1
ATOM 2312 O O . ASP B 1 76 ? 3.08 -13.828 -8.625 1 98.81 76 ASP B O 1
ATOM 2316 N N . ASP B 1 77 ? 4.879 -15.289 -8.406 1 98.88 77 ASP B N 1
ATOM 2317 C CA . ASP B 1 77 ? 5.672 -14.555 -7.422 1 98.88 77 ASP B CA 1
ATOM 2318 C C . ASP B 1 77 ? 4.867 -14.305 -6.148 1 98.88 77 ASP B C 1
ATOM 2320 O O . ASP B 1 77 ? 5.082 -13.297 -5.461 1 98.88 77 ASP B O 1
ATOM 2324 N N . THR B 1 78 ? 3.881 -15.141 -5.934 1 98.94 78 THR B N 1
ATOM 2325 C CA . THR B 1 78 ? 3.16 -15.32 -4.676 1 98.94 78 THR B CA 1
ATOM 2326 C C . THR B 1 78 ? 3.299 -16.75 -4.176 1 98.94 78 THR B C 1
ATOM 2328 O O . THR B 1 78 ? 4.078 -17.031 -3.262 1 98.94 78 THR B O 1
ATOM 2331 N N . CYS B 1 79 ? 2.736 -17.688 -4.875 1 98.94 79 CYS B N 1
ATOM 2332 C CA . CYS B 1 79 ? 2.965 -19.094 -4.547 1 98.94 79 CYS B CA 1
ATOM 2333 C C . CYS B 1 79 ? 4.254 -19.594 -5.18 1 98.94 79 CYS B C 1
ATOM 2335 O O . CYS B 1 79 ? 5.102 -20.172 -4.5 1 98.94 79 CYS B O 1
ATOM 2337 N N . LEU B 1 80 ? 4.375 -19.391 -6.492 1 98.94 80 LEU B N 1
ATOM 2338 C CA . LEU B 1 80 ? 5.527 -19.812 -7.277 1 98.94 80 LEU B CA 1
ATOM 2339 C C . LEU B 1 80 ? 6.414 -18.641 -7.641 1 98.94 80 LEU B C 1
ATOM 2341 O O . LEU B 1 80 ? 5.914 -17.547 -7.957 1 98.94 80 LEU B O 1
ATOM 2345 N N . SER B 1 81 ? 7.711 -18.844 -7.637 1 98.88 81 SER B N 1
ATOM 2346 C CA . SER B 1 81 ? 8.664 -17.766 -7.906 1 98.88 81 SER B CA 1
ATOM 2347 C C . SER B 1 81 ? 9.07 -17.75 -9.375 1 98.88 81 SER B C 1
ATOM 2349 O O . SER B 1 81 ? 9.484 -18.766 -9.93 1 98.88 81 SER B O 1
ATOM 2351 N N . ASN B 1 82 ? 8.992 -16.609 -9.977 1 98.44 82 ASN B N 1
ATOM 2352 C CA . ASN B 1 82 ? 9.492 -16.391 -11.336 1 98.44 82 ASN B CA 1
ATOM 2353 C C . ASN B 1 82 ? 10.906 -15.828 -11.328 1 98.44 82 ASN B C 1
ATOM 2355 O O . ASN B 1 82 ? 11.422 -15.422 -12.367 1 98.44 82 ASN B O 1
ATOM 2359 N N . LEU B 1 83 ? 11.555 -15.82 -10.172 1 98.44 83 LEU B N 1
ATOM 2360 C CA . LEU B 1 83 ? 12.898 -15.258 -10.031 1 98.44 83 LEU B CA 1
ATOM 2361 C C . LEU B 1 83 ? 13.859 -15.914 -11.016 1 98.44 83 LEU B C 1
ATOM 2363 O O . LEU B 1 83 ? 14.656 -15.227 -11.656 1 98.44 83 LEU B O 1
ATOM 2367 N N . PRO B 1 84 ? 13.852 -17.266 -11.195 1 97.81 84 PRO B N 1
ATOM 2368 C CA . PRO B 1 84 ? 14.773 -17.844 -12.172 1 97.81 84 PRO B CA 1
ATOM 2369 C C . PRO B 1 84 ? 14.586 -17.281 -13.578 1 97.81 84 PRO B C 1
ATOM 2371 O O . PRO B 1 84 ? 15.57 -17.031 -14.281 1 97.81 84 PRO B O 1
ATOM 2374 N N . TYR B 1 85 ? 13.391 -17.062 -14.039 1 97.62 85 TYR B N 1
ATOM 2375 C CA . TYR B 1 85 ? 13.133 -16.438 -15.336 1 97.62 85 TYR B CA 1
ATOM 2376 C C . TYR B 1 85 ? 13.688 -15.023 -15.375 1 97.62 85 TYR B C 1
ATOM 2378 O O . TYR B 1 85 ? 14.391 -14.648 -16.328 1 97.62 85 TYR B O 1
ATOM 2386 N N . TYR B 1 86 ? 13.414 -14.258 -14.336 1 97.94 86 TYR B N 1
ATOM 2387 C CA . TYR B 1 86 ? 13.742 -12.836 -14.344 1 97.94 86 TYR B CA 1
ATOM 2388 C C . TYR B 1 86 ? 15.234 -12.625 -14.102 1 97.94 86 TYR B C 1
ATOM 2390 O O . TYR B 1 86 ? 15.766 -11.547 -14.391 1 97.94 86 TYR B O 1
ATOM 2398 N N . ARG B 1 87 ? 15.859 -13.586 -13.508 1 97.12 87 ARG B N 1
ATOM 2399 C CA . ARG B 1 87 ? 17.312 -13.531 -13.492 1 97.12 87 ARG B CA 1
ATOM 2400 C C . ARG B 1 87 ? 17.875 -13.383 -14.906 1 97.12 87 ARG B C 1
ATOM 2402 O O . ARG B 1 87 ? 18.781 -12.586 -15.141 1 97.12 87 ARG B O 1
ATOM 2409 N N . GLY B 1 88 ? 17.297 -14.148 -15.82 1 96 88 GLY B N 1
ATOM 2410 C CA . GLY B 1 88 ? 17.734 -14.078 -17.203 1 96 88 GLY B CA 1
ATOM 2411 C C . GLY B 1 88 ? 17.297 -12.805 -17.906 1 96 88 GLY B C 1
ATOM 2412 O O . GLY B 1 88 ? 17.766 -12.508 -19 1 96 88 GLY B O 1
ATOM 2413 N N . LYS B 1 89 ? 16.406 -12.031 -17.312 1 97.56 89 LYS B N 1
ATOM 2414 C CA . LYS B 1 89 ? 15.898 -10.781 -17.859 1 97.56 89 LYS B CA 1
ATOM 2415 C C . LYS B 1 89 ? 16.422 -9.586 -17.078 1 97.56 89 LYS B C 1
ATOM 2417 O O . LYS B 1 89 ? 15.742 -8.562 -16.969 1 97.56 89 LYS B O 1
ATOM 2422 N N . HIS B 1 90 ? 17.578 -9.789 -16.422 1 98 90 HIS B N 1
ATOM 2423 C CA . HIS B 1 90 ? 18.234 -8.758 -15.633 1 98 90 HIS B CA 1
ATOM 2424 C C . HIS B 1 90 ? 17.297 -8.227 -14.547 1 98 90 HIS B C 1
ATOM 2426 O O . HIS B 1 90 ? 17.172 -7.012 -14.367 1 98 90 HIS B O 1
ATOM 2432 N N . PHE B 1 91 ? 16.594 -9.125 -13.906 1 98.5 91 PHE B N 1
ATOM 2433 C CA . PHE B 1 91 ? 15.742 -8.844 -12.758 1 98.5 91 PHE B CA 1
ATOM 2434 C C . PHE B 1 91 ? 14.75 -7.734 -13.086 1 98.5 91 PHE B C 1
ATOM 2436 O O . PHE B 1 91 ? 14.508 -6.848 -12.266 1 98.5 91 PHE B O 1
ATOM 2443 N N . GLY B 1 92 ? 14.219 -7.766 -14.32 1 98.44 92 GLY B N 1
ATOM 2444 C CA . GLY B 1 92 ? 13.211 -6.805 -14.75 1 98.44 92 GLY B CA 1
ATOM 2445 C C . GLY B 1 92 ? 13.797 -5.648 -15.539 1 98.44 92 GLY B C 1
ATOM 2446 O O . GLY B 1 92 ? 13.062 -4.762 -15.984 1 98.44 92 GLY B O 1
ATOM 2447 N N . GLY B 1 93 ? 15.047 -5.617 -15.734 1 98.44 93 GLY B N 1
ATOM 2448 C CA . GLY B 1 93 ? 15.688 -4.574 -16.516 1 98.44 93 GLY B CA 1
ATOM 2449 C C . GLY B 1 93 ? 15.367 -4.668 -18 1 98.44 93 GLY B C 1
ATOM 2450 O O . GLY B 1 93 ? 15.484 -3.682 -18.734 1 98.44 93 GLY B O 1
ATOM 2451 N N . ASP B 1 94 ? 15.047 -5.824 -18.5 1 97.88 94 ASP B N 1
ATOM 2452 C CA . ASP B 1 94 ? 14.648 -6.051 -19.891 1 97.88 94 ASP B CA 1
ATOM 2453 C C . ASP B 1 94 ? 13.133 -6.039 -20.031 1 97.88 94 ASP B C 1
ATOM 2455 O O . ASP B 1 94 ? 12.414 -6.383 -19.094 1 97.88 94 ASP B O 1
ATOM 2459 N N . ALA B 1 95 ? 12.688 -5.699 -21.156 1 95.44 95 ALA B N 1
ATOM 2460 C CA . ALA B 1 95 ? 11.258 -5.68 -21.438 1 95.44 95 ALA B CA 1
ATOM 2461 C C . ALA B 1 95 ? 10.664 -7.082 -21.328 1 95.44 95 ALA B C 1
ATOM 2463 O O . ALA B 1 95 ? 11.32 -8.07 -21.656 1 95.44 95 ALA B O 1
ATOM 2464 N N . PHE B 1 96 ? 9.469 -7.125 -20.859 1 94.44 96 PHE B N 1
ATOM 2465 C CA . PHE B 1 96 ? 8.742 -8.383 -20.75 1 94.44 96 PHE B CA 1
ATOM 2466 C C . PHE B 1 96 ? 8.617 -9.062 -22.109 1 94.44 96 PHE B C 1
ATOM 2468 O O . PHE B 1 96 ? 8.344 -8.398 -23.109 1 94.44 96 PHE B O 1
ATOM 2475 N N . ASP B 1 97 ? 8.859 -10.273 -22.141 1 95.5 97 ASP B N 1
ATOM 2476 C CA . ASP B 1 97 ? 8.703 -11.133 -23.312 1 95.5 97 ASP B CA 1
ATOM 2477 C C . ASP B 1 97 ? 7.664 -12.227 -23.062 1 95.5 97 ASP B C 1
ATOM 2479 O O . ASP B 1 97 ? 7.977 -13.258 -22.469 1 95.5 97 ASP B O 1
ATOM 2483 N N . SER B 1 98 ? 6.461 -11.992 -23.594 1 95 98 SER B N 1
ATOM 2484 C CA . SER B 1 98 ? 5.332 -12.867 -23.297 1 95 98 SER B CA 1
ATOM 2485 C C . SER B 1 98 ? 5.59 -14.289 -23.781 1 95 98 SER B C 1
ATOM 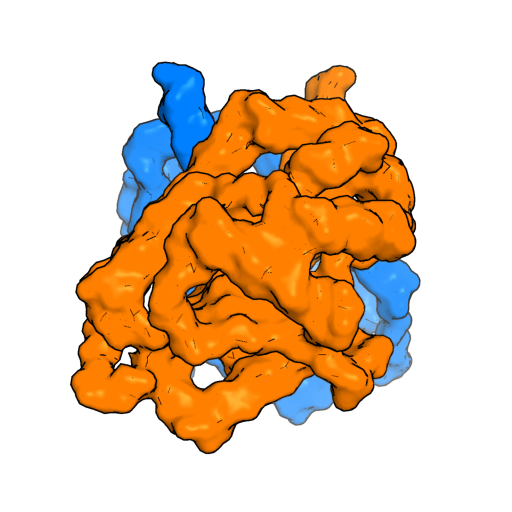2487 O O . SER B 1 98 ? 5.215 -15.25 -23.109 1 95 98 SER B O 1
ATOM 2489 N N . THR B 1 99 ? 6.176 -14.469 -24.953 1 96.94 99 THR B N 1
ATOM 2490 C CA . THR B 1 99 ? 6.469 -15.789 -25.5 1 96.94 99 THR B CA 1
ATOM 2491 C C . THR B 1 99 ? 7.5 -16.516 -24.656 1 96.94 99 THR B C 1
ATOM 2493 O O . THR B 1 99 ? 7.309 -17.688 -24.297 1 96.94 99 THR B O 1
ATOM 2496 N N . ALA B 1 100 ? 8.57 -15.844 -24.328 1 96.88 100 ALA B N 1
ATOM 2497 C CA . ALA B 1 100 ? 9.602 -16.453 -23.5 1 96.88 100 ALA B CA 1
ATOM 2498 C C . ALA B 1 100 ? 9.047 -16.828 -22.125 1 96.88 100 ALA B C 1
ATOM 2500 O O . ALA B 1 100 ? 9.398 -17.891 -21.578 1 96.88 100 ALA B O 1
ATOM 2501 N N . PHE B 1 101 ? 8.234 -15.977 -21.578 1 97.12 101 PHE B N 1
ATOM 2502 C CA . PHE B 1 101 ? 7.633 -16.25 -20.281 1 97.12 101 PHE B CA 1
ATOM 2503 C C . PHE B 1 101 ? 6.727 -17.469 -20.359 1 97.12 101 PHE B C 1
ATOM 2505 O O . PHE B 1 101 ? 6.793 -18.359 -19.5 1 97.12 101 PHE B O 1
ATOM 2512 N N . ARG B 1 102 ? 5.902 -17.516 -21.375 1 97.44 102 ARG B N 1
ATOM 2513 C CA . ARG B 1 102 ? 5.035 -18.672 -21.578 1 97.44 102 ARG B CA 1
ATOM 2514 C C . ARG B 1 102 ? 5.848 -19.953 -21.672 1 97.44 102 ARG B C 1
ATOM 2516 O O . ARG B 1 102 ? 5.516 -20.953 -21.016 1 97.44 102 ARG B O 1
ATOM 2523 N N . ASN B 1 103 ? 6.883 -19.906 -22.469 1 97.69 103 ASN B N 1
ATOM 2524 C CA . ASN B 1 103 ? 7.742 -21.078 -22.594 1 97.69 103 ASN B CA 1
ATOM 2525 C C . ASN B 1 103 ? 8.344 -21.484 -21.25 1 97.69 103 ASN B C 1
ATOM 2527 O O . ASN B 1 103 ? 8.469 -22.672 -20.953 1 97.69 103 ASN B O 1
ATOM 2531 N N . TRP B 1 104 ? 8.703 -20.516 -20.5 1 97.44 104 TRP B N 1
ATOM 2532 C CA . TRP B 1 104 ? 9.242 -20.781 -19.172 1 97.44 104 TRP B CA 1
ATOM 2533 C C . TRP B 1 104 ? 8.203 -21.469 -18.281 1 97.44 104 TRP B C 1
ATOM 2535 O O . TRP B 1 104 ? 8.5 -22.453 -17.609 1 97.44 104 TRP B O 1
ATOM 2545 N N . ILE B 1 105 ? 6.977 -20.938 -18.234 1 98.25 105 ILE B N 1
ATOM 2546 C CA . ILE B 1 105 ? 5.898 -21.484 -17.406 1 98.25 105 ILE B CA 1
ATOM 2547 C C . ILE B 1 105 ? 5.609 -22.922 -17.828 1 98.25 105 ILE B C 1
ATOM 2549 O O . ILE B 1 105 ? 5.355 -23.781 -16.969 1 98.25 105 ILE B O 1
ATOM 2553 N N . LEU B 1 106 ? 5.676 -23.188 -19.094 1 98.38 106 LEU B N 1
ATOM 2554 C CA . LEU B 1 106 ? 5.348 -24.516 -19.625 1 98.38 106 LEU B CA 1
ATOM 2555 C C . LEU B 1 106 ? 6.371 -25.547 -19.188 1 98.38 106 LEU B C 1
ATOM 2557 O O . LEU B 1 106 ? 6.094 -26.75 -19.219 1 98.38 106 LEU B O 1
ATOM 2561 N N . ARG B 1 107 ? 7.562 -25.109 -18.781 1 97.44 107 ARG B N 1
ATOM 2562 C CA . ARG B 1 107 ? 8.555 -26.031 -18.25 1 97.44 107 ARG B CA 1
ATOM 2563 C C . ARG B 1 107 ? 8.102 -26.641 -16.938 1 97.44 107 ARG B C 1
ATOM 2565 O O . ARG B 1 107 ? 8.555 -27.719 -16.547 1 97.44 107 ARG B O 1
ATOM 2572 N N . GLY B 1 108 ? 7.297 -25.859 -16.188 1 97.44 108 GLY B N 1
ATOM 2573 C CA . GLY B 1 108 ? 6.758 -26.359 -14.93 1 97.44 108 GLY B CA 1
ATOM 2574 C C . GLY B 1 108 ? 7.793 -26.438 -13.828 1 97.44 108 GLY B C 1
ATOM 2575 O O . GLY B 1 108 ? 7.703 -27.297 -12.945 1 97.44 108 GLY B O 1
ATOM 2576 N N . ASP B 1 109 ? 8.789 -25.531 -13.875 1 95.62 109 ASP B N 1
ATOM 2577 C CA . ASP B 1 109 ? 9.914 -25.672 -12.961 1 95.62 109 ASP B CA 1
ATOM 2578 C C . ASP B 1 109 ? 10.016 -24.469 -12.023 1 95.62 109 ASP B C 1
ATOM 2580 O O . ASP B 1 109 ? 11.07 -24.219 -11.438 1 95.62 109 ASP B O 1
ATOM 2584 N N . CYS B 1 110 ? 8.969 -23.734 -11.906 1 98.38 110 CYS B N 1
ATOM 2585 C CA . CYS B 1 110 ? 8.992 -22.609 -10.977 1 98.38 110 CYS B CA 1
ATOM 2586 C C . CYS B 1 110 ? 8.992 -23.109 -9.531 1 98.38 110 CYS B C 1
ATOM 2588 O O . CYS B 1 110 ? 8.125 -23.875 -9.133 1 98.38 110 CYS B O 1
ATOM 2590 N N . PRO B 1 111 ? 9.945 -22.703 -8.773 1 98.81 111 PRO B N 1
ATOM 2591 C CA . PRO B 1 111 ? 9.992 -23.156 -7.383 1 98.81 111 PRO B CA 1
AT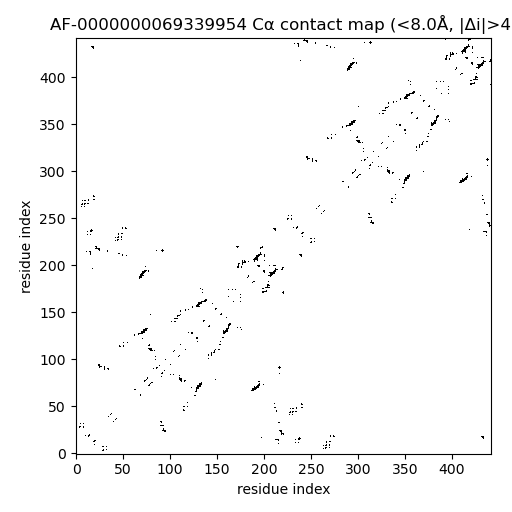OM 2592 C C . PRO B 1 111 ? 8.953 -22.469 -6.504 1 98.81 111 PRO B C 1
ATOM 2594 O O . PRO B 1 111 ? 8.523 -21.344 -6.809 1 98.81 111 PRO B O 1
ATOM 2597 N N . ALA B 1 112 ? 8.555 -23.125 -5.391 1 98.94 112 ALA B N 1
ATOM 2598 C CA . ALA B 1 112 ? 7.676 -22.5 -4.395 1 98.94 112 ALA B CA 1
ATOM 2599 C C . ALA B 1 112 ? 8.391 -21.375 -3.666 1 98.94 112 ALA B C 1
ATOM 2601 O O . ALA B 1 112 ? 9.609 -21.391 -3.514 1 98.94 112 ALA B O 1
ATOM 2602 N N . ILE B 1 113 ? 7.691 -20.375 -3.32 1 98.94 113 ILE B N 1
ATOM 2603 C CA . ILE B 1 113 ? 8.156 -19.438 -2.303 1 98.94 113 ILE B CA 1
ATOM 2604 C C . ILE B 1 113 ? 7.945 -20.031 -0.915 1 98.94 113 ILE B C 1
ATOM 2606 O O . ILE B 1 113 ? 6.805 -20.188 -0.463 1 98.94 113 ILE B O 1
ATOM 2610 N N . PRO B 1 114 ? 8.984 -20.375 -0.264 1 98.75 114 PRO B N 1
ATOM 2611 C CA . PRO B 1 114 ? 8.867 -21.219 0.923 1 98.75 114 PRO B CA 1
ATOM 2612 C C . PRO B 1 114 ? 7.957 -20.625 1.991 1 98.75 114 PRO B C 1
ATOM 2614 O O . PRO B 1 114 ? 7.137 -21.344 2.574 1 98.75 114 PRO B O 1
ATOM 2617 N N . ALA B 1 115 ? 8.078 -19.375 2.273 1 98.81 115 ALA B N 1
ATOM 2618 C CA . ALA B 1 115 ? 7.266 -18.734 3.301 1 98.81 115 ALA B CA 1
ATOM 2619 C C . ALA B 1 115 ? 5.777 -18.844 2.967 1 98.81 115 ALA B C 1
ATOM 2621 O O . ALA B 1 115 ? 4.949 -19.062 3.854 1 98.81 115 ALA B O 1
ATOM 2622 N N . VAL B 1 116 ? 5.426 -18.719 1.705 1 98.94 116 VAL B N 1
ATOM 2623 C CA . VAL B 1 116 ? 4.027 -18.766 1.296 1 98.94 116 VAL B CA 1
ATOM 2624 C C . VAL B 1 116 ? 3.527 -20.203 1.348 1 98.94 116 VAL B C 1
ATOM 2626 O O . VAL B 1 116 ? 2.369 -20.453 1.688 1 98.94 116 VAL B O 1
ATOM 2629 N N . LEU B 1 117 ? 4.375 -21.141 1.005 1 98.88 117 LEU B N 1
ATOM 2630 C CA . LEU B 1 117 ? 3.994 -22.547 1.156 1 98.88 117 LEU B CA 1
ATOM 2631 C C . LEU B 1 117 ? 3.643 -22.859 2.607 1 98.88 117 LEU B C 1
ATOM 2633 O O . LEU B 1 117 ? 2.652 -23.531 2.877 1 98.88 117 LEU B O 1
ATOM 2637 N N . ARG B 1 118 ? 4.457 -22.359 3.537 1 98.62 118 ARG B N 1
ATOM 2638 C CA . ARG B 1 118 ? 4.152 -22.547 4.953 1 98.62 118 ARG B CA 1
ATOM 2639 C C . ARG B 1 118 ? 2.811 -21.906 5.312 1 98.62 118 ARG B C 1
ATOM 2641 O O . ARG B 1 118 ? 2.027 -22.484 6.066 1 98.62 118 ARG B O 1
ATOM 2648 N N . LEU B 1 119 ? 2.566 -20.719 4.848 1 98.81 119 LEU B N 1
ATOM 2649 C CA . LEU B 1 119 ? 1.281 -20.062 5.066 1 98.81 119 LEU B CA 1
ATOM 2650 C C . LEU B 1 119 ? 0.137 -20.906 4.52 1 98.81 119 LEU B C 1
ATOM 2652 O O . LEU B 1 119 ? -0.89 -21.078 5.18 1 98.81 119 LEU B O 1
ATOM 2656 N N . TYR B 1 120 ? 0.337 -21.391 3.295 1 98.75 120 TYR B N 1
ATOM 2657 C CA . TYR B 1 120 ? -0.652 -22.234 2.627 1 98.75 120 TYR B CA 1
ATOM 2658 C C . TYR B 1 120 ? -1.031 -23.422 3.494 1 98.75 120 TYR B C 1
ATOM 2660 O O . TYR B 1 120 ? -2.217 -23.688 3.715 1 98.75 120 TYR B O 1
ATOM 2668 N N . GLU B 1 121 ? -0.093 -24.094 4.008 1 98.25 121 GLU B N 1
ATOM 2669 C CA . GLU B 1 121 ? -0.307 -25.234 4.883 1 98.25 121 GLU B CA 1
ATOM 2670 C C . GLU B 1 121 ? -1.046 -24.828 6.152 1 98.25 121 GLU B C 1
ATOM 2672 O O . GLU B 1 121 ? -1.926 -25.562 6.621 1 98.25 121 GLU B O 1
ATOM 2677 N N . LYS B 1 122 ? -0.671 -23.734 6.668 1 97.75 122 LYS B N 1
ATOM 2678 C CA . LYS B 1 122 ? -1.33 -23.234 7.871 1 97.75 122 LYS B CA 1
ATOM 2679 C C . LYS B 1 122 ? -2.801 -22.938 7.602 1 97.75 122 LYS B C 1
ATOM 2681 O O . LYS B 1 122 ? -3.666 -23.25 8.422 1 97.75 122 LYS B O 1
ATOM 2686 N N . LEU B 1 123 ? -3.076 -22.281 6.492 1 98 123 LEU B N 1
ATOM 2687 C CA . LEU B 1 123 ? -4.449 -21.953 6.125 1 98 123 LEU B CA 1
ATOM 2688 C C . LEU B 1 123 ? -5.293 -23.219 6.008 1 98 123 LEU B C 1
ATOM 2690 O O . LEU B 1 123 ? -6.391 -23.297 6.57 1 98 123 LEU B O 1
ATOM 2694 N N . MET B 1 124 ? -4.77 -24.188 5.297 1 95.69 124 MET B N 1
ATOM 2695 C CA . MET B 1 124 ? -5.465 -25.453 5.098 1 95.69 124 MET B CA 1
ATOM 2696 C C . MET B 1 124 ? -5.695 -26.172 6.43 1 95.69 124 MET B C 1
ATOM 2698 O O . MET B 1 124 ? -6.781 -26.688 6.68 1 95.69 124 MET B O 1
ATOM 2702 N N . GLY B 1 125 ? -4.723 -26.125 7.27 1 95.5 125 GLY B N 1
ATOM 2703 C CA . GLY B 1 125 ? -4.812 -26.766 8.57 1 95.5 125 GLY B CA 1
ATOM 2704 C C . GLY B 1 125 ? -5.84 -26.109 9.484 1 95.5 125 GLY B C 1
ATOM 2705 O O . GLY B 1 125 ? -6.387 -26.766 10.375 1 95.5 125 GLY B O 1
ATOM 2706 N N . ARG B 1 126 ? -6.145 -24.859 9.281 1 95.81 126 ARG B N 1
ATOM 2707 C CA . ARG B 1 126 ? -7.078 -24.094 10.109 1 95.81 126 ARG B CA 1
ATOM 2708 C C . ARG B 1 126 ? -8.5 -24.188 9.562 1 95.81 126 ARG B C 1
ATOM 2710 O O . ARG B 1 126 ? -9.422 -23.578 10.109 1 95.81 126 ARG B O 1
ATOM 2717 N N . GLY B 1 127 ? -8.641 -24.891 8.438 1 95.19 127 GLY B N 1
ATOM 2718 C CA . GLY B 1 127 ? -9.977 -25.188 7.945 1 95.19 127 GLY B CA 1
ATOM 2719 C C . GLY B 1 127 ? -10.469 -24.188 6.91 1 95.19 127 GLY B C 1
ATOM 2720 O O . GLY B 1 127 ? -11.633 -24.203 6.527 1 95.19 127 GLY B O 1
ATOM 2721 N N . PHE B 1 128 ? -9.641 -23.312 6.508 1 97.75 128 PHE B N 1
ATOM 2722 C CA . PHE B 1 128 ? -10.023 -22.375 5.453 1 97.75 128 PHE B CA 1
ATOM 2723 C C . PHE B 1 128 ? -9.969 -23.047 4.09 1 97.75 128 PHE B C 1
ATOM 2725 O O . PHE B 1 128 ? -9.172 -23.969 3.879 1 97.75 128 PHE B O 1
ATOM 2732 N N . GLN B 1 129 ? -10.875 -22.594 3.227 1 97.69 129 GLN B N 1
ATOM 2733 C CA . GLN B 1 129 ? -10.711 -22.938 1.819 1 97.69 129 GLN B CA 1
ATOM 2734 C C . GLN B 1 129 ? -9.727 -22 1.126 1 97.69 129 GLN B C 1
ATOM 2736 O O . GLN B 1 129 ? -9.75 -20.797 1.363 1 97.69 129 GLN B O 1
ATOM 2741 N N . VAL B 1 130 ? -8.883 -22.625 0.355 1 98.81 130 VAL B N 1
ATOM 2742 C CA . VAL B 1 130 ? -7.918 -21.797 -0.349 1 98.81 130 VAL B CA 1
ATOM 2743 C C . VAL B 1 130 ? -8.18 -21.844 -1.853 1 98.81 130 VAL B C 1
ATOM 2745 O O . VAL B 1 130 ? -8.352 -22.938 -2.416 1 98.81 130 VAL B O 1
ATOM 2748 N N . PHE B 1 131 ? -8.297 -20.688 -2.467 1 98.94 131 PHE B N 1
ATOM 2749 C CA . PHE B 1 131 ? -8.367 -20.547 -3.914 1 98.94 131 PHE B CA 1
ATOM 2750 C C . PHE B 1 131 ? -7.074 -19.953 -4.461 1 98.94 131 PHE B C 1
ATOM 2752 O O . PHE B 1 131 ? -6.516 -19.016 -3.875 1 98.94 131 PHE B O 1
ATOM 2759 N N . LEU B 1 132 ? -6.582 -20.562 -5.5 1 98.94 132 LEU B N 1
ATOM 2760 C CA . LEU B 1 132 ? -5.465 -20 -6.258 1 98.94 132 LEU B CA 1
ATOM 2761 C C . LEU B 1 132 ? -5.957 -19.297 -7.523 1 98.94 132 LEU B C 1
ATOM 2763 O O . LEU B 1 132 ? -6.688 -19.906 -8.32 1 98.94 132 LEU B O 1
ATOM 2767 N N . VAL B 1 133 ? -5.645 -18.047 -7.664 1 98.88 133 VAL B N 1
ATOM 2768 C CA . VAL B 1 133 ? -6.137 -17.266 -8.789 1 98.88 133 VAL B CA 1
ATOM 2769 C C . VAL B 1 133 ? -4.961 -16.672 -9.57 1 98.88 133 VAL B C 1
ATOM 2771 O O . VAL B 1 133 ? -4.156 -15.922 -9.023 1 98.88 133 VAL B O 1
ATOM 2774 N N . THR B 1 134 ? -4.832 -17 -10.844 1 98.75 134 THR B N 1
ATOM 2775 C CA . THR B 1 134 ? -3.688 -16.562 -11.641 1 98.75 134 THR B CA 1
ATOM 2776 C C . THR B 1 134 ? -4.137 -16.047 -13 1 98.75 134 THR B C 1
ATOM 2778 O O . THR B 1 134 ? -5.137 -16.516 -13.547 1 98.75 134 THR B O 1
ATOM 2781 N N . GLY B 1 135 ? -3.443 -15.039 -13.484 1 98 135 GLY B N 1
ATOM 2782 C CA . GLY B 1 135 ? -3.713 -14.484 -14.805 1 98 135 GLY B CA 1
ATOM 2783 C C . GLY B 1 135 ? -3.182 -15.352 -15.93 1 98 135 GLY B C 1
ATOM 2784 O O . GLY B 1 135 ? -3.354 -15.023 -17.109 1 98 135 GLY B O 1
ATOM 2785 N N . ARG B 1 136 ? -2.471 -16.469 -15.609 1 98.12 136 ARG B N 1
ATOM 2786 C CA . ARG B 1 136 ? -1.99 -17.391 -16.641 1 98.12 136 ARG B CA 1
ATOM 2787 C C . ARG B 1 136 ? -3.143 -17.906 -17.484 1 98.12 136 ARG B C 1
ATOM 2789 O O . ARG B 1 136 ? -4.223 -18.203 -16.969 1 98.12 136 ARG B O 1
ATOM 2796 N N . ASP B 1 137 ? -2.877 -18 -18.75 1 97.5 137 ASP B N 1
ATOM 2797 C CA . ASP B 1 137 ? -3.883 -18.516 -19.672 1 97.5 137 ASP B CA 1
ATOM 2798 C C . ASP B 1 137 ? -4.215 -19.969 -19.375 1 97.5 137 ASP B C 1
ATOM 2800 O O . ASP B 1 137 ? -3.326 -20.828 -19.359 1 97.5 137 ASP B O 1
ATOM 2804 N N . GLU B 1 138 ? -5.438 -20.219 -19.188 1 98.06 138 GLU B N 1
ATOM 2805 C CA . GLU B 1 138 ? -5.879 -21.547 -18.781 1 98.06 138 GLU B CA 1
ATOM 2806 C C . GLU B 1 138 ? -5.637 -22.578 -19.891 1 98.06 138 GLU B C 1
ATOM 2808 O O . GLU B 1 138 ? -5.156 -23.672 -19.625 1 98.06 138 GLU B O 1
ATOM 2813 N N . GLU B 1 139 ? -5.941 -22.234 -21.062 1 97.75 139 GLU B N 1
ATOM 2814 C CA . GLU B 1 139 ? -5.867 -23.172 -22.172 1 97.75 139 GLU B CA 1
ATOM 2815 C C . GLU B 1 139 ? -4.422 -23.547 -22.484 1 97.75 139 GLU B C 1
ATOM 2817 O O . GLU B 1 139 ? -4.121 -24.703 -22.766 1 97.75 139 GLU B O 1
ATOM 2822 N N . VAL B 1 140 ? -3.594 -22.609 -22.406 1 97.25 140 VAL B N 1
ATOM 2823 C CA . VAL B 1 140 ? -2.221 -22.812 -22.859 1 97.25 140 VAL B CA 1
ATOM 2824 C C . VAL B 1 140 ? -1.36 -23.312 -21.703 1 97.25 140 VAL B C 1
ATOM 2826 O O . VAL B 1 140 ? -0.51 -24.188 -21.891 1 97.25 140 VAL B O 1
ATOM 2829 N N . MET B 1 141 ? -1.596 -22.812 -20.5 1 98.19 141 MET B N 1
ATOM 2830 C CA . MET B 1 141 ? -0.659 -23.031 -19.406 1 98.19 141 MET B CA 1
ATOM 2831 C C . MET B 1 141 ? -1.315 -23.828 -18.281 1 98.19 141 MET B C 1
ATOM 2833 O O . MET B 1 141 ? -0.715 -24.031 -17.219 1 98.19 141 MET B O 1
ATOM 2837 N N . GLY B 1 142 ? -2.551 -24.25 -18.484 1 98.12 142 GLY B N 1
ATOM 2838 C CA . GLY B 1 142 ? -3.334 -24.859 -17.406 1 98.12 142 GLY 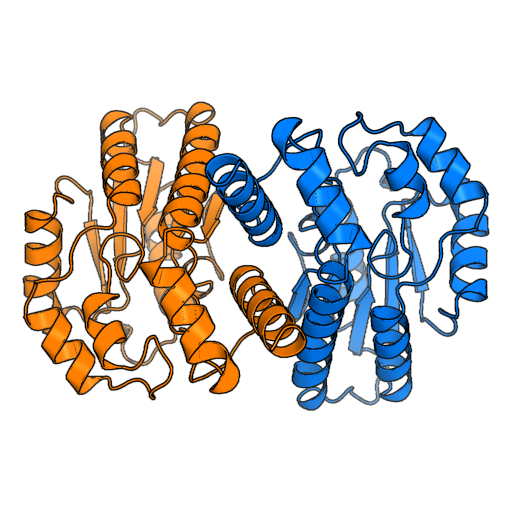B CA 1
ATOM 2839 C C . GLY B 1 142 ? -2.66 -26.078 -16.797 1 98.12 142 GLY B C 1
ATOM 2840 O O . GLY B 1 142 ? -2.414 -26.109 -15.586 1 98.12 142 GLY B O 1
ATOM 2841 N N . SER B 1 143 ? -2.371 -27.078 -17.594 1 98.19 143 SER B N 1
ATOM 2842 C CA . SER B 1 143 ? -1.811 -28.344 -17.109 1 98.19 143 SER B CA 1
ATOM 2843 C C . SER B 1 143 ? -0.453 -28.109 -16.453 1 98.19 143 SER B C 1
ATOM 2845 O O . SER B 1 143 ? -0.206 -28.609 -15.344 1 98.19 143 SER B O 1
ATOM 2847 N N . SER B 1 144 ? 0.437 -27.359 -17.109 1 98.62 144 SER B N 1
ATOM 2848 C CA . SER B 1 144 ? 1.77 -27.109 -16.562 1 98.62 144 SER B CA 1
ATOM 2849 C C . SER B 1 144 ? 1.696 -26.375 -15.234 1 98.62 144 SER B C 1
ATOM 2851 O O . SER B 1 144 ? 2.465 -26.656 -14.32 1 98.62 144 SER B O 1
ATOM 2853 N N . THR B 1 145 ? 0.82 -25.422 -15.109 1 98.81 145 THR B N 1
ATOM 2854 C CA . THR B 1 145 ? 0.657 -24.672 -13.875 1 98.81 145 THR B CA 1
ATOM 2855 C C . THR B 1 145 ? 0.164 -25.562 -12.742 1 98.81 145 THR B C 1
ATOM 2857 O O . THR B 1 145 ? 0.728 -25.562 -11.648 1 98.81 145 THR B O 1
ATOM 2860 N N . ALA B 1 146 ? -0.886 -26.344 -13.039 1 98.81 146 ALA B N 1
ATOM 2861 C CA . ALA B 1 146 ? -1.443 -27.25 -12.031 1 98.81 146 ALA B CA 1
ATOM 2862 C C . ALA B 1 146 ? -0.4 -28.25 -11.562 1 98.81 146 ALA B C 1
ATOM 2864 O O . ALA B 1 146 ? -0.257 -28.5 -10.359 1 98.81 146 ALA B O 1
ATOM 2865 N N . GLU B 1 147 ? 0.305 -28.828 -12.484 1 98.75 147 GLU B N 1
ATOM 2866 C CA . GLU B 1 147 ? 1.326 -29.828 -12.164 1 98.75 147 GLU B CA 1
ATOM 2867 C C . GLU B 1 147 ? 2.457 -29.203 -11.344 1 98.75 147 GLU B C 1
ATOM 2869 O O . GLU B 1 147 ? 2.965 -29.828 -10.414 1 98.75 147 GLU B O 1
ATOM 2874 N N . ASN B 1 148 ? 2.883 -27.984 -11.766 1 98.88 148 ASN B N 1
ATOM 2875 C CA . ASN B 1 148 ? 3.926 -27.281 -11.016 1 98.88 148 ASN B CA 1
ATOM 2876 C C . ASN B 1 148 ? 3.5 -27.016 -9.57 1 98.88 148 ASN B C 1
ATOM 2878 O O . ASN B 1 148 ? 4.262 -27.281 -8.641 1 98.88 148 ASN B O 1
ATOM 2882 N N . LEU B 1 149 ? 2.291 -26.484 -9.406 1 98.94 149 LEU B N 1
ATOM 2883 C CA . LEU B 1 149 ? 1.761 -26.219 -8.07 1 98.94 149 LEU B CA 1
ATOM 2884 C C . LEU B 1 149 ? 1.757 -27.484 -7.227 1 98.94 149 LEU B C 1
ATOM 2886 O O . LEU B 1 149 ? 2.209 -27.469 -6.082 1 98.94 149 LEU B O 1
ATOM 2890 N N . ALA B 1 150 ? 1.261 -28.562 -7.801 1 98.81 150 ALA B N 1
ATOM 2891 C CA . ALA B 1 150 ? 1.215 -29.828 -7.078 1 98.81 150 ALA B CA 1
ATOM 2892 C C . ALA B 1 150 ? 2.619 -30.297 -6.703 1 98.81 150 ALA B C 1
ATOM 2894 O O . ALA B 1 150 ? 2.859 -30.703 -5.562 1 98.81 150 ALA B O 1
ATOM 2895 N N . ALA B 1 151 ? 3.525 -30.203 -7.641 1 98.75 151 ALA B N 1
ATOM 2896 C CA . ALA B 1 151 ? 4.898 -30.656 -7.422 1 98.75 151 ALA B CA 1
ATOM 2897 C C . ALA B 1 151 ? 5.566 -29.844 -6.312 1 98.75 151 ALA B C 1
ATOM 2899 O O . ALA B 1 151 ? 6.457 -30.344 -5.621 1 98.75 151 ALA B O 1
ATOM 2900 N N . GLN B 1 152 ? 5.152 -28.609 -6.168 1 98.81 152 GLN B N 1
ATOM 2901 C CA . GLN B 1 152 ? 5.77 -27.719 -5.191 1 98.81 152 GLN B CA 1
ATOM 2902 C C . GLN B 1 152 ? 5.016 -27.75 -3.865 1 98.81 152 GLN B C 1
ATOM 2904 O O . GLN B 1 152 ? 5.359 -27.016 -2.936 1 98.81 152 GLN B O 1
ATOM 2909 N N . GLY B 1 153 ? 3.969 -28.5 -3.779 1 98.69 153 GLY B N 1
ATOM 2910 C CA . GLY B 1 153 ? 3.342 -28.766 -2.49 1 98.69 153 GLY B CA 1
ATOM 2911 C C . GLY B 1 153 ? 2.027 -28.031 -2.311 1 98.69 153 GLY B C 1
ATOM 2912 O O . GLY B 1 153 ? 1.4 -28.109 -1.254 1 98.69 153 GLY B O 1
ATOM 2913 N N . PHE B 1 154 ? 1.593 -27.281 -3.303 1 98.81 154 PHE B N 1
ATOM 2914 C CA . PHE B 1 154 ? 0.299 -26.609 -3.23 1 98.81 154 PHE B CA 1
ATOM 2915 C C . PHE B 1 154 ? -0.82 -27.547 -3.67 1 98.81 154 PHE B C 1
ATOM 2917 O O . PHE B 1 154 ? -1.327 -27.438 -4.789 1 98.81 154 PHE B O 1
ATOM 2924 N N . VAL B 1 155 ? -1.187 -28.391 -2.779 1 98.5 155 VAL B N 1
ATOM 2925 C CA . VAL B 1 155 ? -2.201 -29.406 -3.049 1 98.5 155 VAL B CA 1
ATOM 2926 C C . VAL B 1 155 ? -3.355 -29.25 -2.059 1 98.5 155 VAL B C 1
ATOM 2928 O O . VAL B 1 155 ? -3.174 -28.719 -0.96 1 98.5 155 VAL B O 1
ATOM 2931 N N . GLY B 1 156 ? -4.535 -29.641 -2.414 1 97.81 156 GLY B N 1
ATOM 2932 C CA . GLY B 1 156 ? -5.668 -29.672 -1.499 1 97.81 156 GLY B CA 1
ATOM 2933 C C . GLY B 1 156 ? -6.496 -28.391 -1.545 1 97.81 156 GLY B C 1
ATOM 2934 O O . GLY B 1 156 ? -7.516 -28.281 -0.86 1 97.81 156 GLY B O 1
ATOM 2935 N N . HIS B 1 157 ? -6.07 -27.406 -2.365 1 98.19 157 HIS B N 1
ATOM 2936 C CA . HIS B 1 157 ? -6.855 -26.188 -2.496 1 98.19 157 HIS B CA 1
ATOM 2937 C C . HIS B 1 157 ? -8.227 -26.469 -3.1 1 98.19 157 HIS B C 1
ATOM 2939 O O . HIS B 1 157 ? -8.422 -27.5 -3.75 1 98.19 157 HIS B O 1
ATOM 2945 N N . GLN B 1 158 ? -9.141 -25.578 -2.852 1 98.31 158 GLN B N 1
ATOM 2946 C CA . GLN B 1 158 ? -10.508 -25.766 -3.332 1 98.31 158 GLN B CA 1
ATOM 2947 C C . GLN B 1 158 ? -10.578 -25.656 -4.852 1 98.31 158 GLN B C 1
ATOM 2949 O O . GLN B 1 158 ? -11.188 -26.5 -5.512 1 98.31 158 GLN B O 1
ATOM 2954 N N . ARG B 1 159 ? -10.008 -24.531 -5.457 1 98.44 159 ARG B N 1
ATOM 2955 C CA . ARG B 1 159 ? -9.977 -24.328 -6.902 1 98.44 159 ARG B CA 1
ATOM 2956 C C . ARG B 1 159 ? -8.711 -23.594 -7.328 1 98.44 159 ARG B C 1
ATOM 2958 O O . ARG B 1 159 ? -8.195 -22.75 -6.598 1 98.44 159 ARG B O 1
ATOM 2965 N N . LEU B 1 160 ? -8.195 -24.047 -8.391 1 98.88 160 LEU B N 1
ATOM 2966 C CA . LEU B 1 160 ? -7.293 -23.234 -9.188 1 98.88 160 LEU B CA 1
ATOM 2967 C C . LEU B 1 160 ? -8.047 -22.516 -10.297 1 98.88 160 LEU B C 1
ATOM 2969 O O . LEU B 1 160 ? -8.641 -23.141 -11.172 1 98.88 160 LEU B O 1
ATOM 2973 N N . ILE B 1 161 ? -8.055 -21.188 -10.219 1 98.88 161 ILE B N 1
ATOM 2974 C CA . ILE B 1 161 ? -8.781 -20.391 -11.195 1 98.88 161 ILE B CA 1
ATOM 2975 C C . ILE B 1 161 ? -7.789 -19.656 -12.094 1 98.88 161 ILE B C 1
ATOM 2977 O O . ILE B 1 161 ? -6.961 -18.875 -11.609 1 98.88 161 ILE B O 1
ATOM 2981 N N . MET B 1 162 ? -7.867 -19.922 -13.391 1 98.69 162 MET B N 1
ATOM 2982 C CA . MET B 1 162 ? -6.973 -19.312 -14.375 1 98.69 162 MET B CA 1
ATOM 2983 C C . MET B 1 162 ? -7.762 -18.5 -15.398 1 98.69 162 MET B C 1
ATOM 2985 O O . MET B 1 162 ? -8.992 -18.531 -15.398 1 98.69 162 MET B O 1
ATOM 2989 N N . ARG B 1 163 ? -7.039 -17.75 -16.141 1 98.06 163 ARG B N 1
ATOM 2990 C CA . ARG B 1 163 ? -7.699 -16.875 -17.109 1 98.06 163 ARG B CA 1
ATOM 2991 C C . ARG B 1 163 ? -8.227 -17.672 -18.297 1 98.06 163 ARG B C 1
ATOM 2993 O O . ARG B 1 163 ? -7.445 -18.125 -19.141 1 98.06 163 ARG B O 1
ATOM 3000 N N . GLY B 1 164 ? -9.5 -17.766 -18.391 1 97.25 164 GLY B N 1
ATOM 3001 C CA . GLY B 1 164 ? -10.141 -18.453 -19.516 1 97.25 164 GLY B CA 1
ATOM 3002 C C . GLY B 1 164 ? -10.375 -17.531 -20.703 1 97.25 164 GLY B C 1
ATOM 3003 O O . GLY B 1 164 ? -10.047 -16.344 -20.656 1 97.25 164 GLY B O 1
ATOM 3004 N N . PRO B 1 165 ? -10.961 -18.094 -21.734 1 95.94 165 PRO B N 1
ATOM 3005 C CA . PRO B 1 165 ? -11.164 -17.344 -22.984 1 95.94 165 PRO B CA 1
ATOM 3006 C C . PRO B 1 165 ? -12.031 -16.094 -22.797 1 95.94 165 PRO B C 1
ATOM 3008 O O . PRO B 1 165 ? -11.828 -15.086 -23.469 1 95.94 165 PRO B O 1
ATOM 3011 N N . ARG B 1 166 ? -12.969 -16.156 -21.906 1 95.44 166 ARG B N 1
ATOM 3012 C CA . ARG B 1 166 ? -13.914 -15.062 -21.703 1 95.44 166 ARG B CA 1
ATOM 3013 C C . ARG B 1 166 ? -13.203 -13.828 -21.156 1 95.44 166 ARG B C 1
ATOM 3015 O O . ARG B 1 166 ? -13.742 -12.719 -21.219 1 95.44 166 ARG B O 1
ATOM 3022 N N . PHE B 1 167 ? -12.102 -14.031 -20.578 1 95.81 167 PHE B N 1
ATOM 3023 C CA . PHE B 1 167 ? -11.406 -12.922 -19.938 1 95.81 167 PHE B CA 1
ATOM 3024 C C . PHE B 1 167 ? -10.195 -12.5 -20.766 1 95.81 167 PHE B C 1
ATOM 3026 O O . PHE B 1 167 ? -9.398 -11.664 -20.328 1 95.81 167 PHE B O 1
ATOM 3033 N N . ARG B 1 168 ? -10.055 -13.094 -21.906 1 92.06 168 ARG B N 1
ATOM 3034 C CA . ARG B 1 168 ? -8.914 -12.75 -22.75 1 92.06 168 ARG B CA 1
ATOM 3035 C C . ARG B 1 168 ? -8.891 -11.25 -23.062 1 92.06 168 ARG B C 1
ATOM 3037 O O . ARG B 1 168 ? -9.914 -10.672 -23.422 1 92.06 168 ARG B O 1
ATOM 3044 N N . GLY B 1 169 ? -7.688 -10.586 -22.875 1 91.19 169 GLY B N 1
ATOM 3045 C CA . GLY B 1 169 ? -7.523 -9.18 -23.203 1 91.19 169 GLY B CA 1
ATOM 3046 C C . GLY B 1 169 ? -7.922 -8.258 -22.062 1 91.19 169 GLY B C 1
ATOM 3047 O O . GLY B 1 169 ? -7.645 -7.059 -22.094 1 91.19 169 GLY B O 1
ATOM 3048 N N . GLN B 1 170 ? -8.562 -8.742 -21.094 1 94.5 170 GLN B N 1
ATOM 3049 C CA . GLN B 1 170 ? -8.961 -7.934 -19.938 1 94.5 170 GLN B CA 1
ATOM 3050 C C . GLN B 1 170 ? -7.781 -7.668 -19.016 1 94.5 170 GLN B C 1
ATOM 3052 O O . GLN B 1 170 ? -6.918 -8.531 -18.844 1 94.5 170 GLN B O 1
ATOM 3057 N N . GLY B 1 171 ? -7.77 -6.492 -18.422 1 96.69 171 GLY B N 1
ATOM 3058 C CA . GLY B 1 171 ? -6.738 -6.164 -17.453 1 96.69 171 GLY B CA 1
ATOM 3059 C C . GLY B 1 171 ? -6.793 -7.035 -16.203 1 96.69 171 GLY B C 1
ATOM 3060 O O . GLY B 1 171 ? -7.836 -7.605 -15.883 1 96.69 171 GLY B O 1
ATOM 3061 N N . ALA B 1 172 ? -5.676 -7.086 -15.555 1 97.44 172 ALA B N 1
ATOM 3062 C CA . ALA B 1 172 ? -5.559 -7.965 -14.391 1 97.44 172 ALA B CA 1
ATOM 3063 C C . ALA B 1 172 ? -6.559 -7.574 -13.305 1 97.44 172 ALA B C 1
ATOM 3065 O O . ALA B 1 172 ? -7.195 -8.438 -12.695 1 97.44 172 ALA B O 1
ATOM 3066 N N . VAL B 1 173 ? -6.754 -6.254 -13.016 1 98.19 173 VAL B N 1
ATOM 3067 C CA . VAL B 1 173 ? -7.676 -5.801 -11.977 1 98.19 173 VAL B CA 1
ATOM 3068 C C . VAL B 1 173 ? -9.094 -6.246 -12.32 1 98.19 173 VAL B C 1
ATOM 3070 O O . VAL B 1 173 ? -9.82 -6.754 -11.461 1 98.19 173 VAL B O 1
ATOM 3073 N N . ALA B 1 174 ? -9.484 -6.055 -13.586 1 97.88 174 ALA B N 1
ATOM 3074 C CA . ALA B 1 174 ? -10.828 -6.43 -14.023 1 97.88 174 ALA B CA 1
ATOM 3075 C C . ALA B 1 174 ? -11.047 -7.934 -13.906 1 97.88 174 ALA B C 1
ATOM 3077 O O . ALA B 1 174 ? -12.078 -8.375 -13.398 1 97.88 174 ALA B O 1
ATOM 3078 N N . PHE B 1 175 ? -10.086 -8.719 -14.422 1 98.5 175 PHE B N 1
ATOM 3079 C CA . PHE B 1 175 ? -10.18 -10.172 -14.359 1 98.5 175 PHE B CA 1
ATOM 3080 C C . PHE B 1 175 ? -10.289 -10.648 -12.914 1 98.5 175 PHE B C 1
ATOM 3082 O O . PHE B 1 175 ? -11.219 -11.375 -12.562 1 98.5 175 PHE B O 1
ATOM 3089 N N . LYS B 1 176 ? -9.398 -10.219 -12.031 1 98.62 176 LYS B N 1
ATOM 3090 C CA . LYS B 1 176 ? -9.383 -10.664 -10.641 1 98.62 176 LYS B CA 1
ATOM 3091 C C . LYS B 1 176 ? -10.648 -10.211 -9.906 1 98.62 176 LYS B C 1
ATOM 3093 O O . LYS B 1 176 ? -11.195 -10.961 -9.094 1 98.62 176 LYS B O 1
ATOM 3098 N N . SER B 1 177 ? -11.094 -8.977 -10.18 1 98.5 177 SER B N 1
ATOM 3099 C CA . SER B 1 177 ? -12.336 -8.484 -9.586 1 98.5 177 SER B CA 1
ATOM 3100 C C . SER B 1 177 ? -13.516 -9.359 -9.984 1 98.5 177 SER B C 1
ATOM 3102 O O . SER B 1 177 ? -14.359 -9.688 -9.141 1 98.5 177 SER B O 1
ATOM 3104 N N . ALA B 1 178 ? -13.531 -9.727 -11.25 1 98.62 178 ALA B N 1
ATOM 3105 C CA . ALA B 1 178 ? -14.625 -10.562 -11.734 1 98.62 178 ALA B CA 1
ATOM 3106 C C . ALA B 1 178 ? -14.656 -11.906 -11.016 1 98.62 178 ALA B C 1
ATOM 3108 O O . ALA B 1 178 ? -15.719 -12.398 -10.633 1 98.62 178 ALA B O 1
ATOM 3109 N N . ILE B 1 179 ? -13.508 -12.469 -10.836 1 98.75 179 ILE B N 1
ATOM 3110 C CA . ILE B 1 179 ? -13.406 -13.75 -10.148 1 98.75 179 ILE B CA 1
ATOM 3111 C C . ILE B 1 179 ? -13.883 -13.602 -8.703 1 98.75 179 ILE B C 1
ATOM 3113 O O . ILE B 1 179 ? -14.656 -14.422 -8.211 1 98.75 179 ILE B O 1
ATOM 3117 N N . ARG B 1 180 ? -13.445 -12.562 -7.992 1 98.88 180 ARG B N 1
ATOM 3118 C CA . ARG B 1 180 ? -13.828 -12.367 -6.598 1 98.88 180 ARG B CA 1
ATOM 3119 C C . ARG B 1 180 ? -15.328 -12.109 -6.473 1 98.88 180 ARG B C 1
ATOM 3121 O O . ARG B 1 180 ? -15.977 -12.633 -5.562 1 98.88 180 ARG B O 1
ATOM 3128 N N . ARG B 1 181 ? -15.883 -11.32 -7.41 1 98.75 181 ARG B N 1
ATOM 3129 C CA . ARG B 1 181 ? -17.328 -11.102 -7.41 1 98.75 181 ARG B CA 1
ATOM 3130 C C . ARG B 1 181 ? -18.078 -12.422 -7.566 1 98.75 181 ARG B C 1
ATOM 3132 O O . ARG B 1 181 ? -19.094 -12.641 -6.898 1 98.75 181 ARG B O 1
ATOM 3139 N N . GLN B 1 182 ? -17.578 -13.227 -8.469 1 98.62 182 GLN B N 1
ATOM 3140 C CA . GLN B 1 182 ? -18.203 -14.523 -8.688 1 98.62 182 GLN B CA 1
ATOM 3141 C C . GLN B 1 182 ? -18.156 -15.375 -7.426 1 98.62 182 GLN B C 1
ATOM 3143 O O . GLN B 1 182 ? -19.141 -16.031 -7.07 1 98.62 182 GLN B O 1
ATOM 3148 N N . LEU B 1 183 ? -17.031 -15.406 -6.762 1 98.75 183 LEU B N 1
ATOM 3149 C CA . LEU B 1 183 ? -16.891 -16.188 -5.539 1 98.75 183 LEU B CA 1
ATOM 3150 C C . LEU B 1 183 ? -17.844 -15.695 -4.457 1 98.75 183 LEU B C 1
ATOM 3152 O O . LEU B 1 183 ? -18.484 -16.484 -3.77 1 98.75 183 LEU B O 1
ATOM 3156 N N . VAL B 1 184 ? -17.891 -14.383 -4.293 1 98.81 184 VAL B N 1
ATOM 3157 C CA . VAL B 1 184 ? -18.812 -13.797 -3.324 1 98.81 184 VAL B CA 1
ATOM 3158 C C . VAL B 1 184 ? -20.25 -14.164 -3.689 1 98.81 184 VAL B C 1
ATOM 3160 O O . VAL B 1 184 ? -21.047 -14.516 -2.818 1 98.81 184 VAL B O 1
ATOM 3163 N N . ALA B 1 185 ? -20.578 -14.109 -4.965 1 98.69 185 ALA B N 1
ATOM 3164 C CA . ALA B 1 185 ? -21.922 -14.477 -5.441 1 98.69 185 ALA B CA 1
ATOM 3165 C C . ALA B 1 185 ? -22.219 -15.945 -5.145 1 98.69 185 ALA B C 1
ATOM 3167 O O . ALA B 1 185 ? -23.375 -16.312 -4.922 1 98.69 185 ALA B O 1
ATOM 3168 N N . GLU B 1 186 ? -21.203 -16.734 -5.117 1 98.5 186 GLU B N 1
ATOM 3169 C CA . GLU B 1 186 ? -21.344 -18.156 -4.809 1 98.5 186 GLU B CA 1
ATOM 3170 C C . GLU B 1 186 ? -21.516 -18.375 -3.309 1 98.5 186 GLU B C 1
ATOM 3172 O O . GLU B 1 186 ? -21.734 -19.5 -2.867 1 98.5 186 GLU B O 1
ATOM 3177 N N . GLY B 1 187 ? -21.375 -17.328 -2.518 1 98.5 187 GLY B N 1
ATOM 3178 C CA . GLY B 1 187 ? -21.641 -17.422 -1.089 1 98.5 187 GLY B CA 1
ATOM 3179 C C . GLY B 1 187 ? -20.375 -17.469 -0.25 1 98.5 187 GLY B C 1
ATOM 3180 O O . GLY B 1 187 ? -20.438 -17.625 0.97 1 98.5 187 GLY B O 1
ATOM 3181 N N . TYR B 1 188 ? -19.25 -17.297 -0.889 1 98.75 188 TYR B N 1
ATOM 3182 C CA . TYR B 1 188 ? -17.984 -17.344 -0.158 1 98.75 188 TYR B CA 1
ATOM 3183 C C . TYR B 1 188 ? -17.719 -16.016 0.544 1 98.75 188 TYR B C 1
ATOM 3185 O O . TYR B 1 188 ? -18.109 -14.961 0.059 1 98.75 188 TYR B O 1
ATOM 3193 N N . ARG B 1 189 ? -17.062 -16.125 1.672 1 98.62 189 ARG B N 1
ATOM 3194 C CA . ARG B 1 189 ? -16.5 -14.992 2.4 1 98.62 189 ARG B CA 1
ATOM 3195 C C . ARG B 1 189 ? -14.992 -14.938 2.264 1 98.62 189 ARG B C 1
ATOM 3197 O O . ARG B 1 189 ? -14.281 -15.797 2.791 1 98.62 189 ARG B O 1
ATOM 3204 N N . ILE B 1 190 ? -14.555 -13.977 1.575 1 98.75 190 ILE B N 1
ATOM 3205 C CA . ILE B 1 190 ? -13.117 -13.836 1.376 1 98.75 190 ILE B CA 1
ATOM 3206 C C . ILE B 1 190 ? -12.492 -13.188 2.607 1 98.75 190 ILE B C 1
ATOM 3208 O O . ILE B 1 190 ? -12.641 -11.984 2.834 1 98.75 190 ILE B O 1
ATOM 3212 N N . ARG B 1 191 ? -11.773 -13.953 3.359 1 98.62 191 ARG B N 1
ATOM 3213 C CA . ARG B 1 191 ? -11.195 -13.492 4.621 1 98.62 191 ARG B CA 1
ATOM 3214 C C . ARG B 1 191 ? -9.844 -12.82 4.391 1 98.62 191 ARG B C 1
ATOM 3216 O O . ARG B 1 191 ? -9.461 -11.93 5.141 1 98.62 191 ARG B O 1
ATOM 3223 N N . GLY B 1 192 ? -9.133 -13.242 3.424 1 98.62 192 GLY B N 1
ATOM 3224 C CA . GLY B 1 192 ? -7.832 -12.695 3.08 1 98.62 192 GLY B CA 1
ATOM 3225 C C . GLY B 1 192 ? -7.477 -12.867 1.615 1 98.62 192 GLY B C 1
ATOM 3226 O O . GLY B 1 192 ? -7.938 -13.805 0.967 1 98.62 192 GLY B O 1
ATOM 3227 N N . ASN B 1 193 ? -6.703 -12.023 1.127 1 98.88 193 ASN B N 1
ATOM 3228 C CA . ASN B 1 193 ? -6.266 -11.938 -0.262 1 98.88 193 ASN B CA 1
ATOM 3229 C C . ASN B 1 193 ? -4.793 -11.547 -0.361 1 98.88 193 ASN B C 1
ATOM 3231 O O . ASN B 1 193 ? -4.395 -10.477 0.101 1 98.88 193 ASN B O 1
ATOM 3235 N N . VAL B 1 194 ? -3.949 -12.461 -0.916 1 98.94 194 VAL B N 1
ATOM 3236 C CA . VAL B 1 194 ? -2.5 -12.297 -0.935 1 98.94 194 VAL B CA 1
ATOM 3237 C C . VAL B 1 194 ? -2.002 -12.25 -2.377 1 98.94 194 VAL B C 1
ATOM 3239 O O . VAL B 1 194 ? -2.35 -13.117 -3.186 1 98.94 194 VAL B O 1
ATOM 3242 N N . GLY B 1 195 ? -1.235 -11.297 -2.748 1 98.94 195 GLY B N 1
ATOM 3243 C CA . GLY B 1 195 ? -0.665 -11.188 -4.082 1 98.94 195 GLY B CA 1
ATOM 3244 C C . GLY B 1 195 ? 0.571 -10.312 -4.129 1 98.94 195 GLY B C 1
ATOM 3245 O O . GLY B 1 195 ? 0.804 -9.5 -3.227 1 98.94 195 GLY B O 1
ATOM 3246 N N . ASP B 1 196 ? 1.339 -10.445 -5.191 1 98.94 196 ASP B N 1
ATOM 3247 C CA . ASP B 1 196 ? 2.584 -9.688 -5.301 1 98.94 196 ASP B CA 1
ATOM 3248 C C . ASP B 1 196 ? 2.377 -8.406 -6.098 1 98.94 196 ASP B C 1
ATOM 3250 O O . ASP B 1 196 ? 3.236 -7.52 -6.094 1 98.94 196 ASP B O 1
ATOM 3254 N N . GLN B 1 197 ? 1.264 -8.328 -6.816 1 98.81 197 GLN B N 1
ATOM 3255 C CA . GLN B 1 197 ? 0.915 -7.145 -7.594 1 98.81 197 GLN B CA 1
ATOM 3256 C C . GLN B 1 197 ? -0.3 -6.438 -7 1 98.81 197 GLN B C 1
ATOM 3258 O O . GLN B 1 197 ? -1.236 -7.086 -6.527 1 98.81 197 GLN B O 1
ATOM 3263 N N . TRP B 1 198 ? -0.281 -5.137 -7.062 1 98.69 198 TRP B N 1
ATOM 3264 C CA . TRP B 1 198 ? -1.448 -4.391 -6.602 1 98.69 198 TRP B CA 1
ATOM 3265 C C . TRP B 1 198 ? -2.68 -4.738 -7.43 1 98.69 198 TRP B C 1
ATOM 3267 O O . TRP B 1 198 ? -3.803 -4.727 -6.918 1 98.69 198 TRP B O 1
ATOM 3277 N N . SER B 1 199 ? -2.52 -5.164 -8.664 1 98.56 199 SER B N 1
ATOM 3278 C CA . SER B 1 199 ? -3.639 -5.586 -9.5 1 98.56 199 SER B CA 1
ATOM 3279 C C . SER B 1 199 ? -4.301 -6.844 -8.945 1 98.56 199 SER B C 1
ATOM 3281 O O . SER B 1 199 ? -5.43 -7.172 -9.312 1 98.56 199 SER B O 1
ATOM 3283 N N . ASP B 1 200 ? -3.637 -7.566 -8.086 1 98.69 200 ASP B N 1
ATOM 3284 C CA . ASP B 1 200 ? -4.234 -8.703 -7.391 1 98.69 200 ASP B CA 1
ATOM 3285 C C . ASP B 1 200 ? -5.152 -8.227 -6.266 1 98.69 200 ASP B C 1
ATOM 3287 O O . ASP B 1 200 ? -6.027 -8.977 -5.816 1 98.69 200 ASP B O 1
ATOM 3291 N N . LEU B 1 201 ? -4.922 -7.051 -5.758 1 98.75 201 LEU B N 1
ATOM 3292 C CA . LEU B 1 201 ? -5.414 -6.672 -4.441 1 98.75 201 LEU B CA 1
ATOM 3293 C C . LEU B 1 201 ? -6.383 -5.5 -4.539 1 98.75 201 LEU B C 1
ATOM 3295 O O . LEU B 1 201 ? -6.965 -5.082 -3.533 1 98.75 201 LEU B O 1
ATOM 3299 N N . LEU B 1 202 ? -6.559 -4.922 -5.691 1 97.81 202 LEU B N 1
ATOM 3300 C CA . LEU B 1 202 ? -7.41 -3.752 -5.895 1 97.81 202 LEU B CA 1
ATOM 3301 C C . LEU B 1 202 ? -8.664 -4.125 -6.672 1 97.81 202 LEU B C 1
ATOM 3303 O O . LEU B 1 202 ? -8.742 -5.211 -7.254 1 97.81 202 LEU B O 1
ATOM 3307 N N . GLY B 1 203 ? -9.664 -3.211 -6.707 1 97.12 203 GLY B N 1
ATOM 3308 C CA . GLY B 1 203 ? -10.922 -3.426 -7.414 1 97.12 203 GLY B CA 1
ATOM 3309 C C . GLY B 1 203 ? -12.047 -3.877 -6.504 1 97.12 203 GLY B C 1
ATOM 3310 O O . GLY B 1 203 ? -12.18 -3.387 -5.383 1 97.12 203 GLY B O 1
ATOM 3311 N N . ASP B 1 204 ? -12.875 -4.809 -6.992 1 97.31 204 ASP B N 1
ATOM 3312 C CA . ASP B 1 204 ? -14.086 -5.191 -6.266 1 97.31 204 ASP B CA 1
ATOM 3313 C C . ASP B 1 204 ? -13.844 -6.434 -5.41 1 97.31 204 ASP B C 1
ATOM 3315 O O . ASP B 1 204 ? -13.07 -7.316 -5.797 1 97.31 204 ASP B O 1
ATOM 3319 N N . CYS B 1 205 ? -14.461 -6.465 -4.266 1 98.19 205 CYS B N 1
ATOM 3320 C CA . CYS B 1 205 ? -14.516 -7.652 -3.42 1 98.19 205 CYS B CA 1
ATOM 3321 C C . CYS B 1 205 ? -13.117 -8.117 -3.031 1 98.19 205 CYS B C 1
ATOM 3323 O O . CYS B 1 205 ? -12.797 -9.297 -3.148 1 98.19 205 CYS B O 1
ATOM 3325 N N . VAL B 1 206 ? -12.289 -7.246 -2.598 1 98.06 206 VAL B N 1
ATOM 3326 C CA . VAL B 1 206 ? -10.875 -7.543 -2.375 1 98.06 206 VAL B CA 1
ATOM 3327 C C . VAL B 1 206 ? -10.727 -8.43 -1.144 1 98.06 206 VAL B C 1
ATOM 3329 O O . VAL B 1 206 ? -9.656 -9.008 -0.917 1 98.06 206 VAL B O 1
ATOM 3332 N N . GLY B 1 207 ? -11.82 -8.625 -0.333 1 98.12 207 GLY B N 1
ATOM 3333 C CA . GLY B 1 207 ? -11.758 -9.406 0.89 1 98.12 207 GLY B CA 1
ATOM 3334 C C . GLY B 1 207 ? -11.617 -8.555 2.139 1 98.12 207 GLY B C 1
ATOM 3335 O O . GLY B 1 207 ? -11.555 -7.328 2.055 1 98.12 207 GLY B O 1
ATOM 3336 N N . ASP B 1 208 ? -11.625 -9.25 3.332 1 97.88 208 ASP B N 1
ATOM 3337 C CA . ASP B 1 208 ? -11.555 -8.555 4.613 1 97.88 208 ASP B CA 1
ATOM 3338 C C . ASP B 1 208 ? -10.203 -7.883 4.805 1 97.88 208 ASP B C 1
ATOM 3340 O O . ASP B 1 208 ? -10.117 -6.793 5.379 1 97.88 208 ASP B O 1
ATOM 3344 N N . ARG B 1 209 ? -9.156 -8.609 4.328 1 98.19 209 ARG B N 1
ATOM 3345 C CA . ARG B 1 209 ? -7.785 -8.125 4.473 1 98.19 209 ARG B CA 1
ATOM 3346 C C . ARG B 1 209 ? -6.934 -8.523 3.27 1 98.19 209 ARG B C 1
ATOM 3348 O O . ARG B 1 209 ? -7.039 -9.648 2.773 1 98.19 209 ARG B O 1
ATOM 3355 N N . THR B 1 210 ? -6.191 -7.551 2.723 1 98.81 210 THR B N 1
ATOM 3356 C CA . THR B 1 210 ? -5.254 -7.84 1.645 1 98.81 210 THR B CA 1
ATOM 3357 C C . THR B 1 210 ? -3.814 -7.797 2.154 1 98.81 210 THR B C 1
ATOM 3359 O O . THR B 1 210 ? -3.514 -7.094 3.121 1 98.81 210 THR B O 1
ATOM 3362 N N . PHE B 1 211 ? -2.928 -8.539 1.526 1 98.94 211 PHE B N 1
ATOM 3363 C CA . PHE B 1 211 ? -1.507 -8.555 1.856 1 98.94 211 PHE B CA 1
ATOM 3364 C C . PHE B 1 211 ? -0.657 -8.531 0.592 1 98.94 211 PHE B C 1
ATOM 3366 O O . PHE B 1 211 ? -0.845 -9.352 -0.308 1 98.94 211 PHE B O 1
ATOM 3373 N N . LYS B 1 212 ? 0.279 -7.609 0.552 1 98.94 212 LYS B N 1
ATOM 3374 C CA . LYS B 1 212 ? 1.124 -7.344 -0.608 1 98.94 212 LYS B CA 1
ATOM 3375 C C . LYS B 1 212 ? 2.506 -7.973 -0.437 1 98.94 212 LYS B C 1
ATOM 3377 O O . LYS B 1 212 ? 3.312 -7.496 0.365 1 98.94 212 LYS B O 1
ATOM 3382 N N . ILE B 1 213 ? 2.783 -9 -1.218 1 98.94 213 ILE B N 1
ATOM 3383 C CA . ILE B 1 213 ? 4.133 -9.555 -1.313 1 98.94 213 ILE B CA 1
ATOM 3384 C C . ILE B 1 213 ? 4.988 -8.664 -2.211 1 98.94 213 ILE B C 1
ATOM 3386 O O . ILE B 1 213 ? 4.531 -8.203 -3.262 1 98.94 213 ILE B O 1
ATOM 3390 N N . PRO B 1 214 ? 6.246 -8.391 -1.817 1 98.88 214 PRO B N 1
ATOM 3391 C CA . PRO B 1 214 ? 7.062 -7.477 -2.619 1 98.88 214 PRO B CA 1
ATOM 3392 C C . PRO B 1 214 ? 7.387 -8.031 -4.004 1 98.88 214 PRO B C 1
ATOM 3394 O O . PRO B 1 214 ? 7.605 -9.242 -4.152 1 98.88 214 PRO B O 1
ATOM 3397 N N . ASN B 1 215 ? 7.355 -7.176 -5 1 98.88 215 ASN B N 1
ATOM 3398 C CA . ASN B 1 215 ? 7.816 -7.527 -6.34 1 98.88 215 ASN B CA 1
ATOM 3399 C C . ASN B 1 215 ? 8.312 -6.301 -7.102 1 98.88 215 ASN B C 1
ATOM 3401 O O . ASN B 1 215 ? 7.527 -5.625 -7.773 1 98.88 215 ASN B O 1
ATOM 3405 N N . PRO B 1 216 ? 9.578 -6.016 -6.992 1 98.75 216 PRO B N 1
ATOM 3406 C CA . PRO B 1 216 ? 10.117 -4.875 -7.734 1 98.75 216 PRO B CA 1
ATOM 3407 C C . PRO B 1 216 ? 10.555 -5.242 -9.148 1 98.75 216 PRO B C 1
ATOM 3409 O O . PRO B 1 216 ? 11.039 -4.387 -9.891 1 98.75 216 PRO B O 1
ATOM 3412 N N . MET B 1 217 ? 10.422 -6.5 -9.539 1 98.81 217 MET B N 1
ATOM 3413 C CA . MET B 1 217 ? 11 -6.961 -10.797 1 98.81 217 MET B CA 1
ATOM 3414 C C . MET B 1 217 ? 10.133 -6.555 -11.984 1 98.81 217 MET B C 1
ATOM 3416 O O . MET B 1 217 ? 10.641 -6.312 -13.078 1 98.81 217 MET B O 1
ATOM 3420 N N . TYR B 1 218 ? 8.836 -6.539 -11.734 1 98.62 218 TYR B N 1
ATOM 3421 C CA . TYR B 1 218 ? 7.934 -6.191 -12.82 1 98.62 218 TYR B CA 1
ATOM 3422 C C . TYR B 1 218 ? 6.613 -5.641 -12.289 1 98.62 218 TYR B C 1
ATOM 3424 O O . TYR B 1 218 ? 6.316 -5.773 -11.094 1 98.62 218 TYR B O 1
ATOM 3432 N N . PHE B 1 219 ? 5.895 -5.02 -13.148 1 98.19 219 PHE B N 1
ATOM 3433 C CA . PHE B 1 219 ? 4.621 -4.375 -12.844 1 98.19 219 PHE B CA 1
ATOM 3434 C C . PHE B 1 219 ? 3.51 -4.918 -13.734 1 98.19 219 PHE B C 1
ATOM 3436 O O . PHE B 1 219 ? 3.658 -4.977 -14.953 1 98.19 219 PHE B O 1
ATOM 3443 N N . VAL B 1 220 ? 2.457 -5.379 -13.141 1 97.44 220 VAL B N 1
ATOM 3444 C CA . VAL B 1 220 ? 1.269 -5.805 -13.867 1 97.44 220 VAL B CA 1
ATOM 3445 C C . VAL B 1 220 ? 0.135 -4.809 -13.641 1 97.44 220 VAL B C 1
ATOM 3447 O O . VAL B 1 220 ? -0.342 -4.648 -12.516 1 97.44 220 VAL B O 1
ATOM 3450 N N . PRO B 1 221 ? -0.281 -4.133 -14.688 1 93.5 221 PRO B N 1
ATOM 3451 C CA . PRO B 1 221 ? -1.323 -3.119 -14.523 1 93.5 221 PRO B CA 1
ATOM 3452 C C . PRO B 1 221 ? -2.701 -3.723 -14.258 1 93.5 221 PRO B C 1
ATOM 3454 O O . PRO B 1 221 ? -2.963 -4.863 -14.648 1 93.5 221 PRO B O 1
#